Protein AF-A0A0G0ZXZ6-F1 (afdb_monomer)

Nearest PDB structures (foldseek):
  1oyw-assembly1_A  TM=6.474E-01  e=7.598E-16  Escherichia coli
  4q47-assembly1_A  TM=6.124E-01  e=2.864E-14  Deinococcus radiodurans R1 = ATCC 13939 = DSM 20539
  4q48-assembly1_A  TM=5.551E-01  e=3.603E-14  Deinococcus radiodurans R1 = ATCC 13939 = DSM 20539
  8yle-assembly1_A  TM=9.055E-01  e=1.802E-05  Homo sapiens
  8pfp-assembly1_A  TM=8.712E-01  e=1.975E-05  Homo sapiens

Sequence (434 aa):
MVATIAFGMGINKPNVRYVIHYDLPKNIESYYQETGRAGRDRLDSDCILFFSYGDRKKIEALIEKSKNQQKKAISYKKLGEMIRFCESLQCRRKFLLEYFGETYDDRCEKCDTCLTPREIFDGTEIAKRILICIKDTNQRFGMSYITSVLAGKVKASRIHSYGHDKLGSYGAANNYGEKQLKIFIRELVQLGFIDVIGDKYPVLKLNQKCPDILSGRVSVNLTKTREKTGEIQIKPQDGAQLRAADYNLFEILRALRKSIANEENVPPYIIFPDFTLREMAMFFPCSPQSLSKMKGVGNIKLERYGHKFLEKIRDYCRQNNIEEVEIIKRPPLAKESDTCGKTLELLKNGLGIEETARTRGLVTTTIVSHIEKLILSGEEIKIDAFVNEEKQEAILKCMQTIETQNLTLIKEKLGDSCSYDEIRLVRARLNAKK

Mean predicted aligned error: 19.72 Å

Foldseek 3Di:
DDDDLVPQPPDQDQAAAEDEAAAQDLALVSLCVRQVSHNNVVDHHDYYYDDDPVRVVVSLVVLVPDPDPVSSVVSLVRNVLSVLLVLDLDQNVQSSCVVVVHHDDDHPCPDPSNVPPFDKDFCLVVLLLLLVLCVVLVQPADLLVSLQQQLQDPPDPVCVVSVSNVDPSGVVNVVDDSVVSSSQVVVCVSVVQWPWDDRPGTTIDGDPCVVCSNVVVDTDMGGDDDDPDDDPPPPDDPDDDPDPQLVVQLVVVQVVLVVVCVVVVHDSVVLPNSQQSSVCSVQLDLDLVQSCPGPRDDPVSCVPPVVVSNVSSVVSCVVVVNDGRPCPPDCPPPPVPVPLVLLVVVVVVVDDLVRSCVVVVHDSVVSLVSLLVCLLVPHDHDCCSVDPPVVLVLLVVLCVVVVDLDLVSSCVVCPPVDDSSNSSNSSSNVNSVD

Structure (mmCIF, N/CA/C/O backbone):
data_AF-A0A0G0ZXZ6-F1
#
_entry.id   AF-A0A0G0ZXZ6-F1
#
loop_
_atom_site.group_PDB
_atom_site.id
_atom_site.type_symbol
_atom_site.label_atom_id
_atom_site.label_alt_id
_atom_site.label_comp_id
_atom_site.label_asym_id
_atom_site.label_entity_id
_atom_site.label_seq_id
_atom_site.pdbx_PDB_ins_code
_atom_site.Cartn_x
_atom_site.Cartn_y
_atom_site.Cartn_z
_atom_site.occupancy
_atom_site.B_iso_or_equiv
_atom_site.auth_seq_id
_atom_site.auth_comp_id
_atom_site.auth_asym_id
_atom_site.auth_atom_id
_atom_site.pdbx_PDB_model_num
ATOM 1 N N . MET A 1 1 ? 21.735 0.649 -4.353 1.00 79.44 1 MET A N 1
ATOM 2 C CA . MET A 1 1 ? 21.857 2.040 -3.876 1.00 79.44 1 MET A CA 1
ATOM 3 C C . MET A 1 1 ? 20.911 2.188 -2.705 1.00 79.44 1 MET A C 1
ATOM 5 O O . MET A 1 1 ? 19.758 1.814 -2.856 1.00 79.44 1 MET A O 1
ATOM 9 N N . VAL A 1 2 ? 21.400 2.669 -1.566 1.00 87.19 2 VAL A N 1
ATOM 10 C CA . VAL A 1 2 ? 20.566 3.049 -0.419 1.00 87.19 2 VAL A CA 1
ATOM 11 C C . VAL A 1 2 ? 20.643 4.565 -0.332 1.00 87.19 2 VAL A C 1
ATOM 13 O O . VAL A 1 2 ? 21.738 5.117 -0.413 1.00 87.19 2 VAL A O 1
ATOM 16 N N . ALA A 1 3 ? 19.497 5.232 -0.274 1.00 85.56 3 ALA A N 1
ATOM 17 C CA . ALA A 1 3 ? 19.407 6.674 -0.450 1.00 85.56 3 ALA A CA 1
ATOM 18 C C . ALA A 1 3 ? 18.340 7.269 0.471 1.00 85.56 3 ALA A C 1
ATOM 20 O O . ALA A 1 3 ? 17.340 6.624 0.775 1.00 85.56 3 ALA A O 1
ATOM 21 N N . THR A 1 4 ? 18.547 8.520 0.877 1.00 85.25 4 THR A N 1
ATOM 22 C CA . THR A 1 4 ? 17.496 9.357 1.464 1.00 85.25 4 THR A CA 1
ATOM 23 C C . THR A 1 4 ? 16.765 10.120 0.355 1.00 85.25 4 THR A C 1
ATOM 25 O O . THR A 1 4 ? 17.238 10.185 -0.782 1.00 85.25 4 THR A O 1
ATOM 28 N N . ILE A 1 5 ? 15.631 10.749 0.687 1.00 78.88 5 ILE A N 1
ATOM 29 C CA . ILE A 1 5 ? 14.804 11.530 -0.257 1.00 78.88 5 ILE A CA 1
ATOM 30 C C . ILE A 1 5 ? 15.645 12.563 -1.034 1.00 78.88 5 ILE A C 1
ATOM 32 O O . ILE A 1 5 ? 15.449 12.759 -2.232 1.00 78.88 5 ILE A O 1
ATOM 36 N N . ALA A 1 6 ? 16.636 13.175 -0.375 1.00 70.25 6 ALA A N 1
ATOM 37 C CA . ALA A 1 6 ? 17.499 14.197 -0.966 1.00 70.25 6 ALA A CA 1
ATOM 38 C C . ALA A 1 6 ? 18.334 13.693 -2.159 1.00 70.25 6 ALA A C 1
ATOM 40 O O . ALA A 1 6 ? 18.685 14.485 -3.025 1.00 70.25 6 ALA A O 1
ATOM 41 N N . PHE A 1 7 ? 18.626 12.391 -2.232 1.00 60.94 7 PHE A N 1
ATOM 42 C CA . PHE A 1 7 ? 19.484 11.813 -3.272 1.00 60.94 7 PHE A CA 1
ATOM 43 C C . PHE A 1 7 ? 18.697 11.219 -4.453 1.00 60.94 7 PHE A C 1
ATOM 45 O O . PHE A 1 7 ? 19.273 10.855 -5.474 1.00 60.94 7 PHE A O 1
ATOM 52 N N . GLY A 1 8 ? 17.368 11.106 -4.346 1.00 59.00 8 GLY A N 1
ATOM 53 C CA . GLY A 1 8 ? 16.548 10.552 -5.424 1.00 59.00 8 GLY A CA 1
ATOM 54 C C . GLY A 1 8 ? 16.480 11.472 -6.648 1.00 59.00 8 GLY A C 1
ATOM 55 O O . GLY A 1 8 ? 16.509 11.002 -7.786 1.00 59.00 8 GLY A O 1
ATOM 56 N N . MET A 1 9 ? 16.384 12.787 -6.446 1.00 57.56 9 MET A N 1
ATOM 57 C CA . MET A 1 9 ? 16.227 13.768 -7.527 1.00 57.56 9 MET A CA 1
ATOM 58 C C . MET A 1 9 ? 17.494 13.814 -8.403 1.00 57.56 9 MET A C 1
ATOM 60 O O . MET A 1 9 ? 18.554 14.186 -7.923 1.00 57.56 9 MET A O 1
ATOM 64 N N . GLY A 1 10 ? 17.394 13.411 -9.678 1.00 60.88 10 GLY A N 1
ATOM 65 C CA . GLY A 1 10 ? 18.506 13.463 -10.647 1.00 60.88 10 GLY A CA 1
ATOM 66 C C . GLY A 1 10 ? 18.989 12.113 -11.192 1.00 60.88 10 GLY A C 1
ATOM 67 O O . GLY A 1 10 ? 19.629 12.074 -12.238 1.00 60.88 10 GLY A O 1
ATOM 68 N N . ILE A 1 11 ? 18.633 10.986 -10.567 1.00 67.25 11 ILE A N 1
ATOM 69 C CA . ILE A 1 11 ? 19.013 9.660 -11.083 1.00 67.25 11 ILE A CA 1
ATOM 70 C C . ILE A 1 11 ? 17.984 9.191 -12.116 1.00 67.25 11 ILE A C 1
ATOM 72 O O . ILE A 1 11 ? 16.879 8.774 -11.762 1.00 67.25 11 ILE A O 1
ATOM 76 N N . ASN A 1 12 ? 18.360 9.245 -13.397 1.00 69.88 12 ASN A N 1
ATOM 77 C CA . ASN A 1 12 ? 17.571 8.741 -14.523 1.00 69.88 12 ASN A CA 1
ATOM 78 C C . ASN A 1 12 ? 18.141 7.412 -15.047 1.00 69.88 12 ASN A C 1
ATOM 80 O O . ASN A 1 12 ? 18.677 7.338 -16.150 1.00 69.88 12 ASN A O 1
ATOM 84 N N . LYS A 1 13 ? 18.068 6.357 -14.228 1.00 83.75 13 LYS A N 1
ATOM 85 C CA . LYS A 1 13 ? 18.456 5.005 -14.645 1.00 83.75 13 LYS A CA 1
ATOM 86 C C . LYS A 1 13 ? 17.211 4.250 -15.127 1.00 83.75 13 LYS A C 1
ATOM 88 O O . LYS A 1 13 ? 16.338 3.990 -14.303 1.00 83.75 13 LYS A O 1
ATOM 93 N N . PRO A 1 14 ? 17.103 3.888 -16.420 1.00 83.06 14 PRO A N 1
ATOM 94 C CA . PRO A 1 14 ? 15.852 3.363 -16.960 1.00 83.06 14 PRO A CA 1
ATOM 95 C C . PRO A 1 14 ? 15.499 1.956 -16.448 1.00 83.06 14 PRO A C 1
ATOM 97 O O . PRO A 1 14 ? 14.327 1.609 -16.344 1.00 83.06 14 PRO A O 1
ATOM 100 N N . ASN A 1 15 ? 16.506 1.164 -16.069 1.00 87.06 15 ASN A N 1
ATOM 101 C CA . ASN A 1 15 ? 16.379 -0.254 -15.733 1.00 87.06 15 ASN A CA 1
ATOM 102 C C . ASN A 1 15 ? 16.363 -0.558 -14.224 1.00 87.06 15 ASN A C 1
ATOM 104 O O . ASN A 1 15 ? 16.952 -1.540 -13.763 1.00 87.06 15 ASN A O 1
ATOM 108 N N . VAL A 1 16 ? 15.719 0.295 -13.426 1.00 91.25 16 VAL A N 1
ATOM 109 C CA . VAL A 1 16 ? 15.535 0.048 -11.988 1.00 91.25 16 VAL A CA 1
ATOM 110 C C . VAL A 1 16 ? 14.418 -0.984 -11.786 1.00 91.25 16 VAL A C 1
ATOM 112 O O . VAL A 1 16 ? 13.255 -0.720 -12.093 1.00 91.25 16 VAL A O 1
ATOM 115 N N . ARG A 1 17 ? 14.772 -2.164 -11.259 1.00 93.00 17 ARG A N 1
ATOM 116 C CA . ARG A 1 17 ? 13.842 -3.290 -11.028 1.00 93.00 17 ARG A CA 1
ATOM 117 C C . ARG A 1 17 ? 13.112 -3.253 -9.694 1.00 93.00 17 ARG A C 1
ATOM 119 O O . ARG A 1 17 ? 12.018 -3.782 -9.604 1.00 93.00 17 ARG A O 1
ATOM 126 N N . TYR A 1 18 ? 13.697 -2.612 -8.691 1.00 93.75 18 TYR A N 1
ATOM 127 C CA . TYR A 1 18 ? 13.120 -2.543 -7.356 1.00 93.75 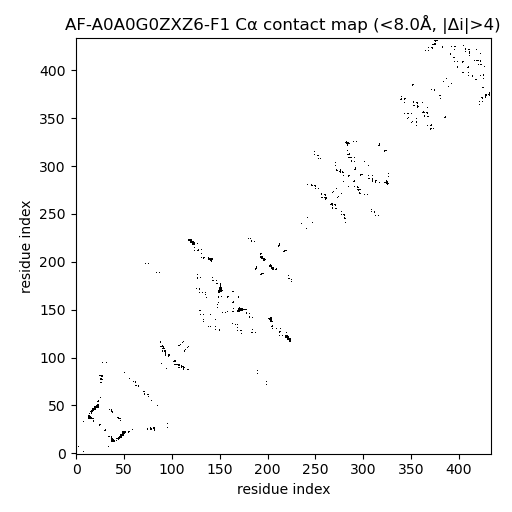18 TYR A CA 1
ATOM 128 C C . TYR A 1 18 ? 13.263 -1.133 -6.803 1.00 93.75 18 TYR A C 1
ATOM 130 O O . TYR A 1 18 ? 14.361 -0.568 -6.820 1.00 93.75 18 TYR A O 1
ATOM 138 N N . VAL A 1 19 ? 12.167 -0.592 -6.279 1.00 94.75 19 VAL A N 1
ATOM 139 C CA . VAL A 1 19 ? 12.176 0.562 -5.377 1.00 94.75 19 VAL A CA 1
ATOM 140 C C . VAL A 1 19 ? 11.609 0.091 -4.047 1.00 94.75 19 VAL A C 1
ATOM 142 O O . VAL A 1 19 ? 10.496 -0.424 -3.990 1.00 94.75 19 VAL A O 1
ATOM 145 N N . ILE A 1 20 ? 12.407 0.222 -2.989 1.00 95.94 20 ILE A N 1
ATOM 146 C CA . ILE A 1 20 ? 12.057 -0.268 -1.656 1.00 95.94 20 ILE A CA 1
ATOM 147 C C . ILE A 1 20 ? 12.014 0.915 -0.698 1.00 95.94 20 ILE A C 1
ATOM 149 O O . ILE A 1 20 ? 13.030 1.568 -0.453 1.00 95.94 20 ILE A O 1
ATOM 153 N N . HIS A 1 21 ? 10.844 1.144 -0.122 1.00 95.31 21 HIS A N 1
ATOM 154 C CA . HIS A 1 21 ? 10.624 2.068 0.976 1.00 95.31 21 HIS A CA 1
ATOM 155 C C . HIS A 1 21 ? 10.702 1.307 2.291 1.00 95.31 21 HIS A C 1
ATOM 157 O O . HIS A 1 21 ? 9.815 0.520 2.620 1.00 95.31 21 HIS A O 1
ATOM 163 N N . TYR A 1 22 ? 11.791 1.522 3.027 1.00 93.56 22 TYR A N 1
ATOM 164 C CA . TYR A 1 22 ? 11.976 0.911 4.343 1.00 93.56 22 TYR A CA 1
ATOM 165 C C . TYR A 1 22 ? 11.221 1.654 5.452 1.00 93.56 22 TYR A C 1
ATOM 167 O O . TYR A 1 22 ? 10.708 1.025 6.370 1.00 93.56 22 TYR A O 1
ATOM 175 N N . ASP A 1 23 ? 11.125 2.980 5.339 1.00 90.88 23 ASP A N 1
ATOM 176 C CA . ASP A 1 23 ? 10.302 3.828 6.200 1.00 90.88 23 ASP A CA 1
ATOM 177 C C . ASP A 1 23 ? 9.098 4.367 5.411 1.00 90.88 23 ASP A C 1
ATOM 179 O O . ASP A 1 23 ? 9.170 4.573 4.194 1.00 90.88 23 ASP A O 1
ATOM 183 N N . LEU A 1 24 ? 8.004 4.655 6.123 1.00 92.81 24 LEU A N 1
ATOM 184 C CA . LEU A 1 24 ? 6.794 5.255 5.559 1.00 92.81 24 LEU A CA 1
ATOM 185 C C . LEU A 1 24 ? 7.091 6.621 4.888 1.00 92.81 24 LEU A C 1
ATOM 187 O O . LEU A 1 24 ? 7.602 7.532 5.551 1.00 92.81 24 LEU A O 1
ATOM 191 N N . PRO A 1 25 ? 6.725 6.811 3.606 1.00 93.94 25 PRO A N 1
ATOM 192 C CA . PRO A 1 25 ? 6.729 8.118 2.959 1.00 93.94 25 PRO A CA 1
ATOM 193 C C . PRO A 1 25 ? 5.875 9.147 3.702 1.00 93.94 25 PRO A C 1
ATOM 195 O O . PRO A 1 25 ? 4.878 8.827 4.343 1.00 93.94 25 PRO A O 1
ATOM 198 N N . LYS A 1 26 ? 6.227 10.428 3.574 1.00 92.31 26 LYS A N 1
ATOM 199 C CA . LYS A 1 26 ? 5.487 11.514 4.244 1.00 92.31 26 LYS A CA 1
ATOM 200 C C . LYS A 1 26 ? 4.091 11.742 3.658 1.00 92.31 26 LYS A C 1
ATOM 202 O O . LYS A 1 26 ? 3.241 12.305 4.341 1.00 92.31 26 LYS A O 1
ATOM 207 N N . ASN A 1 27 ? 3.902 11.402 2.386 1.00 94.62 27 ASN A N 1
ATOM 208 C CA . ASN A 1 27 ? 2.686 11.632 1.615 1.00 94.62 27 ASN A CA 1
ATOM 209 C C . ASN A 1 27 ? 2.691 10.785 0.330 1.00 94.62 27 ASN A C 1
ATOM 211 O O . ASN A 1 27 ? 3.731 10.233 -0.049 1.00 94.62 27 ASN A O 1
ATOM 215 N N . ILE A 1 28 ? 1.531 10.710 -0.325 1.00 96.50 28 ILE A N 1
ATOM 216 C CA . ILE A 1 28 ? 1.321 9.931 -1.551 1.00 96.50 28 ILE A CA 1
ATOM 217 C C . ILE A 1 28 ? 2.129 10.492 -2.718 1.00 96.50 28 ILE A C 1
ATOM 219 O O . ILE A 1 28 ? 2.671 9.719 -3.499 1.00 96.50 28 ILE A O 1
ATOM 223 N N . GLU A 1 29 ? 2.274 11.812 -2.831 1.00 94.94 29 GLU A N 1
ATOM 224 C CA . GLU A 1 29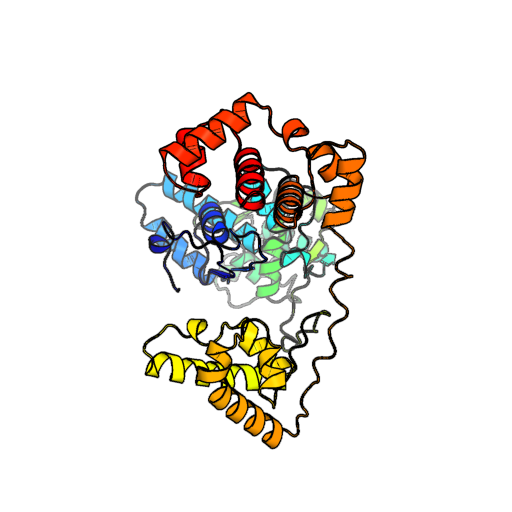 ? 2.969 12.426 -3.965 1.00 94.94 29 GLU A CA 1
ATOM 225 C C . GLU A 1 29 ? 4.453 12.060 -3.987 1.00 94.94 29 GLU A C 1
ATOM 227 O O . GLU A 1 29 ? 5.004 11.722 -5.034 1.00 94.94 29 GLU A O 1
ATOM 232 N N . SER A 1 30 ? 5.083 12.059 -2.811 1.00 93.12 30 SER A N 1
ATOM 233 C CA . SER A 1 30 ? 6.472 11.628 -2.643 1.00 93.12 30 SER A CA 1
ATOM 234 C C . SER A 1 30 ? 6.603 10.140 -2.961 1.00 93.12 30 SER A C 1
ATOM 236 O O . SER A 1 30 ? 7.466 9.758 -3.746 1.00 93.12 30 SER A O 1
ATOM 238 N N . TYR A 1 31 ? 5.695 9.307 -2.438 1.00 95.69 31 TYR A N 1
ATOM 239 C CA . TYR A 1 31 ? 5.675 7.875 -2.739 1.00 95.69 31 TYR A CA 1
ATOM 240 C C . TYR A 1 31 ? 5.534 7.600 -4.244 1.00 95.69 31 TYR A C 1
ATOM 242 O O . TYR A 1 31 ? 6.301 6.814 -4.800 1.00 95.69 31 TYR A O 1
ATOM 250 N N . TYR A 1 32 ? 4.603 8.276 -4.919 1.00 95.44 32 TYR A N 1
ATOM 251 C CA . TYR A 1 32 ? 4.358 8.145 -6.355 1.00 95.44 32 TYR A CA 1
ATOM 252 C C . TYR A 1 32 ? 5.582 8.558 -7.182 1.00 95.44 32 TYR A C 1
ATOM 254 O O . TYR A 1 32 ? 6.030 7.823 -8.062 1.00 95.44 32 TYR A O 1
ATOM 262 N N . GLN A 1 33 ? 6.191 9.701 -6.858 1.00 92.25 33 GLN A N 1
ATOM 263 C CA . GLN A 1 33 ? 7.384 10.182 -7.554 1.00 92.25 33 GLN A CA 1
ATOM 264 C C . GLN A 1 33 ? 8.594 9.252 -7.354 1.00 92.25 33 GLN A C 1
ATOM 266 O O . GLN A 1 33 ? 9.387 9.040 -8.275 1.00 92.25 33 GLN A O 1
ATOM 271 N N . GLU A 1 34 ? 8.768 8.715 -6.147 1.00 92.75 34 GLU A N 1
ATOM 272 C CA . GLU A 1 34 ? 9.880 7.833 -5.789 1.00 92.75 34 GLU A CA 1
ATOM 273 C C . GLU A 1 34 ? 9.736 6.448 -6.431 1.00 92.75 34 GLU A C 1
ATOM 275 O O . GLU A 1 34 ? 10.694 5.949 -7.025 1.00 92.75 34 GLU A O 1
ATOM 280 N N . THR A 1 35 ? 8.541 5.855 -6.374 1.00 94.12 35 THR A N 1
ATOM 281 C CA . THR A 1 35 ? 8.233 4.567 -7.019 1.00 94.12 35 THR A CA 1
ATOM 282 C C . THR A 1 35 ? 8.245 4.654 -8.544 1.00 94.12 35 THR A C 1
ATOM 284 O O . THR A 1 35 ? 8.757 3.743 -9.190 1.00 94.12 35 THR A O 1
ATOM 287 N N . GLY A 1 36 ? 7.846 5.789 -9.133 1.00 91.69 36 GLY A N 1
ATOM 288 C CA . GLY A 1 36 ? 7.920 6.062 -10.580 1.00 91.69 36 GLY A CA 1
ATOM 289 C C . GLY A 1 36 ? 9.340 6.113 -11.177 1.00 91.69 36 GLY A C 1
ATOM 290 O O . GLY A 1 36 ? 9.539 6.430 -12.354 1.00 91.69 36 GLY A O 1
ATOM 291 N N . ARG A 1 37 ? 10.370 5.830 -10.373 1.00 90.06 37 ARG A N 1
ATOM 292 C CA . ARG A 1 37 ? 11.749 5.604 -10.832 1.00 90.06 37 ARG A CA 1
ATOM 293 C C . ARG A 1 37 ? 11.984 4.165 -11.277 1.00 90.06 37 ARG A C 1
ATOM 295 O O . ARG A 1 37 ? 12.923 3.924 -12.031 1.00 90.06 37 ARG A O 1
ATOM 302 N N . ALA A 1 38 ? 11.166 3.230 -10.806 1.00 92.44 38 ALA A N 1
ATOM 303 C CA . ALA A 1 38 ? 11.196 1.846 -11.239 1.00 92.44 38 ALA A CA 1
ATOM 304 C C . ALA A 1 38 ? 10.667 1.724 -12.677 1.00 92.44 38 ALA A C 1
ATOM 306 O O . ALA A 1 38 ? 9.740 2.433 -13.056 1.00 92.44 38 ALA A O 1
ATOM 307 N N . GLY A 1 39 ? 11.227 0.815 -13.478 1.00 91.62 39 GLY A N 1
ATOM 308 C CA . GLY A 1 39 ? 10.542 0.360 -14.695 1.00 91.62 39 GLY A CA 1
ATOM 309 C C . GLY A 1 39 ? 10.411 1.384 -15.821 1.00 91.62 39 GLY A C 1
ATOM 310 O O . GLY A 1 39 ? 9.497 1.270 -16.630 1.00 91.62 39 GLY A O 1
ATOM 311 N N . ARG A 1 40 ? 11.292 2.391 -15.917 1.00 91.19 40 ARG A N 1
ATOM 312 C CA . ARG A 1 40 ? 11.224 3.400 -16.998 1.00 91.19 40 ARG A CA 1
ATOM 313 C C . ARG A 1 40 ? 11.518 2.824 -18.387 1.00 91.19 40 ARG A C 1
ATOM 315 O O . ARG A 1 40 ? 11.104 3.399 -19.388 1.00 91.19 40 ARG A O 1
ATOM 322 N N . ASP A 1 41 ? 12.190 1.680 -18.443 1.00 89.12 41 ASP A N 1
ATOM 323 C CA . ASP A 1 41 ? 12.341 0.829 -19.630 1.00 89.12 41 ASP A CA 1
ATOM 324 C C . ASP A 1 41 ? 11.097 -0.028 -19.947 1.00 89.12 41 ASP A C 1
ATOM 326 O O . ASP A 1 41 ? 11.133 -0.821 -20.885 1.00 89.12 41 ASP A O 1
ATOM 330 N N . ARG A 1 42 ? 9.999 0.138 -19.194 1.00 88.56 42 ARG A N 1
ATOM 331 C CA . ARG A 1 42 ? 8.717 -0.582 -19.320 1.00 88.56 42 ARG A CA 1
ATOM 332 C C . ARG A 1 42 ? 8.783 -2.084 -19.036 1.00 88.56 42 ARG A C 1
ATOM 334 O O . ARG A 1 42 ? 7.811 -2.789 -19.296 1.00 88.56 42 ARG A O 1
ATOM 341 N N . LEU A 1 43 ? 9.897 -2.574 -18.500 1.00 84.31 43 LEU A N 1
ATOM 342 C CA . LEU A 1 43 ? 9.991 -3.943 -18.004 1.00 84.31 43 LEU A CA 1
ATOM 343 C C . LEU A 1 43 ? 9.429 -4.032 -16.587 1.00 84.31 43 LEU A C 1
ATOM 345 O O . LEU A 1 43 ? 9.451 -3.045 -15.846 1.00 84.31 43 LEU A O 1
ATOM 349 N N . ASP A 1 44 ? 8.973 -5.228 -16.211 1.00 90.31 44 ASP A N 1
ATOM 350 C CA . ASP A 1 44 ? 8.417 -5.474 -14.884 1.00 90.31 44 ASP A CA 1
ATOM 351 C C . ASP A 1 44 ? 9.401 -5.049 -13.783 1.00 90.31 44 ASP A C 1
ATOM 353 O O . ASP A 1 44 ? 10.616 -5.296 -13.834 1.00 90.31 44 ASP A O 1
ATOM 357 N N . SER A 1 45 ? 8.849 -4.357 -12.793 1.00 93.00 45 SER A N 1
ATOM 358 C CA . SER A 1 45 ? 9.564 -3.828 -11.644 1.00 93.00 45 SER A CA 1
ATOM 359 C C . SER A 1 45 ? 8.637 -3.794 -10.437 1.00 93.00 45 SER A C 1
ATOM 361 O O . SER A 1 45 ? 7.453 -3.488 -10.572 1.00 93.00 45 SER A O 1
ATOM 363 N N . ASP A 1 46 ? 9.207 -4.001 -9.255 1.00 94.75 46 ASP A N 1
ATOM 364 C CA . ASP A 1 46 ? 8.464 -4.032 -8.003 1.00 94.75 46 ASP A CA 1
ATOM 365 C C . ASP A 1 46 ? 8.694 -2.771 -7.170 1.00 94.75 46 ASP A C 1
ATOM 367 O O . ASP A 1 46 ? 9.809 -2.255 -7.033 1.00 94.75 46 ASP A O 1
ATOM 371 N N . CYS A 1 47 ? 7.609 -2.296 -6.567 1.00 96.38 47 CYS A N 1
ATOM 372 C CA . CYS A 1 47 ? 7.616 -1.210 -5.596 1.00 96.38 47 CYS A CA 1
ATOM 373 C C . CYS A 1 47 ? 7.164 -1.768 -4.247 1.00 96.38 47 CYS A C 1
ATOM 375 O O . CYS A 1 47 ? 6.003 -2.138 -4.084 1.00 96.38 47 CYS A O 1
ATOM 377 N N . ILE A 1 48 ? 8.084 -1.846 -3.287 1.00 95.75 48 ILE A N 1
ATOM 378 C CA . ILE A 1 48 ? 7.866 -2.509 -1.997 1.00 95.75 48 ILE A CA 1
ATOM 379 C C . ILE A 1 48 ? 7.884 -1.457 -0.895 1.00 95.75 48 ILE A C 1
ATOM 381 O O . ILE A 1 48 ? 8.859 -0.725 -0.756 1.00 95.75 48 ILE A O 1
ATOM 385 N N . LEU A 1 49 ? 6.827 -1.404 -0.085 1.00 95.69 49 LEU A N 1
ATOM 386 C CA . LEU A 1 49 ? 6.735 -0.530 1.083 1.00 95.69 49 LEU A CA 1
ATOM 387 C C . LEU A 1 49 ? 6.633 -1.370 2.356 1.00 95.69 49 LEU A C 1
ATOM 389 O O . LEU A 1 49 ? 5.643 -2.072 2.564 1.00 95.69 49 LEU A O 1
ATOM 393 N N . PHE A 1 50 ? 7.630 -1.263 3.232 1.00 92.69 50 PHE A N 1
ATOM 394 C CA . PHE A 1 50 ? 7.529 -1.773 4.593 1.00 92.69 50 PHE A CA 1
ATOM 395 C C . PHE A 1 50 ? 6.765 -0.763 5.447 1.00 92.69 50 PHE A C 1
ATOM 397 O O . PHE A 1 50 ? 7.169 0.386 5.593 1.00 92.69 50 PHE A O 1
ATOM 404 N N . PHE A 1 51 ? 5.627 -1.187 5.997 1.00 87.38 51 PHE A N 1
ATOM 405 C CA . PHE A 1 51 ? 4.747 -0.311 6.762 1.00 87.38 51 PHE A CA 1
ATOM 406 C C . PHE A 1 51 ? 4.727 -0.679 8.246 1.00 87.38 51 PHE A C 1
ATOM 408 O O . PHE A 1 51 ? 4.372 -1.799 8.624 1.00 87.38 51 PHE A O 1
ATOM 415 N N . SER A 1 52 ? 5.029 0.303 9.097 1.00 83.38 52 SER A N 1
ATOM 416 C CA . SER A 1 52 ? 4.840 0.229 10.543 1.00 83.38 52 SER A CA 1
ATOM 417 C C . SER A 1 52 ? 4.186 1.501 11.077 1.00 83.38 52 SER A C 1
ATOM 419 O O . SER A 1 52 ? 4.584 2.620 10.760 1.00 83.38 52 SER A O 1
ATOM 421 N N . TYR A 1 53 ? 3.233 1.356 12.002 1.00 75.88 53 TYR A N 1
ATOM 422 C CA . TYR A 1 53 ? 2.688 2.504 12.742 1.00 75.88 53 TYR A CA 1
ATOM 423 C C . TYR A 1 53 ? 3.727 3.206 13.619 1.00 75.88 53 TYR A C 1
ATOM 425 O O . TYR A 1 53 ? 3.494 4.335 14.045 1.00 75.88 53 TYR A O 1
ATOM 433 N N . GLY A 1 54 ? 4.858 2.556 13.911 1.00 78.19 54 GLY A N 1
ATOM 434 C CA . GLY A 1 54 ? 5.977 3.210 14.584 1.00 78.19 54 GLY A CA 1
ATOM 435 C C . GLY A 1 54 ? 6.508 4.408 13.791 1.00 78.19 54 GLY A C 1
ATOM 436 O O . GLY A 1 54 ? 6.874 5.420 14.389 1.00 78.19 54 GLY A O 1
ATOM 437 N N . ASP A 1 55 ? 6.459 4.342 12.459 1.00 83.31 55 ASP A N 1
ATOM 438 C CA . ASP A 1 55 ? 6.994 5.386 11.579 1.00 83.31 55 ASP A CA 1
ATOM 439 C C . ASP A 1 55 ? 6.111 6.627 11.548 1.00 83.31 55 ASP A C 1
ATOM 441 O O . ASP A 1 55 ? 6.617 7.744 11.447 1.00 83.31 55 ASP A O 1
ATOM 445 N N . ARG A 1 56 ? 4.801 6.455 11.771 1.00 85.06 56 ARG A N 1
ATOM 446 C CA . ARG A 1 56 ? 3.860 7.569 11.927 1.00 85.06 56 ARG A CA 1
ATOM 447 C C . ARG A 1 56 ? 4.363 8.572 12.965 1.00 85.06 56 ARG A C 1
ATOM 449 O O . ARG A 1 56 ? 4.465 9.752 12.657 1.00 85.06 56 ARG A O 1
ATOM 456 N N . LYS A 1 57 ? 4.755 8.108 14.159 1.00 83.06 57 LYS A N 1
ATOM 457 C CA . LYS A 1 57 ? 5.228 8.991 15.241 1.00 83.06 57 LYS A CA 1
ATOM 458 C C . LYS A 1 57 ? 6.478 9.781 14.852 1.00 83.06 57 LYS A C 1
ATOM 460 O O . LYS A 1 57 ? 6.614 10.940 15.239 1.00 83.06 57 LYS A O 1
ATOM 465 N N . LYS A 1 58 ? 7.390 9.169 14.084 1.00 86.06 58 LYS A N 1
ATOM 466 C CA . LYS A 1 58 ? 8.595 9.849 13.583 1.00 86.06 58 LYS A CA 1
ATOM 467 C C . LYS A 1 58 ? 8.206 11.005 12.657 1.00 86.06 58 LYS A C 1
ATOM 469 O O . LYS A 1 58 ? 8.743 12.102 12.786 1.00 86.06 58 LYS A O 1
ATOM 474 N N . ILE A 1 59 ? 7.255 10.775 11.750 1.00 88.62 59 ILE A N 1
ATOM 475 C CA . ILE A 1 59 ? 6.781 11.793 10.804 1.00 88.62 59 ILE A CA 1
ATOM 476 C C . ILE A 1 59 ? 6.005 12.893 11.535 1.00 88.62 59 ILE A C 1
ATOM 478 O O . ILE A 1 59 ? 6.254 14.067 11.279 1.00 88.62 59 ILE A O 1
ATOM 482 N N . GLU A 1 60 ? 5.143 12.546 12.492 1.00 86.69 60 GLU A N 1
ATOM 483 C CA . GLU A 1 60 ? 4.431 13.517 13.338 1.00 86.69 60 GLU A CA 1
ATOM 484 C C . GLU A 1 60 ? 5.417 14.440 14.071 1.00 86.69 60 GLU A C 1
ATOM 486 O O . GLU A 1 60 ? 5.290 15.661 14.008 1.00 86.69 60 GLU A O 1
ATOM 491 N N . ALA A 1 61 ? 6.479 13.885 14.666 1.00 88.44 61 ALA A N 1
ATOM 492 C CA . ALA A 1 61 ? 7.525 14.680 15.310 1.00 88.44 61 ALA A CA 1
ATOM 493 C C . ALA A 1 61 ? 8.244 15.635 14.336 1.00 88.44 61 ALA A C 1
ATOM 495 O O . ALA A 1 61 ? 8.636 16.736 14.726 1.00 88.44 61 ALA A O 1
ATOM 496 N N . LEU A 1 62 ? 8.415 15.248 13.066 1.00 87.94 62 LEU A N 1
ATOM 497 C CA . LEU A 1 62 ? 8.966 16.130 12.030 1.00 87.94 62 LEU A CA 1
ATOM 498 C C . LEU A 1 62 ? 7.984 17.237 11.628 1.00 87.94 62 LEU A C 1
ATOM 500 O O . LEU A 1 62 ? 8.414 18.371 11.417 1.00 87.94 62 LEU A O 1
ATOM 504 N N . ILE A 1 63 ? 6.688 16.929 11.539 1.00 89.50 63 ILE A N 1
ATOM 505 C CA . ILE A 1 63 ? 5.634 17.912 11.247 1.00 89.50 63 ILE A CA 1
ATOM 506 C C . ILE A 1 63 ? 5.576 18.966 12.360 1.00 89.50 63 ILE A C 1
ATOM 508 O O . ILE A 1 63 ? 5.497 20.164 12.078 1.00 89.50 63 ILE A O 1
ATOM 512 N N . GLU A 1 64 ? 5.705 18.545 13.621 1.00 88.88 64 GLU A N 1
ATOM 513 C CA . GLU A 1 64 ? 5.642 19.443 14.776 1.00 88.88 64 GLU A CA 1
ATOM 514 C C . GLU A 1 64 ? 6.759 20.491 14.825 1.00 88.88 64 GLU A C 1
ATOM 516 O O . GLU A 1 64 ? 6.541 21.579 15.362 1.00 88.88 64 GLU A O 1
ATOM 521 N N . LYS A 1 65 ? 7.915 20.220 14.203 1.00 88.81 65 LYS A N 1
ATOM 522 C CA . LYS A 1 65 ? 9.016 21.193 14.085 1.00 88.81 65 LYS A CA 1
ATOM 523 C C . LYS A 1 65 ? 8.667 22.396 13.203 1.00 88.81 65 LYS A C 1
ATOM 525 O O . LYS A 1 65 ? 9.355 23.414 13.264 1.00 88.81 65 LYS A O 1
ATOM 530 N N . SER A 1 66 ? 7.635 22.303 12.361 1.00 86.88 66 SER A N 1
ATOM 531 C CA . SER A 1 66 ? 7.187 23.442 11.558 1.00 86.88 66 SER A CA 1
ATOM 532 C C . SER A 1 66 ? 6.561 24.520 12.447 1.00 86.88 66 SER A C 1
ATOM 534 O O . SER A 1 66 ? 5.806 24.204 13.355 1.00 86.88 66 SER A O 1
ATOM 536 N N . LYS A 1 67 ? 6.819 25.805 12.183 1.00 87.44 67 LYS A N 1
ATOM 537 C CA . LYS A 1 67 ? 6.170 26.913 12.917 1.00 87.44 67 LYS A CA 1
ATOM 538 C C . LYS A 1 67 ? 4.819 27.335 12.321 1.00 87.44 67 LYS A C 1
ATOM 540 O O . LYS A 1 67 ? 4.076 28.068 12.958 1.00 87.44 67 LYS A O 1
ATOM 545 N N . ASN A 1 68 ? 4.495 26.887 11.106 1.00 92.69 68 ASN A N 1
ATOM 546 C CA . ASN A 1 68 ? 3.287 27.300 10.392 1.00 92.69 68 ASN A CA 1
ATOM 547 C C . ASN A 1 68 ? 2.136 26.312 10.645 1.00 92.69 68 ASN A C 1
ATOM 549 O O . ASN A 1 68 ? 2.208 25.150 10.237 1.00 92.69 68 ASN A O 1
ATOM 553 N N . GLN A 1 69 ? 1.059 26.795 11.269 1.00 87.81 69 GLN A N 1
ATOM 554 C CA . GLN A 1 69 ? -0.088 25.972 11.654 1.00 87.81 69 GLN A CA 1
ATOM 555 C C . GLN A 1 69 ? -0.877 25.422 10.456 1.00 87.81 69 GLN A C 1
ATOM 557 O O . GLN A 1 69 ? -1.269 24.257 10.468 1.00 87.81 69 GLN A O 1
ATOM 562 N N . GLN A 1 70 ? -1.052 26.208 9.389 1.00 89.19 70 GLN A N 1
ATOM 563 C CA . GLN A 1 70 ? -1.704 25.734 8.162 1.00 89.19 70 GLN A CA 1
ATOM 564 C C . GLN A 1 70 ? -0.885 24.616 7.506 1.00 89.19 70 GLN A C 1
ATOM 566 O O . GLN A 1 70 ? -1.423 23.582 7.110 1.00 89.19 70 GLN A O 1
ATOM 571 N N . LYS A 1 71 ? 0.443 24.775 7.459 1.00 89.31 71 LYS A N 1
ATOM 572 C CA . LYS A 1 71 ? 1.349 23.754 6.916 1.00 89.31 71 LYS A CA 1
ATOM 573 C C . LYS A 1 71 ? 1.316 22.464 7.736 1.00 89.31 71 LYS A C 1
ATOM 575 O O . LYS A 1 71 ? 1.380 21.381 7.148 1.00 89.31 71 LYS A O 1
ATOM 580 N N . LYS A 1 72 ? 1.192 22.558 9.066 1.00 89.19 72 LYS A N 1
ATOM 581 C CA . LYS A 1 72 ? 0.988 21.386 9.931 1.00 89.19 72 LYS A CA 1
ATOM 582 C C . LYS A 1 72 ? -0.297 20.655 9.567 1.00 89.19 72 LYS A C 1
ATOM 584 O O . LYS A 1 72 ? -0.227 19.466 9.277 1.00 89.19 72 LYS A O 1
ATOM 589 N N . ALA A 1 73 ? -1.426 21.364 9.517 1.00 85.31 73 ALA A N 1
ATOM 590 C CA . ALA A 1 73 ? -2.726 20.773 9.199 1.00 85.31 73 ALA A CA 1
ATOM 591 C C . ALA A 1 73 ? -2.708 20.036 7.846 1.00 85.31 73 ALA A C 1
ATOM 593 O O . ALA A 1 73 ? -3.097 18.872 7.760 1.00 85.31 73 ALA A O 1
ATOM 594 N N . ILE A 1 74 ? -2.145 20.661 6.805 1.00 90.38 74 ILE A N 1
ATOM 595 C CA . ILE A 1 74 ? -1.989 20.030 5.483 1.00 90.38 74 ILE A CA 1
ATOM 596 C C . ILE A 1 74 ? -1.096 18.783 5.565 1.00 90.38 74 ILE A C 1
ATOM 598 O O . ILE A 1 74 ? -1.419 17.752 4.981 1.00 90.38 74 ILE A O 1
ATOM 602 N N . SER A 1 75 ? 0.019 18.847 6.299 1.00 90.69 75 SER A N 1
ATOM 603 C CA . SER A 1 75 ? 0.947 17.713 6.421 1.00 90.69 75 SER A CA 1
ATOM 604 C C . SER A 1 75 ? 0.322 16.528 7.164 1.00 90.69 75 SER A C 1
ATOM 606 O O . SER A 1 75 ? 0.528 15.385 6.762 1.00 90.69 75 SER A O 1
ATOM 608 N N . TYR A 1 76 ? -0.470 16.789 8.208 1.00 87.38 76 TYR A N 1
ATOM 609 C CA . TYR A 1 76 ? -1.233 15.759 8.916 1.00 87.38 76 TYR A CA 1
ATOM 610 C C . TYR A 1 76 ? -2.278 15.106 8.013 1.00 87.38 76 TYR A C 1
ATOM 612 O O . TYR A 1 76 ? -2.376 13.878 7.995 1.00 87.38 76 TYR A O 1
ATOM 620 N N . LYS A 1 77 ? -3.001 15.903 7.215 1.00 87.50 77 LYS A N 1
ATOM 621 C CA . LYS A 1 77 ? -3.958 15.383 6.231 1.00 87.50 77 LYS A CA 1
ATOM 622 C C . LYS A 1 77 ? -3.277 14.427 5.245 1.00 87.50 77 LYS A C 1
ATOM 624 O O . LYS A 1 77 ? -3.716 13.287 5.105 1.00 87.50 77 LYS A O 1
ATOM 629 N N . LYS A 1 78 ? -2.159 14.847 4.644 1.00 92.50 78 LYS A N 1
ATOM 630 C CA . LYS A 1 78 ? -1.399 14.023 3.688 1.00 92.50 78 LYS A CA 1
ATOM 631 C C . LYS A 1 78 ? -0.811 12.754 4.310 1.00 92.50 78 LYS A C 1
ATOM 633 O O . LYS A 1 78 ? -0.803 11.698 3.680 1.00 92.50 78 LYS A O 1
ATOM 638 N N . LEU A 1 79 ? -0.346 12.827 5.558 1.00 91.12 79 LEU A N 1
ATOM 639 C CA . LEU A 1 79 ? 0.098 11.644 6.298 1.00 91.12 79 LEU A CA 1
ATOM 640 C C . LEU A 1 79 ? -1.065 10.666 6.528 1.00 91.12 79 LEU A C 1
ATOM 642 O O . LEU A 1 79 ? -0.894 9.457 6.383 1.00 91.12 79 LEU A O 1
ATOM 646 N N . GLY A 1 80 ? -2.252 11.181 6.857 1.00 85.44 80 GLY A N 1
ATOM 647 C CA . GLY A 1 80 ? -3.471 10.383 6.973 1.00 85.44 80 GLY A CA 1
ATOM 648 C C . GLY A 1 80 ? -3.831 9.661 5.672 1.00 85.44 80 GLY A C 1
ATOM 649 O O . GLY A 1 80 ? -4.158 8.476 5.705 1.00 85.44 80 GLY A O 1
ATOM 650 N N . GLU A 1 81 ? -3.708 10.337 4.528 1.00 91.06 81 GLU A N 1
ATOM 651 C CA . GLU A 1 81 ? -3.918 9.753 3.194 1.00 91.06 81 GLU A CA 1
ATOM 652 C C . GLU A 1 81 ? -2.897 8.645 2.883 1.00 91.06 81 GLU A C 1
ATOM 654 O O . GLU A 1 81 ? -3.286 7.576 2.415 1.00 91.06 81 GLU A O 1
ATOM 659 N N . MET A 1 82 ? -1.617 8.837 3.228 1.00 93.88 82 MET A N 1
ATOM 660 C CA . MET A 1 82 ? -0.580 7.807 3.068 1.00 93.88 82 MET A CA 1
ATOM 661 C C . MET A 1 82 ? -0.851 6.563 3.925 1.00 93.88 82 MET A C 1
ATOM 663 O O . MET A 1 82 ? -0.698 5.432 3.468 1.00 93.88 82 MET A O 1
ATOM 667 N N . ILE A 1 83 ? -1.289 6.756 5.170 1.00 89.31 83 ILE A N 1
ATOM 668 C CA . ILE A 1 83 ? -1.675 5.645 6.048 1.00 89.31 83 ILE A CA 1
ATOM 669 C C . ILE A 1 83 ? -2.891 4.911 5.474 1.00 89.31 83 ILE A C 1
ATOM 671 O O . ILE A 1 83 ? -2.899 3.680 5.436 1.00 89.31 83 ILE A O 1
ATOM 675 N N . ARG A 1 84 ? -3.888 5.654 4.974 1.00 87.31 84 ARG A N 1
ATOM 676 C CA . ARG A 1 84 ? -5.062 5.075 4.312 1.00 87.31 84 ARG A CA 1
ATOM 677 C C . ARG A 1 84 ? -4.658 4.247 3.094 1.00 87.31 84 ARG A C 1
ATOM 679 O O . ARG A 1 84 ? -5.181 3.150 2.931 1.00 87.31 84 ARG A O 1
ATOM 686 N N . PHE A 1 85 ? -3.711 4.724 2.286 1.00 93.06 85 PHE A N 1
ATOM 687 C CA . PHE A 1 85 ? -3.177 3.952 1.166 1.00 93.06 85 PHE A CA 1
ATOM 688 C C . PHE A 1 85 ? -2.607 2.617 1.625 1.00 93.06 85 PHE A C 1
ATOM 690 O O . PHE A 1 85 ? -2.945 1.616 1.011 1.00 93.06 85 PHE A O 1
ATOM 697 N N . CYS A 1 86 ? -1.810 2.574 2.700 1.00 90.31 86 CYS A N 1
ATOM 698 C CA . CYS A 1 86 ? -1.221 1.333 3.221 1.00 90.31 86 CYS A CA 1
ATOM 699 C C . CYS A 1 86 ? -2.271 0.349 3.760 1.00 90.31 86 CYS A C 1
ATOM 701 O O . CYS A 1 86 ? -2.176 -0.860 3.533 1.00 90.31 86 CYS A O 1
ATOM 703 N N . GLU A 1 87 ? -3.269 0.861 4.481 1.00 84.88 87 GLU A N 1
ATOM 704 C CA . GLU A 1 87 ? -4.315 0.059 5.129 1.00 84.88 87 GLU A CA 1
ATOM 705 C C . GLU A 1 87 ? -5.382 -0.435 4.154 1.00 84.88 87 GLU A C 1
ATOM 707 O O . GLU A 1 87 ? -6.022 -1.452 4.418 1.00 84.88 87 GLU A O 1
ATOM 712 N N . SER A 1 88 ? -5.545 0.252 3.021 1.00 85.38 88 SER A N 1
ATOM 713 C CA . SER A 1 88 ? -6.648 -0.011 2.113 1.00 85.38 88 SER A CA 1
ATOM 714 C C . SER A 1 88 ? -6.627 -1.400 1.484 1.00 85.38 88 SER A C 1
ATOM 716 O O . SER A 1 88 ? -5.582 -1.909 1.081 1.00 85.38 88 SER A O 1
ATOM 718 N N . LEU A 1 89 ? -7.819 -1.988 1.359 1.00 83.69 89 LEU A N 1
ATOM 719 C CA . LEU A 1 89 ? -8.081 -3.230 0.623 1.00 83.69 89 LEU A CA 1
ATOM 720 C C . LEU A 1 89 ? -8.368 -2.992 -0.864 1.00 83.69 89 LEU A C 1
ATOM 722 O O . LEU A 1 89 ? -8.476 -3.940 -1.640 1.00 83.69 89 LEU A O 1
ATOM 726 N N . GLN A 1 90 ? -8.507 -1.730 -1.266 1.00 87.62 90 GLN A N 1
ATOM 727 C CA . GLN A 1 90 ? -8.681 -1.341 -2.656 1.00 87.62 90 GLN A CA 1
ATOM 728 C C . GLN A 1 90 ? -7.431 -1.696 -3.472 1.00 87.62 90 GLN A C 1
ATOM 730 O O . GLN A 1 90 ? -6.317 -1.805 -2.950 1.00 87.62 90 GLN A O 1
ATOM 735 N N . CYS A 1 91 ? -7.600 -1.860 -4.785 1.00 93.19 91 CYS A N 1
ATOM 736 C CA . CYS A 1 91 ? -6.472 -1.953 -5.706 1.00 93.19 91 CYS A CA 1
ATOM 737 C C . CYS A 1 91 ? -5.518 -0.761 -5.497 1.00 93.19 91 CYS A C 1
ATOM 739 O O . CYS A 1 91 ? -5.947 0.390 -5.577 1.00 93.19 91 CYS A O 1
ATOM 741 N N . ARG A 1 92 ? -4.222 -1.026 -5.258 1.00 95.19 92 ARG A N 1
ATOM 742 C CA . ARG A 1 92 ? -3.221 0.032 -5.010 1.00 95.19 92 ARG A CA 1
ATOM 743 C C . ARG A 1 92 ? -3.153 1.037 -6.160 1.00 95.19 92 ARG A C 1
ATOM 745 O O . ARG A 1 92 ? -3.085 2.234 -5.914 1.00 95.19 92 ARG A O 1
ATOM 752 N N . ARG A 1 93 ? -3.219 0.554 -7.409 1.00 95.44 93 ARG A N 1
ATOM 753 C CA . ARG A 1 93 ? -3.258 1.412 -8.605 1.00 95.44 93 ARG A CA 1
ATOM 754 C C . ARG A 1 93 ? -4.498 2.299 -8.600 1.00 95.44 93 ARG A C 1
ATOM 756 O O . ARG A 1 93 ? -4.359 3.499 -8.780 1.00 95.44 93 ARG A O 1
ATOM 763 N N . LYS A 1 94 ? -5.675 1.718 -8.352 1.00 95.31 94 LYS A N 1
ATOM 764 C CA . LYS A 1 94 ? -6.936 2.463 -8.291 1.00 95.31 94 LYS A CA 1
ATOM 765 C C . LYS A 1 94 ? -6.866 3.594 -7.265 1.00 95.31 94 LYS A C 1
ATOM 767 O O . LYS A 1 94 ? -7.162 4.728 -7.604 1.00 95.31 94 LYS A O 1
ATOM 772 N N . PHE A 1 95 ? -6.379 3.296 -6.059 1.00 94.69 95 PHE A N 1
ATOM 773 C CA . PHE A 1 95 ? -6.213 4.300 -5.007 1.00 94.69 95 PHE A CA 1
ATOM 774 C C . PHE A 1 95 ? -5.296 5.450 -5.447 1.00 94.69 95 PHE A C 1
ATOM 776 O O . PHE A 1 95 ? -5.614 6.612 -5.216 1.00 94.69 95 PHE A O 1
ATOM 783 N N . LEU A 1 96 ? -4.147 5.138 -6.062 1.00 96.06 96 LEU A N 1
ATOM 784 C CA . LEU A 1 96 ? -3.207 6.161 -6.533 1.00 96.06 96 LEU A CA 1
ATOM 785 C C . LEU A 1 96 ? -3.816 7.031 -7.638 1.00 96.06 96 LEU A C 1
ATOM 787 O O . LEU A 1 96 ? -3.632 8.240 -7.603 1.00 96.06 96 LEU A O 1
ATOM 791 N N . LEU A 1 97 ? -4.544 6.440 -8.586 1.00 94.88 97 LEU A N 1
ATOM 792 C CA . LEU A 1 97 ? -5.191 7.182 -9.671 1.00 94.88 97 LEU A CA 1
ATOM 793 C C . LEU A 1 97 ? -6.299 8.099 -9.134 1.00 94.88 97 LEU A C 1
ATOM 795 O O . LEU A 1 97 ? -6.273 9.300 -9.394 1.00 94.88 97 LEU A O 1
ATOM 799 N N . GLU A 1 98 ? -7.181 7.580 -8.275 1.00 93.88 98 GLU A N 1
ATOM 800 C CA . GLU A 1 98 ? -8.242 8.372 -7.638 1.00 93.88 98 GLU A CA 1
ATOM 801 C C . GLU A 1 98 ? -7.679 9.528 -6.802 1.00 93.88 98 GLU A C 1
ATOM 803 O O . GLU A 1 98 ? -8.243 10.622 -6.794 1.00 93.88 98 GLU A O 1
ATOM 808 N N . TYR A 1 99 ? -6.542 9.315 -6.130 1.00 94.38 99 TYR A N 1
ATOM 809 C CA . TYR A 1 99 ? -5.850 10.362 -5.378 1.00 94.38 99 TYR A CA 1
ATOM 810 C C . TYR A 1 99 ? -5.478 11.569 -6.252 1.00 94.38 99 TYR A C 1
ATOM 812 O O . TYR A 1 99 ? -5.574 12.710 -5.799 1.00 94.38 99 TYR A O 1
ATOM 820 N N . PHE A 1 100 ? -5.076 11.326 -7.502 1.00 95.50 100 PHE A N 1
ATOM 821 C CA . PHE A 1 100 ? -4.729 12.365 -8.474 1.00 95.50 100 PHE A CA 1
ATOM 822 C C . PHE A 1 100 ? -5.917 12.821 -9.337 1.00 95.50 100 PHE A C 1
ATOM 824 O O . PHE A 1 100 ? -5.733 13.619 -10.252 1.00 95.50 100 PHE A O 1
ATOM 831 N N . GLY A 1 101 ? -7.137 12.377 -9.017 1.00 94.00 101 GLY A N 1
ATOM 832 C CA . GLY A 1 101 ? -8.357 12.757 -9.731 1.00 94.00 101 GLY A CA 1
ATOM 833 C C . GLY A 1 101 ? -8.611 11.962 -11.013 1.00 94.00 101 GLY A C 1
ATOM 834 O O . GLY A 1 101 ? -9.461 12.356 -11.806 1.00 94.00 101 GLY A O 1
ATOM 835 N N . GLU A 1 102 ? -7.902 10.851 -11.220 1.00 94.75 102 GLU A N 1
ATOM 836 C CA . GLU A 1 102 ? -8.120 9.943 -12.343 1.00 94.75 102 GLU A CA 1
ATOM 837 C C . GLU A 1 102 ? -9.082 8.814 -11.954 1.00 94.75 102 GLU A C 1
ATOM 839 O O . GLU A 1 102 ? -8.963 8.193 -10.895 1.00 94.75 102 GLU A O 1
ATOM 844 N N . THR A 1 103 ? -10.039 8.516 -12.830 1.00 90.31 103 THR A N 1
ATOM 845 C CA . THR A 1 103 ? -10.989 7.416 -12.639 1.00 90.31 103 THR A CA 1
ATOM 846 C C . THR A 1 103 ? -10.408 6.111 -13.170 1.00 90.31 103 THR A C 1
ATOM 848 O O . THR A 1 103 ? -9.932 6.050 -14.303 1.00 90.31 103 THR A O 1
ATOM 851 N N . TYR A 1 104 ? -10.480 5.049 -12.369 1.00 90.69 104 TYR A N 1
ATOM 852 C CA . TYR A 1 104 ? -10.050 3.711 -12.767 1.00 90.69 104 TYR A CA 1
ATOM 853 C C . TYR A 1 104 ? -11.001 2.667 -12.186 1.00 90.69 104 TYR A C 1
ATOM 855 O O . TYR A 1 104 ? -11.007 2.410 -10.981 1.00 90.69 104 TYR A O 1
ATOM 863 N N . ASP A 1 105 ? -11.831 2.068 -13.032 1.00 86.38 105 ASP A N 1
ATOM 864 C CA . ASP A 1 105 ? -12.891 1.176 -12.555 1.00 86.38 105 ASP A CA 1
ATOM 865 C C . ASP A 1 105 ? -12.424 -0.264 -12.334 1.00 86.38 105 ASP A C 1
ATOM 867 O O . ASP A 1 105 ? -12.975 -0.963 -11.481 1.00 86.38 105 ASP A O 1
ATOM 871 N N . ASP A 1 106 ? -11.325 -0.651 -12.975 1.00 87.44 106 ASP A N 1
ATOM 872 C CA . ASP A 1 106 ? -10.805 -2.013 -12.953 1.00 87.44 106 ASP A CA 1
ATOM 873 C C . ASP A 1 106 ? -9.897 -2.333 -11.753 1.00 87.44 106 ASP A C 1
ATOM 875 O O . ASP A 1 106 ? -9.509 -1.493 -10.929 1.00 87.44 106 ASP A O 1
ATOM 879 N N . ARG A 1 107 ? -9.512 -3.611 -11.661 1.00 88.56 107 ARG A N 1
ATOM 880 C CA . ARG A 1 107 ? -8.431 -4.086 -10.792 1.00 88.56 107 ARG A CA 1
ATOM 881 C C . ARG A 1 107 ? -7.161 -4.244 -11.615 1.00 88.56 107 ARG A C 1
ATOM 883 O O . ARG A 1 107 ? -7.185 -4.790 -12.706 1.00 88.56 107 ARG A O 1
ATOM 890 N N . CYS A 1 108 ? -6.022 -3.820 -11.070 1.00 92.06 108 CYS A N 1
ATOM 891 C CA . CYS A 1 108 ? -4.766 -3.873 -11.823 1.00 92.06 108 CYS A CA 1
ATOM 892 C C . CYS A 1 108 ? -4.126 -5.262 -11.917 1.00 92.06 108 CYS A C 1
ATOM 894 O O . CYS A 1 108 ? -3.119 -5.387 -12.606 1.00 92.06 108 CYS A O 1
ATOM 896 N N . GLU A 1 109 ? -4.615 -6.239 -11.142 1.00 90.69 109 GLU A N 1
ATOM 897 C CA . GLU A 1 109 ? -4.129 -7.632 -11.084 1.00 90.69 109 GLU A CA 1
ATOM 898 C C . GLU A 1 109 ? -2.628 -7.817 -10.791 1.00 90.69 109 GLU A C 1
ATOM 900 O O . GLU A 1 109 ? -2.123 -8.930 -10.801 1.00 90.69 109 GLU A O 1
ATOM 905 N N . LYS A 1 110 ? -1.910 -6.737 -10.462 1.00 91.56 110 LYS A N 1
ATOM 906 C CA . LYS A 1 110 ? -0.453 -6.733 -10.253 1.00 91.56 110 LYS A CA 1
ATOM 907 C C . LYS A 1 110 ? -0.009 -6.178 -8.897 1.00 91.56 110 LYS A C 1
ATOM 909 O O . LYS A 1 110 ? 1.182 -6.097 -8.633 1.00 91.56 110 LYS A O 1
ATOM 914 N N . CYS A 1 111 ? -0.937 -5.754 -8.040 1.00 93.50 111 CYS A N 1
ATOM 915 C CA . CYS A 1 111 ? -0.613 -5.288 -6.686 1.00 93.50 111 CYS A CA 1
ATOM 916 C C . CYS A 1 111 ? -0.977 -6.329 -5.627 1.00 93.50 111 CYS A C 1
ATOM 918 O O . CYS A 1 111 ? -1.818 -7.193 -5.868 1.00 93.50 111 CYS A O 1
ATOM 920 N N . ASP A 1 112 ? -0.397 -6.200 -4.437 1.00 90.50 112 ASP A N 1
ATOM 921 C CA . ASP A 1 112 ? -0.605 -7.094 -3.294 1.00 90.50 112 ASP A CA 1
ATOM 922 C C . ASP A 1 112 ? -2.089 -7.304 -2.950 1.00 90.50 112 ASP A C 1
ATOM 924 O O . ASP A 1 112 ? -2.516 -8.434 -2.721 1.00 90.50 112 ASP A O 1
ATOM 928 N N . THR A 1 113 ? -2.908 -6.250 -2.998 1.00 89.12 113 THR A N 1
ATOM 929 C CA . THR A 1 113 ? -4.351 -6.360 -2.720 1.00 89.12 113 THR A CA 1
ATOM 930 C C . THR A 1 113 ? -5.128 -7.094 -3.814 1.00 89.12 113 THR A C 1
ATOM 932 O O . THR A 1 113 ? -6.193 -7.649 -3.543 1.00 89.12 113 THR A O 1
ATOM 935 N N . CYS A 1 114 ? -4.625 -7.112 -5.053 1.00 88.31 114 CYS A N 1
ATOM 936 C CA . CYS A 1 114 ? -5.228 -7.860 -6.162 1.00 88.31 114 CYS A CA 1
ATOM 937 C C . CYS A 1 114 ? -4.741 -9.304 -6.225 1.00 88.31 114 CYS A C 1
ATOM 939 O O . CYS A 1 114 ? -5.556 -10.202 -6.395 1.00 88.31 114 CYS A O 1
ATOM 941 N N . LEU A 1 115 ? -3.441 -9.516 -6.031 1.00 87.94 115 LEU A N 1
ATOM 942 C CA . LEU A 1 115 ? -2.805 -10.829 -6.070 1.00 87.94 115 LEU A CA 1
ATOM 943 C C . LEU A 1 115 ? -3.139 -11.677 -4.844 1.00 87.94 115 LEU A C 1
ATOM 945 O O . LEU A 1 115 ? -3.119 -12.902 -4.898 1.00 87.94 115 LEU A O 1
ATOM 949 N N . THR A 1 116 ? -3.403 -11.040 -3.706 1.00 82.88 116 THR A N 1
ATOM 950 C CA . THR A 1 116 ? -3.656 -11.731 -2.445 1.00 82.88 116 THR A CA 1
ATOM 951 C C . THR A 1 116 ? -4.849 -11.093 -1.729 1.00 82.88 116 THR A C 1
ATOM 953 O O . THR A 1 116 ? -4.675 -10.403 -0.717 1.00 82.88 116 THR A O 1
ATOM 956 N N . PRO A 1 117 ? -6.078 -11.290 -2.248 1.00 77.50 117 PRO A N 1
ATOM 957 C CA . PRO A 1 117 ? -7.277 -10.751 -1.622 1.00 77.50 117 PRO A CA 1
ATOM 958 C C . PRO A 1 117 ? -7.420 -11.293 -0.196 1.00 77.50 117 PRO A C 1
ATOM 960 O O . PRO A 1 117 ? -7.155 -12.466 0.077 1.00 77.50 117 PRO A O 1
ATOM 963 N N . ARG A 1 118 ? -7.816 -10.423 0.738 1.00 80.06 118 ARG A N 1
ATOM 964 C CA . ARG A 1 118 ? -8.083 -10.839 2.118 1.00 80.06 118 ARG A CA 1
ATOM 965 C C . ARG A 1 118 ? -9.437 -11.524 2.202 1.00 80.06 118 ARG A C 1
ATOM 967 O O . ARG A 1 118 ? -10.398 -11.064 1.592 1.00 80.06 118 ARG A O 1
ATOM 974 N N . GLU A 1 119 ? -9.512 -12.580 3.006 1.00 81.50 119 GLU A N 1
ATOM 975 C CA . GLU A 1 119 ? -10.795 -13.179 3.356 1.00 81.50 119 GLU A CA 1
ATOM 976 C C . GLU A 1 119 ? -11.650 -12.164 4.107 1.00 81.50 119 GLU A C 1
ATOM 978 O O . GLU A 1 119 ? -11.209 -11.574 5.097 1.00 81.50 119 GLU A O 1
ATOM 983 N N . ILE A 1 120 ? -12.876 -11.987 3.633 1.00 85.75 120 ILE A N 1
ATOM 984 C CA . ILE A 1 120 ? -13.900 -11.178 4.283 1.00 85.75 120 ILE A CA 1
ATOM 985 C C . ILE A 1 120 ? -14.847 -12.083 5.070 1.00 85.75 120 ILE A C 1
ATOM 987 O O . ILE A 1 120 ? -15.057 -13.244 4.717 1.00 85.75 120 ILE A O 1
ATOM 991 N N . PHE A 1 121 ? -15.401 -11.561 6.154 1.00 88.00 121 PHE A N 1
ATOM 992 C CA . PHE A 1 121 ? -16.457 -12.203 6.926 1.00 88.00 121 PHE A CA 1
ATOM 993 C C . PHE 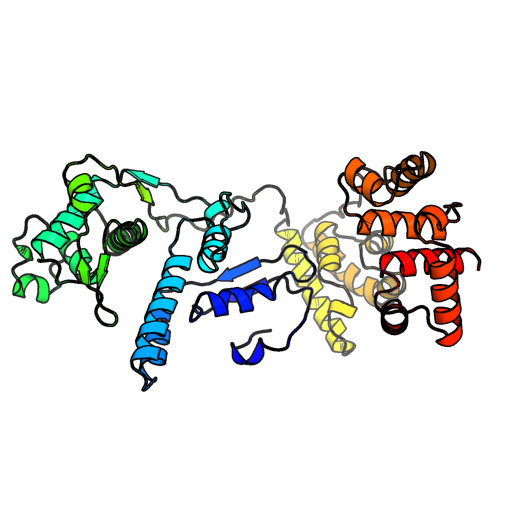A 1 121 ? -17.516 -11.170 7.311 1.00 88.00 121 PHE A C 1
ATOM 995 O O . PHE A 1 121 ? -17.239 -9.967 7.321 1.00 88.00 121 PHE A O 1
ATOM 1002 N N . ASP A 1 122 ? -18.714 -11.648 7.647 1.00 90.19 122 ASP A N 1
ATOM 1003 C CA . ASP A 1 122 ? -19.764 -10.791 8.190 1.00 90.19 122 ASP A CA 1
ATOM 1004 C C . ASP A 1 122 ? -19.364 -10.302 9.591 1.00 90.19 122 ASP A C 1
ATOM 1006 O O . ASP A 1 122 ? -19.399 -11.034 10.582 1.00 90.19 122 ASP A O 1
ATOM 1010 N N . GLY A 1 123 ? -18.934 -9.045 9.647 1.00 91.38 123 GLY A N 1
ATOM 1011 C CA . GLY A 1 123 ? -18.517 -8.339 10.846 1.00 91.38 123 GLY A CA 1
ATOM 1012 C C . GLY A 1 123 ? -19.609 -7.444 11.429 1.00 91.38 123 GLY A C 1
ATOM 1013 O O . GLY A 1 123 ? -19.302 -6.601 12.271 1.00 91.38 123 GLY A O 1
ATOM 1014 N N . THR A 1 124 ? -20.869 -7.591 11.008 1.00 91.94 124 THR A N 1
ATOM 1015 C CA . THR A 1 124 ? -21.970 -6.703 11.419 1.00 91.94 124 THR A CA 1
ATOM 1016 C C . THR A 1 124 ? -22.134 -6.655 12.936 1.00 91.94 124 THR A C 1
ATOM 1018 O O . THR A 1 124 ? -22.272 -5.579 13.516 1.00 91.94 124 THR A O 1
ATOM 1021 N N . GLU A 1 125 ? -22.053 -7.802 13.608 1.00 91.94 125 GLU A N 1
ATOM 1022 C CA . GLU A 1 125 ? -22.232 -7.881 15.059 1.00 91.94 125 GLU A CA 1
ATOM 1023 C C . GLU A 1 125 ? -21.093 -7.195 15.831 1.00 91.94 125 GLU A C 1
ATOM 1025 O O . GLU A 1 125 ? -21.332 -6.406 16.748 1.00 91.94 125 GLU A O 1
ATOM 1030 N N . ILE A 1 126 ? -19.838 -7.413 15.424 1.00 93.75 126 ILE A N 1
ATOM 1031 C CA . ILE A 1 126 ? -18.699 -6.729 16.049 1.00 93.75 126 ILE A CA 1
ATOM 1032 C C . ILE A 1 126 ? -18.705 -5.227 15.732 1.00 93.75 126 ILE A C 1
ATOM 1034 O O . ILE A 1 126 ? -18.394 -4.415 16.606 1.00 93.75 126 ILE A O 1
ATOM 1038 N N . ALA A 1 127 ? -19.135 -4.835 14.529 1.00 94.06 127 ALA A N 1
ATOM 1039 C CA . ALA A 1 127 ? -19.320 -3.436 14.167 1.00 94.06 127 ALA A CA 1
ATOM 1040 C C . ALA A 1 127 ? -20.359 -2.763 15.075 1.00 94.06 127 ALA A C 1
ATOM 1042 O O . ALA A 1 127 ? -20.067 -1.716 15.649 1.00 94.06 127 ALA A O 1
ATOM 1043 N N . LYS A 1 128 ? -21.523 -3.390 15.299 1.00 94.31 128 LYS A N 1
ATOM 1044 C CA . LYS A 1 128 ? -22.545 -2.890 16.234 1.00 94.31 128 LYS A CA 1
ATOM 1045 C C . LYS A 1 128 ? -21.973 -2.667 17.632 1.00 94.31 128 LYS A C 1
ATOM 1047 O O . LYS A 1 128 ? -22.134 -1.578 18.177 1.00 94.31 128 LYS A O 1
ATOM 1052 N N . ARG A 1 129 ? -21.242 -3.641 18.183 1.00 94.56 129 ARG A N 1
ATOM 1053 C CA . ARG A 1 129 ? -20.601 -3.517 19.508 1.00 94.56 129 ARG A CA 1
ATOM 1054 C C . ARG A 1 129 ? -19.624 -2.343 19.572 1.00 94.56 129 ARG A C 1
ATOM 1056 O O . ARG A 1 129 ? -19.638 -1.590 20.543 1.00 94.56 129 ARG A O 1
ATOM 1063 N N . ILE A 1 130 ? -18.817 -2.142 18.527 1.00 95.38 130 ILE A N 1
ATOM 1064 C CA . ILE A 1 130 ? -17.901 -0.996 18.431 1.00 95.38 130 ILE A CA 1
ATOM 1065 C C . ILE A 1 130 ? -18.676 0.329 18.424 1.00 95.38 130 ILE A C 1
ATOM 1067 O O . ILE A 1 130 ? -18.333 1.240 19.179 1.00 95.38 130 ILE A O 1
ATOM 1071 N N . LEU A 1 131 ? -19.721 0.442 17.600 1.00 94.88 131 LEU A N 1
ATOM 1072 C CA . LEU A 1 131 ? -20.525 1.662 17.487 1.00 94.88 131 LEU A CA 1
ATOM 1073 C C . LEU A 1 131 ? -21.257 1.986 18.799 1.00 94.88 131 LEU A C 1
ATOM 1075 O O . LEU A 1 131 ? -21.267 3.144 19.219 1.00 94.88 131 LEU A O 1
ATOM 1079 N N . ILE A 1 132 ? -21.811 0.974 19.476 1.00 94.75 132 ILE A N 1
ATOM 1080 C CA . ILE A 1 132 ? -22.438 1.121 20.797 1.00 94.75 132 ILE A CA 1
ATOM 1081 C C . ILE A 1 132 ? -21.400 1.598 21.818 1.00 94.75 132 ILE A C 1
ATOM 1083 O O . ILE A 1 132 ? -21.638 2.587 22.502 1.00 94.75 132 ILE A O 1
ATOM 1087 N N . CYS A 1 133 ? -20.200 1.014 21.847 1.00 94.44 133 CYS A N 1
ATOM 1088 C CA . CYS A 1 133 ? -19.145 1.466 22.756 1.00 94.44 133 CYS A CA 1
ATOM 1089 C C . CYS A 1 133 ? -18.725 2.926 22.507 1.00 94.44 133 CYS A C 1
ATOM 1091 O O . CYS A 1 133 ? -18.469 3.676 23.453 1.00 94.44 133 CYS A O 1
ATOM 1093 N N . ILE A 1 134 ? -18.654 3.364 21.247 1.00 94.50 134 ILE A N 1
ATOM 1094 C CA . ILE A 1 134 ? -18.364 4.766 20.904 1.00 94.50 134 ILE A CA 1
ATOM 1095 C C . ILE A 1 134 ? -19.496 5.685 21.386 1.00 94.50 134 ILE A C 1
ATOM 1097 O O . ILE A 1 134 ? -19.225 6.772 21.906 1.00 94.50 134 ILE A O 1
ATOM 1101 N N . LYS A 1 135 ? -20.753 5.241 21.258 1.00 93.81 135 LYS A N 1
ATOM 1102 C CA . LYS A 1 135 ? -21.933 5.952 21.766 1.00 93.81 135 LYS A CA 1
ATOM 1103 C C . LYS A 1 135 ? -21.894 6.085 23.291 1.00 93.81 135 LYS A C 1
ATOM 1105 O O . LYS A 1 135 ? -21.966 7.204 23.793 1.00 93.81 135 LYS A O 1
ATOM 1110 N N . ASP A 1 136 ? -21.714 4.975 24.004 1.00 91.75 136 ASP A N 1
ATOM 1111 C CA . ASP A 1 136 ? -21.742 4.901 25.472 1.00 91.75 136 ASP A CA 1
ATOM 1112 C C . ASP A 1 136 ? -20.619 5.720 26.122 1.00 91.75 136 ASP A C 1
ATOM 1114 O O . ASP A 1 136 ? -20.782 6.292 27.196 1.00 91.75 136 ASP A O 1
ATOM 1118 N N . THR A 1 137 ? -19.478 5.840 25.440 1.00 90.19 137 THR A N 1
ATOM 1119 C CA . THR A 1 137 ? -18.335 6.655 25.885 1.00 90.19 137 THR A CA 1
ATOM 1120 C C . THR A 1 137 ? -18.433 8.125 25.445 1.00 90.19 137 THR A C 1
ATOM 1122 O O . THR A 1 137 ? -17.445 8.870 25.469 1.00 90.19 137 THR A O 1
ATOM 1125 N N . ASN A 1 138 ? -19.626 8.574 25.040 1.00 90.31 138 ASN A N 1
ATOM 1126 C CA . ASN A 1 138 ? -19.939 9.944 24.625 1.00 90.31 138 ASN A CA 1
ATOM 1127 C C . ASN A 1 138 ? -19.095 10.473 23.449 1.00 90.31 138 ASN A C 1
ATOM 1129 O O . ASN A 1 138 ? -18.973 11.688 23.271 1.00 90.31 138 ASN A O 1
ATOM 1133 N N . GLN A 1 139 ? -18.509 9.591 22.628 1.00 92.00 139 GLN A N 1
ATOM 1134 C CA . GLN A 1 139 ? -17.706 9.963 21.453 1.00 92.00 139 GLN A CA 1
ATOM 1135 C C . GLN A 1 139 ? -16.536 10.914 21.784 1.00 92.00 139 GLN A C 1
ATOM 1137 O O . GLN A 1 139 ? -16.228 11.844 21.030 1.00 92.00 139 GLN A O 1
ATOM 1142 N N . ARG A 1 140 ? -15.923 10.733 22.964 1.00 87.56 140 ARG A N 1
ATOM 1143 C CA . ARG A 1 140 ? -14.810 11.567 23.472 1.00 87.56 140 ARG A CA 1
ATOM 1144 C C . ARG A 1 140 ? -13.446 10.887 23.397 1.00 87.56 140 ARG A C 1
ATOM 1146 O O . ARG A 1 140 ? -12.441 11.489 23.770 1.00 87.56 140 ARG A O 1
ATOM 1153 N N . PHE A 1 141 ? -13.397 9.638 22.946 1.00 88.44 141 PHE A N 1
ATOM 1154 C CA . PHE A 1 141 ? -12.214 8.798 23.072 1.00 88.44 141 PHE A CA 1
ATOM 1155 C C . PHE A 1 141 ? -11.716 8.297 21.720 1.00 88.44 141 PHE A C 1
ATOM 1157 O O . PHE A 1 141 ? -12.475 8.089 20.775 1.00 88.44 141 PHE A O 1
ATOM 1164 N N . GLY A 1 142 ? -10.402 8.108 21.641 1.00 87.31 142 GLY A N 1
ATOM 1165 C CA . GLY A 1 142 ? -9.745 7.540 20.473 1.00 87.31 142 GLY A CA 1
ATOM 1166 C C . GLY A 1 142 ? -9.744 6.013 20.479 1.00 87.31 142 GLY A C 1
ATOM 1167 O O . GLY A 1 142 ? -10.001 5.356 21.490 1.00 87.31 142 GLY A O 1
ATOM 1168 N N . MET A 1 143 ? -9.347 5.452 19.340 1.00 88.12 143 MET A N 1
ATOM 1169 C CA . MET A 1 143 ? -9.303 4.013 19.063 1.00 88.12 143 MET A CA 1
ATOM 1170 C C . MET A 1 143 ? -8.674 3.167 20.176 1.00 88.12 143 MET A C 1
ATOM 1172 O O . MET A 1 143 ? -9.250 2.151 20.552 1.00 88.12 143 MET A O 1
ATOM 1176 N N . SER A 1 144 ? -7.520 3.563 20.731 1.00 87.06 144 SER A N 1
ATOM 1177 C CA . SER A 1 144 ? -6.851 2.777 21.782 1.00 87.06 144 SER A CA 1
ATOM 1178 C C . SER A 1 144 ? -7.714 2.598 23.029 1.00 87.06 144 SER A C 1
ATOM 1180 O O . SER A 1 144 ? -7.717 1.517 23.599 1.00 87.06 144 SER A O 1
ATOM 1182 N N . TYR A 1 145 ? -8.453 3.632 23.432 1.00 89.12 145 TYR A N 1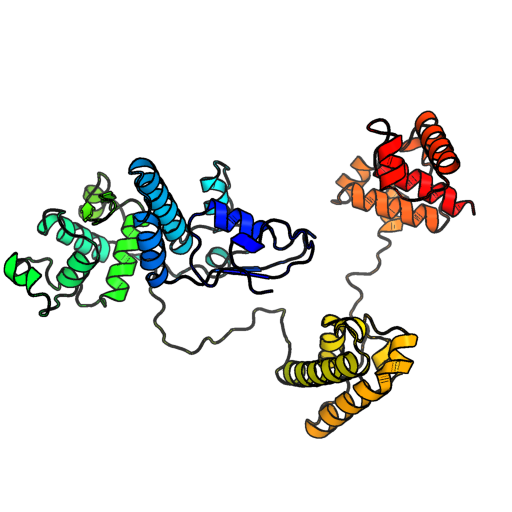
ATOM 1183 C CA . TYR A 1 145 ? -9.307 3.571 24.615 1.00 89.12 145 TYR A CA 1
ATOM 1184 C C . TYR A 1 145 ? -10.548 2.712 24.357 1.00 89.12 145 TYR A C 1
ATOM 1186 O O . TYR A 1 145 ? -10.832 1.811 25.138 1.00 89.12 145 TYR A O 1
ATOM 1194 N N . ILE A 1 146 ? -11.222 2.926 23.220 1.00 91.75 146 ILE A N 1
ATOM 1195 C CA . ILE A 1 146 ? -12.382 2.122 22.797 1.00 91.75 146 ILE A CA 1
ATOM 1196 C C . ILE A 1 146 ? -12.015 0.636 22.702 1.00 91.75 146 ILE A C 1
ATOM 1198 O O . ILE A 1 146 ? -12.744 -0.219 23.193 1.00 91.75 146 ILE A O 1
ATOM 1202 N N . THR A 1 147 ? -10.834 0.330 22.156 1.00 91.56 147 THR A N 1
ATOM 1203 C CA . THR A 1 147 ? -10.297 -1.038 22.102 1.00 91.56 147 THR A CA 1
ATOM 1204 C C . THR A 1 147 ? -10.185 -1.652 23.500 1.00 91.56 147 THR A C 1
ATOM 1206 O O . THR A 1 147 ? -10.591 -2.792 23.702 1.00 91.56 147 THR A O 1
ATOM 1209 N N . SER A 1 148 ? -9.633 -0.914 24.468 1.00 88.88 148 SER A N 1
ATOM 1210 C CA . SER A 1 148 ? -9.429 -1.429 25.826 1.00 88.88 148 SER A CA 1
ATOM 1211 C C . SER A 1 148 ? -10.739 -1.614 26.600 1.00 88.88 148 SER A C 1
ATOM 1213 O O . SER A 1 148 ? -10.831 -2.563 27.377 1.00 88.88 148 SER A O 1
ATOM 1215 N N . VAL A 1 149 ? -11.751 -0.767 26.362 1.00 90.31 149 VAL A N 1
ATOM 1216 C CA . VAL A 1 149 ? -13.108 -0.944 26.915 1.00 90.31 149 VAL A CA 1
ATOM 1217 C C . VAL A 1 149 ? -13.748 -2.216 26.352 1.00 90.31 149 VAL A C 1
ATOM 1219 O O . VAL A 1 149 ? -14.141 -3.091 27.118 1.00 90.31 149 VAL A O 1
ATOM 1222 N N . LEU A 1 150 ? -13.765 -2.376 25.026 1.00 91.62 150 LEU A N 1
ATOM 1223 C CA . LEU A 1 150 ? -14.346 -3.546 24.352 1.00 91.62 150 LEU A CA 1
ATOM 1224 C C . LEU A 1 150 ? -13.665 -4.868 24.731 1.00 91.62 150 LEU A C 1
ATOM 1226 O O . LEU A 1 150 ? -14.337 -5.887 24.876 1.00 91.62 150 LEU A O 1
ATOM 1230 N N . ALA A 1 151 ? -12.342 -4.846 24.914 1.00 89.56 151 ALA A N 1
ATOM 1231 C CA . ALA A 1 151 ? -11.564 -6.006 25.342 1.00 89.56 151 ALA A CA 1
ATOM 1232 C C . ALA A 1 151 ? -11.716 -6.328 26.841 1.00 89.56 151 ALA A C 1
ATOM 1234 O O . ALA A 1 151 ? -11.224 -7.362 27.287 1.00 89.56 151 ALA A O 1
ATOM 1235 N N . GLY A 1 152 ? -12.338 -5.445 27.633 1.00 84.00 152 GLY A N 1
ATOM 1236 C CA . GLY A 1 152 ? -12.561 -5.660 29.065 1.00 84.00 152 GLY A CA 1
ATOM 1237 C C . GLY A 1 152 ? -11.275 -5.679 29.895 1.00 84.00 152 GLY A C 1
ATOM 1238 O O . GLY A 1 152 ? -11.163 -6.438 30.859 1.00 84.00 152 GLY A O 1
ATOM 1239 N N . LYS A 1 153 ? -10.252 -4.899 29.513 1.00 76.19 153 LYS A N 1
ATOM 1240 C CA . LYS A 1 153 ? -8.971 -4.917 30.234 1.00 76.19 153 LYS A CA 1
ATOM 1241 C C . LYS A 1 153 ? -9.006 -4.067 31.505 1.00 76.19 153 LYS A C 1
ATOM 1243 O O . LYS A 1 153 ? -9.013 -2.842 31.455 1.00 76.19 153 LYS A O 1
ATOM 1248 N N . VAL A 1 154 ? -8.823 -4.756 32.632 1.00 56.09 154 VAL A N 1
ATOM 1249 C CA . VAL A 1 154 ? -8.795 -4.234 34.014 1.00 56.09 154 VAL A CA 1
ATOM 1250 C C . VAL A 1 154 ? -7.682 -3.196 34.269 1.00 56.09 154 VAL A C 1
ATOM 1252 O O . VAL A 1 154 ? -7.764 -2.386 35.183 1.00 56.09 154 VAL A O 1
ATOM 1255 N N . LYS A 1 155 ? -6.610 -3.175 33.459 1.00 53.59 155 LYS A N 1
ATOM 1256 C CA . LYS A 1 155 ? -5.396 -2.375 33.743 1.00 53.59 155 LYS A CA 1
ATOM 1257 C C . LYS A 1 155 ? -5.452 -0.896 33.337 1.00 53.59 155 LYS A C 1
ATOM 1259 O O . LYS A 1 155 ? -4.469 -0.185 33.540 1.00 53.59 155 LYS A O 1
ATOM 1264 N N . ALA A 1 156 ? -6.545 -0.398 32.766 1.00 60.59 156 ALA A N 1
ATOM 1265 C CA . ALA A 1 156 ? -6.648 1.022 32.443 1.00 60.59 156 ALA A CA 1
ATOM 1266 C C . ALA A 1 156 ? -7.279 1.775 33.623 1.00 60.59 156 ALA A C 1
ATOM 1268 O O . ALA A 1 156 ? -8.499 1.870 33.704 1.00 60.59 156 ALA A O 1
ATOM 1269 N N . SER A 1 157 ? -6.463 2.364 34.509 1.00 64.19 157 SER A N 1
ATOM 1270 C CA . SER A 1 157 ? -6.938 3.218 35.625 1.00 64.19 157 SER A CA 1
ATOM 1271 C C . SER A 1 157 ? -7.963 4.274 35.181 1.00 64.19 157 SER A C 1
ATOM 1273 O O . SER A 1 157 ? -8.880 4.639 35.911 1.00 64.19 157 SER A O 1
ATOM 1275 N N . ARG A 1 158 ? -7.840 4.705 33.922 1.00 76.50 158 ARG A N 1
ATOM 1276 C CA . ARG A 1 158 ? -8.708 5.660 33.241 1.00 76.50 158 ARG A CA 1
ATOM 1277 C C . ARG A 1 158 ? -10.103 5.120 32.884 1.00 76.50 158 ARG A C 1
ATOM 1279 O O . ARG A 1 158 ? -10.997 5.908 32.618 1.00 76.50 158 ARG A O 1
ATOM 1286 N N . ILE A 1 159 ? -10.309 3.807 32.795 1.00 81.69 159 ILE A N 1
ATOM 1287 C CA . ILE A 1 159 ? -11.639 3.215 32.553 1.00 81.69 159 ILE A CA 1
ATOM 1288 C C . ILE A 1 159 ? -12.475 3.313 33.831 1.00 81.69 159 ILE A C 1
ATOM 1290 O O . ILE A 1 159 ? -13.577 3.854 33.781 1.00 81.69 159 ILE A O 1
ATOM 1294 N N . HIS A 1 160 ? -11.901 2.917 34.971 1.00 81.19 160 HIS A N 1
ATOM 1295 C CA . HIS A 1 160 ? -12.548 3.039 36.280 1.00 81.19 160 HIS A CA 1
ATOM 1296 C C . HIS A 1 160 ? -12.826 4.497 36.662 1.00 81.19 160 HIS A C 1
ATOM 1298 O O . HIS A 1 160 ? -13.904 4.801 37.162 1.00 81.19 160 HIS A O 1
ATOM 1304 N N . SER A 1 161 ? -11.908 5.427 36.366 1.00 81.88 161 SER A N 1
ATOM 1305 C CA . SER A 1 161 ? -12.132 6.850 36.667 1.00 81.88 161 SER A CA 1
ATOM 1306 C C . SER A 1 161 ? -13.331 7.450 35.926 1.00 81.88 161 SER A C 1
ATOM 1308 O O . SER A 1 161 ? -13.942 8.390 36.419 1.00 81.88 161 SER A O 1
ATOM 1310 N N . TYR A 1 162 ? -13.652 6.937 34.734 1.00 83.50 162 TYR A N 1
ATOM 1311 C CA . TYR A 1 162 ? -14.822 7.363 33.958 1.00 83.50 162 TYR A CA 1
ATOM 1312 C C . TYR A 1 162 ? -16.054 6.468 34.190 1.00 83.50 162 TYR A C 1
ATOM 1314 O O . TYR A 1 162 ? -17.091 6.711 33.583 1.00 83.50 162 TYR A O 1
ATOM 1322 N N . GLY A 1 163 ? -15.962 5.441 35.045 1.00 85.12 163 GLY A N 1
ATOM 1323 C CA . GLY A 1 163 ? -17.050 4.489 35.299 1.00 85.12 163 GLY A CA 1
ATOM 1324 C C . GLY A 1 163 ? -17.415 3.617 34.093 1.00 85.12 163 GLY A C 1
ATOM 1325 O O . GLY A 1 163 ? -18.511 3.059 34.035 1.00 85.12 163 GLY A O 1
ATOM 1326 N N . HIS A 1 164 ? -16.525 3.518 33.103 1.00 89.38 164 HIS A N 1
ATOM 1327 C CA . HIS A 1 164 ? -16.781 2.782 31.864 1.00 89.38 164 HIS A CA 1
ATOM 1328 C C . HIS A 1 164 ? -16.620 1.264 32.012 1.00 89.38 164 HIS A C 1
ATOM 1330 O O . HIS A 1 164 ? -16.912 0.528 31.077 1.00 89.38 164 HIS A O 1
ATOM 1336 N N . ASP A 1 165 ? -16.183 0.798 33.179 1.00 85.31 165 ASP A N 1
ATOM 1337 C CA . ASP A 1 165 ? -16.188 -0.601 33.606 1.00 85.31 165 ASP A CA 1
ATOM 1338 C C . ASP A 1 165 ? -17.602 -1.140 33.868 1.00 85.31 165 ASP A C 1
ATOM 1340 O O . ASP A 1 165 ? -17.821 -2.346 33.811 1.00 85.31 165 ASP A O 1
ATOM 1344 N N . LYS A 1 166 ? -18.574 -0.251 34.113 1.00 86.06 166 LYS A N 1
ATOM 1345 C CA . LYS A 1 166 ? -19.981 -0.607 34.366 1.00 86.06 166 LYS A CA 1
ATOM 1346 C C . LYS A 1 166 ? -20.857 -0.600 33.110 1.00 86.06 166 LYS A C 1
ATOM 1348 O O . LYS A 1 166 ? -22.042 -0.913 33.191 1.00 86.06 166 LYS A O 1
ATOM 1353 N N . LEU A 1 167 ? -20.314 -0.194 31.962 1.00 88.12 167 LEU A N 1
ATOM 1354 C CA . LEU A 1 167 ? -21.059 -0.143 30.703 1.00 88.12 167 LEU A CA 1
ATOM 1355 C C . LEU A 1 167 ? -21.278 -1.556 30.153 1.00 88.12 167 LEU A C 1
ATOM 1357 O O . LEU A 1 167 ? -20.366 -2.375 30.196 1.00 88.12 167 LEU A O 1
ATOM 1361 N N . GLY A 1 168 ? -22.429 -1.811 29.520 1.00 87.38 168 GLY A N 1
ATOM 1362 C CA . GLY A 1 168 ? -22.676 -3.078 28.809 1.00 87.38 168 GLY A CA 1
ATOM 1363 C C . GLY A 1 168 ? -21.693 -3.331 27.656 1.00 87.38 168 GLY A C 1
ATOM 1364 O O . GLY A 1 168 ? -21.474 -4.469 27.256 1.00 87.38 168 GLY A O 1
ATOM 1365 N N . SER A 1 169 ? -21.051 -2.268 27.164 1.00 88.38 169 SER A N 1
ATOM 1366 C CA . SER A 1 169 ? -19.968 -2.318 26.179 1.00 88.38 169 SER A CA 1
ATOM 1367 C C . SER A 1 169 ? -18.628 -2.826 26.739 1.00 88.38 169 SER A C 1
ATOM 1369 O O . SER A 1 169 ? -17.744 -3.198 25.961 1.00 88.38 169 SER A O 1
ATOM 1371 N N . TYR A 1 170 ? -18.435 -2.836 28.063 1.00 90.62 170 TYR A N 1
ATOM 1372 C CA . TYR A 1 170 ? -17.190 -3.288 28.683 1.00 90.62 170 TYR A CA 1
ATOM 1373 C C . TYR A 1 170 ? -17.039 -4.806 28.558 1.00 90.62 170 TYR A C 1
ATOM 1375 O O . TYR A 1 170 ? -17.887 -5.570 29.007 1.00 90.62 170 TYR A O 1
ATOM 1383 N N . GLY A 1 171 ? -15.955 -5.259 27.925 1.00 88.06 171 GLY A N 1
ATOM 1384 C CA . GLY A 1 171 ? -15.726 -6.686 27.678 1.00 88.06 171 GLY A CA 1
ATOM 1385 C C . GLY A 1 171 ? -16.672 -7.318 26.650 1.00 88.06 171 GLY A C 1
ATOM 1386 O O . GLY A 1 171 ? -16.594 -8.526 26.431 1.00 88.06 171 GLY A O 1
ATOM 1387 N N . ALA A 1 172 ? -17.518 -6.531 25.973 1.00 89.94 172 ALA A N 1
ATOM 1388 C CA . ALA A 1 172 ? -18.485 -7.028 24.991 1.00 89.94 172 ALA A CA 1
ATOM 1389 C C . ALA A 1 172 ? -17.832 -7.710 23.773 1.00 89.94 172 ALA A C 1
ATOM 1391 O O . ALA A 1 172 ? -18.503 -8.415 23.021 1.00 89.94 172 ALA A O 1
ATOM 1392 N N . ALA A 1 173 ? -16.531 -7.509 23.557 1.00 89.56 173 ALA A N 1
ATOM 1393 C CA . ALA A 1 173 ? -15.762 -8.123 22.480 1.00 89.56 173 ALA A CA 1
ATOM 1394 C C . ALA A 1 173 ? -14.493 -8.823 23.004 1.00 89.56 173 ALA A C 1
ATOM 1396 O O . ALA A 1 173 ? -13.445 -8.796 22.357 1.00 89.56 173 ALA A O 1
ATOM 1397 N N . ASN A 1 174 ? -14.577 -9.432 24.192 1.00 86.69 174 ASN A N 1
ATOM 1398 C CA . ASN A 1 174 ? -13.472 -10.152 24.838 1.00 86.69 174 ASN A CA 1
ATOM 1399 C C . ASN A 1 174 ? -12.953 -11.368 24.043 1.00 86.69 174 ASN A C 1
ATOM 1401 O O . ASN A 1 174 ? -11.826 -11.808 24.257 1.00 86.69 174 ASN A O 1
ATOM 1405 N N . ASN A 1 175 ? -13.748 -11.877 23.103 1.00 86.75 175 ASN A N 1
ATOM 1406 C CA . ASN A 1 175 ? -13.378 -12.923 22.158 1.00 86.75 175 ASN A CA 1
ATOM 1407 C C . ASN A 1 175 ? -12.353 -12.451 21.111 1.00 86.75 175 ASN A C 1
ATOM 1409 O O . ASN A 1 175 ? -11.767 -13.280 20.420 1.00 86.75 175 ASN A O 1
ATOM 1413 N N . TYR A 1 176 ? -12.113 -11.141 21.000 1.00 85.94 176 TYR A N 1
ATOM 1414 C CA . TYR A 1 176 ? -11.122 -10.564 20.100 1.00 85.94 176 TYR A CA 1
ATOM 1415 C C . TYR A 1 176 ? -9.976 -9.906 20.876 1.00 85.94 176 TYR A C 1
ATOM 1417 O O . TYR A 1 176 ? -10.169 -9.139 21.820 1.00 85.94 176 TYR A O 1
ATOM 1425 N N . GLY A 1 177 ? -8.740 -10.141 20.430 1.00 85.56 177 GLY A N 1
ATOM 1426 C CA . GLY A 1 177 ? -7.577 -9.454 20.990 1.00 85.56 177 GLY A CA 1
ATOM 1427 C C . GLY A 1 177 ? -7.555 -7.958 20.639 1.00 85.56 177 GLY A C 1
ATOM 1428 O O . GLY A 1 177 ? -8.013 -7.549 19.575 1.00 85.56 177 GLY A O 1
ATOM 1429 N N . GLU A 1 178 ? -6.915 -7.122 21.469 1.00 85.38 178 GLU A N 1
ATOM 1430 C CA . GLU A 1 178 ? -6.820 -5.663 21.228 1.00 85.38 178 GLU A CA 1
ATOM 1431 C C . GLU A 1 178 ? -6.226 -5.306 19.855 1.00 85.38 178 GLU A C 1
ATOM 1433 O O . GLU A 1 178 ? -6.572 -4.287 19.260 1.00 85.38 178 GLU A O 1
ATOM 1438 N N . LYS A 1 179 ? -5.308 -6.131 19.338 1.00 84.44 179 LYS A N 1
ATOM 1439 C CA . LYS A 1 179 ? -4.740 -5.933 17.997 1.00 84.44 179 LYS A CA 1
ATOM 1440 C C . LYS A 1 179 ? -5.801 -6.103 16.911 1.00 84.44 179 LYS A C 1
ATOM 1442 O O . LYS A 1 179 ? -5.844 -5.296 15.992 1.00 84.44 179 LYS A O 1
ATOM 1447 N N . GLN A 1 180 ? -6.646 -7.117 17.045 1.00 86.38 180 GLN A N 1
ATOM 1448 C CA . GLN A 1 180 ? -7.706 -7.434 16.096 1.00 86.38 180 GLN A CA 1
ATOM 1449 C C . GLN A 1 180 ? -8.835 -6.402 16.161 1.00 86.38 180 GLN A C 1
ATOM 1451 O O . GLN A 1 180 ? -9.242 -5.873 15.135 1.00 86.38 180 GLN A O 1
ATOM 1456 N N . LEU A 1 181 ? -9.236 -5.996 17.367 1.00 90.81 181 LEU A N 1
ATOM 1457 C CA . LEU A 1 181 ? -10.190 -4.902 17.565 1.00 90.81 181 LEU A CA 1
ATOM 1458 C C . LEU A 1 181 ? -9.707 -3.584 16.940 1.00 90.81 181 LEU A C 1
ATOM 1460 O O . LEU A 1 181 ? -10.483 -2.889 16.289 1.00 90.81 181 LEU A O 1
ATOM 1464 N N . LYS A 1 182 ? -8.413 -3.256 17.063 1.00 88.81 182 LYS A N 1
ATOM 1465 C CA . LYS A 1 182 ? -7.829 -2.092 16.372 1.00 88.81 182 LYS A CA 1
ATOM 1466 C C . LYS A 1 182 ? -7.917 -2.205 14.852 1.00 88.81 182 LYS A C 1
ATOM 1468 O O . LYS A 1 182 ? -8.111 -1.183 14.204 1.00 88.81 182 LYS A O 1
ATOM 1473 N N . ILE A 1 183 ? -7.756 -3.402 14.286 1.00 87.19 183 ILE A N 1
ATOM 1474 C CA . ILE A 1 183 ? -7.910 -3.631 12.842 1.00 87.19 183 ILE A CA 1
ATOM 1475 C C . ILE A 1 183 ? -9.363 -3.372 12.432 1.00 87.19 183 ILE A C 1
ATOM 1477 O O . ILE A 1 183 ? -9.592 -2.568 11.536 1.00 87.19 183 ILE A O 1
ATOM 1481 N N . PHE A 1 184 ? -10.336 -3.942 13.146 1.00 91.31 184 PHE A N 1
ATOM 1482 C CA . PHE A 1 184 ? -11.757 -3.737 12.848 1.00 91.31 184 PHE A CA 1
ATOM 1483 C C . PHE A 1 184 ? -12.173 -2.269 12.937 1.00 91.31 184 PHE A C 1
ATOM 1485 O O . PHE A 1 184 ? -12.808 -1.754 12.025 1.00 91.31 184 PHE A O 1
ATOM 1492 N N . ILE A 1 185 ? -11.763 -1.556 13.991 1.00 91.62 185 ILE A N 1
ATOM 1493 C CA . ILE A 1 185 ? -12.058 -0.122 14.129 1.00 91.62 185 ILE A CA 1
ATOM 1494 C C . ILE A 1 185 ? -11.482 0.675 12.950 1.00 91.62 185 ILE A C 1
ATOM 1496 O O . ILE A 1 185 ? -12.142 1.582 12.447 1.00 91.62 185 ILE A O 1
ATOM 1500 N N . ARG A 1 186 ? -10.268 0.349 12.486 1.00 87.00 186 ARG A N 1
ATOM 1501 C CA . ARG A 1 186 ? -9.662 1.022 11.324 1.00 87.00 186 ARG A CA 1
ATOM 1502 C C . ARG A 1 186 ? -10.418 0.740 10.037 1.00 87.00 186 ARG A C 1
ATOM 1504 O O . ARG A 1 186 ? -10.661 1.672 9.281 1.00 87.00 186 ARG A O 1
ATOM 1511 N N . GLU A 1 187 ? -10.828 -0.503 9.815 1.00 88.19 187 GLU A N 1
ATOM 1512 C CA . GLU A 1 187 ? -11.639 -0.859 8.651 1.00 88.19 187 GLU A CA 1
ATOM 1513 C C . GLU A 1 187 ? -12.977 -0.116 8.654 1.00 88.19 187 GLU A C 1
ATOM 1515 O O . GLU A 1 187 ? -13.363 0.436 7.630 1.00 88.19 187 GLU A O 1
ATOM 1520 N N . LEU A 1 188 ? -13.641 0.011 9.806 1.00 90.94 188 LEU A N 1
ATOM 1521 C CA . LEU A 1 188 ? -14.874 0.797 9.924 1.00 90.94 188 LEU A CA 1
ATOM 1522 C C . LEU A 1 188 ? -14.663 2.282 9.601 1.00 90.94 188 LEU A C 1
ATOM 1524 O O . LEU A 1 188 ? -15.507 2.896 8.948 1.00 90.94 188 LEU A O 1
ATOM 1528 N N . VAL A 1 189 ? -13.534 2.859 10.023 1.00 88.44 189 VAL A N 1
ATOM 1529 C CA . VAL A 1 189 ? -13.148 4.225 9.635 1.00 88.44 189 VAL A CA 1
ATOM 1530 C C . VAL A 1 189 ? -12.920 4.309 8.127 1.00 88.44 189 VAL A C 1
ATOM 1532 O O . VAL A 1 189 ? -13.379 5.243 7.477 1.00 88.44 189 VAL A O 1
ATOM 1535 N N . GLN A 1 190 ? -12.241 3.321 7.549 1.00 83.12 190 GLN A N 1
ATOM 1536 C CA . GLN A 1 190 ? -11.931 3.307 6.128 1.00 83.12 190 GLN A CA 1
ATOM 1537 C C . GLN A 1 190 ? -13.181 3.152 5.248 1.00 83.12 190 GLN A C 1
ATOM 1539 O O . GLN A 1 190 ? -13.299 3.831 4.231 1.00 83.12 190 GLN A O 1
ATOM 1544 N N . LEU A 1 191 ? -14.126 2.302 5.654 1.00 84.62 191 LEU A N 1
ATOM 1545 C CA . LEU A 1 191 ? -15.427 2.130 5.000 1.00 84.62 191 LEU A CA 1
ATOM 1546 C C . LEU A 1 191 ? -16.336 3.366 5.167 1.00 84.62 191 LEU A C 1
ATOM 1548 O O . LEU A 1 191 ? -17.418 3.437 4.582 1.00 84.62 191 LEU A O 1
ATOM 1552 N N . GLY A 1 192 ? -15.904 4.357 5.954 1.00 86.38 192 GLY A N 1
ATOM 1553 C CA . GLY A 1 192 ? -16.653 5.582 6.211 1.00 86.38 192 GLY A CA 1
ATOM 1554 C C . GLY A 1 192 ? -17.862 5.355 7.114 1.00 86.38 192 GLY A C 1
ATOM 1555 O O . GLY A 1 192 ? -18.851 6.074 6.994 1.00 86.38 192 GLY A O 1
ATOM 1556 N N . PHE A 1 193 ? -17.815 4.348 7.988 1.00 89.56 193 PHE A N 1
ATOM 1557 C CA . PHE A 1 193 ? -18.833 4.102 9.013 1.00 89.56 193 PHE A CA 1
ATOM 1558 C C . PHE A 1 193 ? -18.525 4.806 10.336 1.00 89.56 193 PHE A C 1
ATOM 1560 O O . PHE A 1 193 ? -19.417 4.948 11.167 1.00 89.56 193 PHE A O 1
ATOM 1567 N N . ILE A 1 194 ? -17.274 5.223 10.548 1.00 92.88 194 ILE A N 1
ATOM 1568 C CA . ILE A 1 194 ? -16.827 5.972 11.725 1.00 92.88 194 ILE A CA 1
ATOM 1569 C C . ILE A 1 194 ? -15.976 7.145 11.250 1.00 92.88 194 ILE A C 1
ATOM 1571 O O . ILE A 1 194 ? -15.037 6.963 10.475 1.00 92.88 194 ILE A O 1
ATOM 1575 N N . ASP A 1 195 ? -16.254 8.329 11.778 1.00 88.25 195 ASP A N 1
ATOM 1576 C CA . ASP A 1 195 ? -15.456 9.518 11.515 1.00 88.25 195 ASP A CA 1
ATOM 1577 C C . ASP A 1 195 ? -14.366 9.666 12.578 1.00 88.25 195 ASP A C 1
ATOM 1579 O O . ASP A 1 195 ? -14.536 9.319 13.752 1.00 88.25 195 ASP A O 1
ATOM 1583 N N . VAL A 1 196 ? -13.226 10.217 12.171 1.00 86.25 196 VAL A N 1
ATOM 1584 C CA . VAL A 1 196 ? -12.125 10.553 13.074 1.00 86.25 196 VAL A CA 1
ATOM 1585 C C . VAL A 1 196 ? -11.961 12.062 13.082 1.00 86.25 196 VAL A C 1
ATOM 1587 O O . VAL A 1 196 ? -11.663 12.654 12.048 1.00 86.25 196 VAL A O 1
ATOM 1590 N N . ILE A 1 197 ? -12.147 12.680 14.248 1.00 84.12 197 ILE A N 1
ATOM 1591 C CA . ILE A 1 197 ? -12.042 14.134 14.410 1.00 84.12 197 ILE A CA 1
ATOM 1592 C C . ILE A 1 197 ? -10.816 14.481 15.252 1.00 84.12 197 ILE A C 1
ATOM 1594 O O . ILE A 1 197 ? -10.578 13.879 16.299 1.00 84.12 197 ILE A O 1
ATOM 1598 N N . GLY A 1 198 ? -10.081 15.503 14.813 1.00 72.88 198 GLY A N 1
ATOM 1599 C CA . GLY A 1 198 ? -8.932 16.069 15.516 1.00 72.88 198 GLY A CA 1
ATOM 1600 C C . GLY A 1 198 ? -7.593 15.540 15.005 1.00 72.88 198 GLY A C 1
ATOM 1601 O O . GLY A 1 198 ? -7.424 14.344 14.783 1.00 72.88 198 GLY A O 1
ATOM 1602 N N . ASP A 1 199 ? -6.625 16.448 14.861 1.00 60.97 199 ASP A N 1
ATOM 1603 C CA . ASP A 1 199 ? -5.319 16.130 14.270 1.00 60.97 199 ASP A CA 1
ATOM 1604 C C . ASP A 1 199 ? -4.392 15.422 15.273 1.00 60.97 199 ASP A C 1
ATOM 1606 O O . ASP A 1 199 ? -3.897 14.324 15.026 1.00 60.97 199 ASP A O 1
ATOM 1610 N N . LYS A 1 200 ? -4.184 16.035 16.448 1.00 57.28 200 LYS A N 1
ATOM 1611 C CA . LYS A 1 200 ? -3.232 15.559 17.472 1.00 57.28 200 LYS A CA 1
ATOM 1612 C C . LYS A 1 200 ? -3.798 14.453 18.367 1.00 57.28 200 LYS A C 1
ATOM 1614 O O . LYS A 1 200 ? -3.070 13.554 18.784 1.00 57.28 200 LYS A O 1
ATOM 1619 N N . TYR A 1 201 ? -5.092 14.526 18.677 1.00 70.00 201 TYR A N 1
ATOM 1620 C CA . TYR A 1 201 ? -5.795 13.563 19.527 1.00 70.00 201 TYR A CA 1
ATOM 1621 C C . TYR A 1 201 ? -7.060 13.078 18.813 1.00 70.00 201 TYR A C 1
ATOM 1623 O O . TYR A 1 201 ? -8.152 13.547 19.134 1.00 70.00 201 TYR A O 1
ATOM 1631 N N . PRO A 1 202 ? -6.918 12.173 17.829 1.00 77.12 202 PRO A N 1
ATOM 1632 C CA . PRO A 1 202 ? -8.042 11.700 17.035 1.00 77.12 202 PRO A CA 1
ATOM 1633 C C . PRO A 1 202 ? -9.065 10.968 17.910 1.00 77.12 202 PRO A C 1
ATOM 1635 O O . PRO A 1 202 ? -8.749 9.946 18.533 1.00 77.12 202 PRO A O 1
ATOM 1638 N N . VAL A 1 203 ? -10.293 11.483 17.937 1.00 89.31 203 VAL A N 1
ATOM 1639 C CA . VAL A 1 203 ? -11.446 10.865 18.607 1.00 89.31 203 VAL A CA 1
ATOM 1640 C C . VAL A 1 203 ? -12.374 10.220 17.585 1.00 89.31 203 VAL A C 1
ATOM 1642 O O . VAL A 1 203 ? -12.521 10.726 16.473 1.00 89.31 203 VAL A O 1
ATOM 1645 N N . LEU A 1 204 ? -12.989 9.098 17.964 1.00 91.69 204 LEU A N 1
ATOM 1646 C CA . LEU A 1 204 ? -13.947 8.390 17.115 1.00 91.69 204 LEU A CA 1
ATOM 1647 C C . LEU A 1 204 ? -15.347 8.980 17.286 1.00 91.69 204 LEU A C 1
ATOM 1649 O O . LEU A 1 204 ? -15.807 9.185 18.412 1.00 91.69 204 LEU A O 1
ATOM 1653 N N . LYS A 1 205 ? -16.016 9.233 16.164 1.00 92.81 205 LYS A N 1
ATOM 1654 C CA . LYS A 1 205 ? -17.349 9.832 16.084 1.00 92.81 205 LYS A CA 1
ATOM 1655 C C . LYS A 1 205 ? -18.245 8.993 15.182 1.00 92.81 205 LYS A C 1
ATOM 1657 O O . LYS A 1 205 ? -17.809 8.467 14.163 1.00 92.81 205 LYS A O 1
ATOM 1662 N N . LEU A 1 206 ? -19.499 8.858 15.586 1.00 93.81 206 LEU A N 1
ATOM 1663 C CA . LEU A 1 206 ? -20.550 8.245 14.791 1.00 93.81 206 LEU A CA 1
ATOM 1664 C C . LEU A 1 206 ? -21.009 9.232 13.721 1.00 93.81 206 LEU A C 1
ATOM 1666 O O . LEU A 1 206 ? -21.093 10.435 13.974 1.00 93.81 206 LEU A O 1
ATOM 1670 N N . ASN A 1 207 ? -21.338 8.707 12.548 1.00 92.06 207 ASN A N 1
ATOM 1671 C CA . ASN A 1 207 ? -21.844 9.476 11.423 1.00 92.06 207 ASN A CA 1
ATOM 1672 C C . ASN A 1 207 ? -23.253 9.015 11.018 1.00 92.06 207 ASN A C 1
ATOM 1674 O O . ASN A 1 207 ? -23.868 8.165 11.668 1.00 92.06 207 ASN A O 1
ATOM 1678 N N . GLN A 1 208 ? -23.783 9.596 9.941 1.00 90.12 208 GLN A N 1
ATOM 1679 C CA . GLN A 1 208 ? -25.159 9.362 9.491 1.00 90.12 208 GLN A CA 1
ATOM 1680 C C . GLN A 1 208 ? -25.441 7.911 9.068 1.00 90.12 208 GLN A C 1
ATOM 1682 O O . GLN A 1 208 ? -26.600 7.519 9.043 1.00 90.12 208 GLN A O 1
ATOM 1687 N N . LYS A 1 209 ? -24.411 7.100 8.781 1.00 89.06 209 LYS A N 1
ATOM 1688 C CA . LYS A 1 209 ? -24.568 5.687 8.394 1.00 89.06 209 LYS A CA 1
ATOM 1689 C C . LYS A 1 209 ? -24.699 4.749 9.598 1.00 89.06 209 LYS A C 1
ATOM 1691 O O . LYS A 1 209 ? -25.162 3.620 9.456 1.00 89.06 209 LYS A O 1
ATOM 1696 N N . CYS A 1 210 ? -24.293 5.184 10.794 1.00 90.06 210 CYS A N 1
ATOM 1697 C CA . CYS A 1 210 ? -24.300 4.336 11.988 1.00 90.06 210 CYS A CA 1
ATOM 1698 C C . CYS A 1 210 ? -25.695 3.815 12.393 1.00 90.06 210 CYS A C 1
ATOM 1700 O O . CYS A 1 210 ? -25.774 2.650 12.786 1.00 90.06 210 CYS A O 1
ATOM 1702 N N . PRO A 1 211 ? -26.794 4.597 12.316 1.00 90.00 211 PRO A N 1
ATOM 1703 C CA . PRO A 1 211 ? -28.134 4.109 12.658 1.00 90.00 211 PRO A CA 1
ATOM 1704 C C . PRO A 1 211 ? -28.591 2.904 11.822 1.00 90.00 211 PRO A C 1
ATOM 1706 O O . PRO A 1 211 ? -29.211 1.983 12.360 1.00 90.00 211 PRO A O 1
ATOM 1709 N N . ASP A 1 212 ? -28.249 2.859 10.534 1.00 89.25 212 ASP A N 1
ATOM 1710 C CA . ASP A 1 212 ? -28.629 1.749 9.651 1.00 89.25 212 ASP A CA 1
ATOM 1711 C C . ASP A 1 212 ? -27.849 0.464 9.963 1.00 89.25 212 ASP A C 1
ATOM 1713 O O . ASP A 1 212 ? -28.397 -0.636 9.898 1.00 89.25 212 ASP A O 1
ATOM 1717 N N . ILE A 1 213 ? -26.594 0.592 10.399 1.00 90.31 213 ILE A N 1
ATOM 1718 C CA . ILE A 1 213 ? -25.793 -0.546 10.876 1.00 90.31 213 ILE A CA 1
ATOM 1719 C C . ILE A 1 213 ? -26.342 -1.054 12.211 1.00 90.31 213 ILE A C 1
ATOM 1721 O O . ILE A 1 213 ? -26.524 -2.256 12.395 1.00 90.31 213 ILE A O 1
ATOM 1725 N N . LEU A 1 214 ? -26.648 -0.144 13.143 1.00 89.62 214 LEU A N 1
ATOM 1726 C CA . LEU A 1 214 ? -27.195 -0.487 14.460 1.00 89.62 214 LEU A CA 1
ATOM 1727 C C . LEU A 1 214 ? -28.553 -1.191 14.352 1.00 89.62 214 LEU A C 1
ATOM 1729 O O . LEU A 1 214 ? -28.779 -2.182 15.044 1.00 89.62 214 LEU A O 1
ATOM 1733 N N . SER A 1 215 ? -29.417 -0.733 13.444 1.00 87.38 215 SER A N 1
ATOM 1734 C CA . SER A 1 215 ? -30.710 -1.369 13.155 1.00 87.38 215 SER A CA 1
ATOM 1735 C C . SER A 1 215 ? -30.601 -2.659 12.331 1.00 87.38 215 SER A C 1
ATOM 1737 O O . SER A 1 215 ? -31.583 -3.385 12.217 1.00 87.38 215 SER A O 1
ATOM 1739 N N . GLY A 1 216 ? -29.420 -2.984 11.791 1.00 84.25 216 GLY A N 1
ATOM 1740 C CA . GLY A 1 216 ? -29.189 -4.184 10.982 1.00 84.25 216 GLY A CA 1
ATOM 1741 C C . GLY A 1 216 ? -29.662 -4.081 9.531 1.00 84.25 216 GLY A C 1
ATOM 1742 O O . GLY A 1 216 ? -29.692 -5.095 8.844 1.00 84.25 216 GLY A O 1
ATOM 1743 N N . ARG A 1 217 ? -30.009 -2.880 9.052 1.00 85.94 217 ARG A N 1
ATOM 1744 C CA . ARG A 1 217 ? -30.369 -2.634 7.644 1.00 85.94 217 ARG A CA 1
ATOM 1745 C C . ARG A 1 217 ? -29.164 -2.726 6.710 1.00 85.94 217 ARG A C 1
ATOM 1747 O O . ARG A 1 217 ? -29.324 -3.049 5.539 1.00 85.94 217 ARG A O 1
ATOM 1754 N N . VAL A 1 218 ? -27.971 -2.426 7.225 1.00 88.50 218 VAL A N 1
ATOM 1755 C CA . VAL A 1 218 ? -26.706 -2.483 6.484 1.00 88.50 218 VAL A CA 1
ATOM 1756 C C . VAL A 1 218 ? -25.794 -3.526 7.119 1.00 88.50 218 VAL A C 1
ATOM 1758 O O . VAL A 1 218 ? -25.437 -3.412 8.293 1.00 88.50 218 VAL A O 1
ATOM 1761 N N . SER A 1 219 ? -25.392 -4.519 6.327 1.00 87.94 219 SER A N 1
ATOM 1762 C CA . SER A 1 219 ? -24.367 -5.494 6.701 1.00 87.94 219 SER A CA 1
ATOM 1763 C C . SER A 1 219 ? -22.968 -4.900 6.551 1.00 87.94 219 SER A C 1
ATOM 1765 O O . SER A 1 219 ? -22.681 -4.211 5.568 1.00 87.94 219 SER A O 1
ATOM 1767 N N . VAL A 1 220 ? -22.076 -5.211 7.488 1.00 89.56 220 VAL A N 1
ATOM 1768 C CA . VAL A 1 220 ? -20.686 -4.752 7.473 1.00 89.56 220 VAL A CA 1
ATOM 1769 C C . VAL A 1 220 ? -19.751 -5.935 7.277 1.00 89.56 220 VAL A C 1
ATOM 1771 O O . VAL A 1 220 ? -19.631 -6.790 8.147 1.00 89.56 220 VAL A O 1
ATOM 1774 N N . ASN A 1 221 ? -19.037 -5.949 6.154 1.00 89.00 221 ASN A N 1
ATOM 1775 C CA . ASN A 1 221 ? -18.014 -6.952 5.877 1.00 89.00 221 ASN A CA 1
ATOM 1776 C C . ASN A 1 221 ? -16.647 -6.462 6.365 1.00 89.00 221 ASN A C 1
ATOM 1778 O O . ASN A 1 221 ? -16.217 -5.369 5.996 1.00 89.00 221 ASN A O 1
ATOM 1782 N N . LEU A 1 222 ? -15.967 -7.276 7.173 1.00 88.12 222 LEU A N 1
ATOM 1783 C CA . LEU A 1 222 ? -14.631 -6.996 7.714 1.00 88.12 222 LEU A CA 1
ATOM 1784 C C . LEU A 1 222 ? -13.638 -8.067 7.263 1.00 88.12 222 LEU A C 1
ATOM 1786 O O . LEU A 1 222 ? -14.040 -9.163 6.872 1.00 88.12 222 LEU A O 1
ATOM 1790 N N . THR A 1 223 ? -12.335 -7.790 7.332 1.00 85.00 223 THR A N 1
ATOM 1791 C CA . THR A 1 223 ? -11.324 -8.791 6.969 1.00 85.00 223 THR A CA 1
ATOM 1792 C C . THR A 1 223 ? -10.949 -9.696 8.126 1.00 85.00 223 THR A C 1
ATOM 1794 O O . THR A 1 223 ? -10.743 -9.267 9.266 1.00 85.00 223 THR A O 1
ATOM 1797 N N . LYS A 1 224 ? -10.804 -10.989 7.829 1.00 80.44 224 LYS A N 1
ATOM 1798 C CA . LYS A 1 224 ? -10.216 -11.930 8.775 1.00 80.44 224 LYS A CA 1
ATOM 1799 C C . LYS A 1 224 ? -8.751 -11.564 8.982 1.00 80.44 224 LYS A C 1
ATOM 1801 O O . LYS A 1 224 ? -7.972 -11.408 8.038 1.00 80.44 224 LYS A O 1
ATOM 1806 N N . THR A 1 225 ? -8.365 -11.425 10.246 1.00 68.25 225 THR A N 1
ATOM 1807 C CA . THR A 1 225 ? -6.964 -11.208 10.605 1.00 68.25 225 THR A CA 1
ATOM 1808 C C . THR A 1 225 ? -6.196 -12.492 10.316 1.00 68.25 225 THR A C 1
ATOM 1810 O O . THR A 1 225 ? -6.589 -13.553 10.788 1.00 68.25 225 THR A O 1
ATOM 1813 N N . ARG A 1 226 ? -5.097 -12.406 9.559 1.00 61.75 226 ARG A N 1
ATOM 1814 C CA . ARG A 1 226 ? -4.159 -13.527 9.451 1.00 61.75 226 ARG A CA 1
ATOM 1815 C C . ARG A 1 226 ? -3.557 -13.764 10.828 1.00 61.75 226 ARG A C 1
ATOM 1817 O O . ARG A 1 226 ? -2.776 -12.939 11.310 1.00 61.75 226 ARG A O 1
ATOM 1824 N N . GLU A 1 227 ? -3.932 -14.860 11.470 1.00 44.09 227 GLU A N 1
ATOM 1825 C CA . GLU A 1 227 ? -3.160 -15.364 12.594 1.00 44.09 227 GLU A CA 1
ATOM 1826 C C . GLU A 1 227 ? -1.746 -15.663 12.088 1.00 44.09 227 GLU A C 1
ATOM 1828 O O . GLU A 1 227 ? -1.554 -16.147 10.971 1.00 44.09 227 GLU A O 1
ATOM 1833 N N . LYS A 1 228 ? -0.728 -15.330 12.888 1.00 36.28 228 LYS A N 1
ATOM 1834 C CA . LYS A 1 228 ? 0.632 -15.834 12.660 1.00 36.28 228 LYS A CA 1
ATOM 1835 C C . LYS A 1 228 ? 0.664 -17.315 13.047 1.00 36.28 228 LYS A C 1
ATOM 1837 O O . LYS A 1 228 ? 1.338 -17.695 13.995 1.00 36.28 228 LYS A O 1
ATOM 1842 N N . THR A 1 229 ? -0.112 -18.128 12.358 1.00 29.66 229 THR A N 1
ATOM 1843 C CA . THR A 1 229 ? -0.041 -19.581 12.401 1.00 29.66 229 THR A CA 1
ATOM 1844 C C . THR A 1 229 ? 0.519 -20.009 11.062 1.00 29.66 229 THR A C 1
ATOM 1846 O O . THR A 1 229 ? -0.120 -19.823 10.028 1.00 29.66 229 THR A O 1
ATOM 1849 N N . GLY A 1 230 ? 1.739 -20.531 11.095 1.00 28.97 230 GLY A N 1
ATOM 1850 C CA . GLY A 1 230 ? 2.440 -21.015 9.919 1.00 28.97 230 GLY A CA 1
ATOM 1851 C C . GLY A 1 230 ? 3.519 -20.049 9.461 1.00 28.97 230 GLY A C 1
ATOM 1852 O O . GLY A 1 230 ? 3.270 -18.884 9.147 1.00 28.97 230 GLY A O 1
ATOM 1853 N N . GLU A 1 231 ? 4.736 -20.574 9.422 1.00 26.27 231 GLU A N 1
ATOM 1854 C CA . GLU A 1 231 ? 5.779 -20.182 8.486 1.00 26.27 231 GLU A CA 1
ATOM 1855 C C . GLU A 1 231 ? 5.170 -19.725 7.157 1.00 26.27 231 GLU A C 1
ATOM 1857 O O . GLU A 1 231 ? 4.152 -20.254 6.707 1.00 26.27 231 GLU A O 1
ATOM 1862 N N . ILE A 1 232 ? 5.798 -18.740 6.517 1.00 27.16 232 ILE A N 1
ATOM 1863 C CA . ILE A 1 232 ? 5.475 -18.367 5.144 1.00 27.16 232 ILE A CA 1
ATOM 1864 C C . ILE A 1 232 ? 5.783 -19.594 4.272 1.00 27.16 232 ILE A C 1
ATOM 1866 O O . ILE A 1 232 ? 6.874 -19.724 3.727 1.00 27.16 232 ILE A O 1
ATOM 1870 N N . GLN A 1 233 ? 4.828 -20.515 4.151 1.00 27.25 233 GLN A N 1
ATOM 1871 C CA . GLN A 1 233 ? 4.809 -21.500 3.090 1.00 27.25 233 GLN A CA 1
ATOM 1872 C C . GLN A 1 233 ? 4.458 -20.718 1.837 1.00 27.25 233 GLN A C 1
ATOM 1874 O O . GLN A 1 233 ? 3.294 -20.474 1.513 1.00 27.25 233 GLN A O 1
ATOM 1879 N N . ILE A 1 234 ? 5.508 -20.251 1.169 1.00 29.47 234 ILE A N 1
ATOM 1880 C CA . ILE A 1 234 ? 5.444 -19.827 -0.217 1.00 29.47 234 ILE A CA 1
ATOM 1881 C C . ILE A 1 234 ? 4.967 -21.063 -0.980 1.00 29.47 234 ILE A C 1
ATOM 1883 O O . ILE A 1 234 ? 5.764 -21.934 -1.312 1.00 29.47 234 ILE A O 1
ATOM 1887 N N . LYS A 1 235 ? 3.655 -21.178 -1.214 1.00 24.67 235 LYS A N 1
ATOM 1888 C CA . LYS A 1 235 ? 3.157 -22.042 -2.280 1.00 24.67 235 LYS A CA 1
ATOM 1889 C C . LYS A 1 235 ? 3.732 -21.459 -3.570 1.00 24.67 235 LYS A C 1
ATOM 1891 O O . LYS A 1 235 ? 3.425 -20.299 -3.863 1.00 24.67 235 LYS A O 1
ATOM 1896 N N . PRO A 1 236 ? 4.591 -22.185 -4.301 1.00 27.94 236 PRO A N 1
ATOM 1897 C CA . PRO A 1 236 ? 5.090 -21.699 -5.572 1.00 27.94 236 PRO A CA 1
ATOM 1898 C C . PRO A 1 236 ? 3.884 -21.575 -6.499 1.00 27.94 236 PRO A C 1
ATOM 1900 O O . PRO A 1 236 ? 3.223 -22.568 -6.791 1.00 27.94 236 PRO A O 1
ATOM 1903 N N . GLN A 1 237 ? 3.559 -20.348 -6.901 1.00 32.59 237 GLN A N 1
ATOM 1904 C CA . GLN A 1 237 ? 2.756 -20.148 -8.096 1.00 32.59 237 GLN A CA 1
ATOM 1905 C C . GLN A 1 237 ? 3.606 -20.576 -9.293 1.00 32.59 237 GLN A C 1
ATOM 1907 O O . GLN A 1 237 ? 4.805 -20.280 -9.357 1.00 32.59 237 GLN A O 1
ATOM 1912 N N . ASP A 1 238 ? 2.978 -21.323 -10.191 1.00 34.94 238 ASP A N 1
ATOM 1913 C CA . ASP A 1 238 ? 3.580 -21.911 -11.378 1.00 34.94 238 ASP A CA 1
ATOM 1914 C C . ASP A 1 238 ? 4.369 -20.864 -12.181 1.00 34.94 238 ASP A C 1
ATOM 1916 O O . ASP A 1 238 ? 3.813 -19.888 -12.681 1.00 34.94 238 ASP A O 1
ATOM 1920 N N . GLY A 1 239 ? 5.691 -21.055 -12.276 1.00 36.91 239 GLY A N 1
ATOM 1921 C CA . GLY A 1 239 ? 6.570 -20.237 -13.122 1.00 36.91 239 GLY A CA 1
ATOM 1922 C C . GLY A 1 239 ? 7.958 -19.917 -12.559 1.00 36.91 239 GLY A C 1
ATOM 1923 O O . GLY A 1 239 ? 8.840 -19.535 -13.325 1.00 36.91 239 GLY A O 1
ATOM 1924 N N . ALA A 1 240 ? 8.201 -20.110 -11.260 1.00 35.09 240 ALA A N 1
ATOM 1925 C CA . ALA A 1 240 ? 9.502 -19.839 -10.637 1.00 35.09 240 ALA A CA 1
ATOM 1926 C C . ALA A 1 240 ? 10.092 -21.085 -9.956 1.00 35.09 240 ALA A C 1
ATOM 1928 O O . ALA A 1 240 ? 10.293 -21.118 -8.745 1.00 35.09 240 ALA A O 1
ATOM 1929 N N . GLN A 1 241 ? 10.395 -22.123 -10.736 1.00 36.28 241 GLN A N 1
ATOM 1930 C CA . GLN A 1 241 ? 11.317 -23.171 -10.293 1.00 36.28 241 GLN A CA 1
ATOM 1931 C C . GLN A 1 241 ? 12.758 -22.686 -10.505 1.00 36.28 241 GLN A C 1
ATOM 1933 O O . GLN A 1 241 ? 13.335 -22.887 -11.567 1.00 36.28 241 GLN A O 1
ATOM 1938 N N . LEU A 1 242 ? 13.337 -22.042 -9.491 1.00 42.41 242 LEU A N 1
ATOM 1939 C CA . LEU A 1 242 ? 14.732 -22.330 -9.156 1.00 42.41 242 LEU A CA 1
ATOM 1940 C C . LEU A 1 242 ? 14.679 -23.439 -8.103 1.00 42.41 242 LEU A C 1
ATOM 1942 O O . LEU A 1 242 ? 14.115 -23.239 -7.026 1.00 42.41 242 LEU A O 1
ATOM 1946 N N . ARG A 1 243 ? 15.217 -24.621 -8.410 1.00 53.25 243 ARG A N 1
ATOM 1947 C CA . ARG A 1 243 ? 15.431 -25.675 -7.411 1.00 53.25 243 ARG A CA 1
ATOM 1948 C C . ARG A 1 243 ? 16.410 -25.148 -6.352 1.00 53.25 243 ARG A C 1
ATOM 1950 O O . ARG A 1 243 ? 17.232 -24.279 -6.627 1.00 53.25 243 ARG A O 1
ATOM 1957 N N . ALA A 1 244 ? 16.362 -25.681 -5.130 1.00 50.12 244 ALA A N 1
ATOM 1958 C CA . ALA A 1 244 ? 17.282 -25.277 -4.057 1.00 50.12 244 ALA A CA 1
ATOM 1959 C C . ALA A 1 244 ? 18.775 -25.455 -4.438 1.00 50.12 244 ALA A C 1
ATOM 1961 O O . ALA A 1 244 ? 19.623 -24.686 -3.986 1.00 50.12 244 ALA A O 1
ATOM 1962 N N . ALA A 1 245 ? 19.085 -26.418 -5.315 1.00 49.16 245 ALA A N 1
ATOM 1963 C CA . ALA A 1 245 ? 20.417 -26.614 -5.896 1.00 49.16 245 ALA A CA 1
ATOM 1964 C C . ALA A 1 245 ? 20.842 -25.458 -6.830 1.00 49.16 245 ALA A C 1
ATOM 1966 O O . ALA A 1 245 ? 21.989 -25.012 -6.791 1.00 49.16 245 ALA A O 1
ATOM 1967 N N . ASP A 1 246 ? 19.899 -24.898 -7.592 1.00 64.56 246 ASP A N 1
ATOM 1968 C CA . ASP A 1 246 ? 20.129 -23.799 -8.538 1.00 64.56 246 ASP A CA 1
ATOM 1969 C C . ASP A 1 246 ? 20.500 -22.498 -7.800 1.00 64.56 246 ASP A C 1
ATOM 1971 O O . ASP A 1 246 ? 21.324 -21.709 -8.263 1.00 64.56 246 ASP A O 1
ATOM 1975 N N . TYR A 1 247 ? 19.935 -22.265 -6.609 1.00 72.75 247 TYR A N 1
ATOM 1976 C CA . TYR A 1 247 ? 20.275 -21.087 -5.800 1.00 72.75 247 TYR A CA 1
ATOM 1977 C C . TYR A 1 247 ? 21.685 -21.182 -5.194 1.00 72.75 247 TYR A C 1
ATOM 1979 O O . TYR A 1 247 ? 22.428 -20.198 -5.175 1.00 72.75 247 TYR A O 1
ATOM 1987 N N . ASN A 1 248 ? 22.077 -22.376 -4.746 1.00 79.56 248 ASN A N 1
ATOM 1988 C CA . ASN A 1 248 ? 23.388 -22.608 -4.144 1.00 79.56 248 ASN A CA 1
ATOM 1989 C C . ASN A 1 248 ? 24.518 -22.462 -5.170 1.00 79.56 248 ASN A C 1
ATOM 1991 O O . ASN A 1 248 ? 25.495 -21.757 -4.906 1.00 79.56 248 ASN A O 1
ATOM 1995 N N . LEU A 1 249 ? 24.371 -23.052 -6.363 1.00 84.94 249 LEU A N 1
ATOM 1996 C CA . LEU A 1 249 ? 25.347 -22.857 -7.436 1.00 84.94 249 LEU A CA 1
ATOM 1997 C C . LEU A 1 249 ? 25.404 -21.388 -7.876 1.00 84.94 249 LEU A C 1
ATOM 1999 O O . LEU A 1 249 ? 26.493 -20.847 -8.062 1.00 84.94 249 LEU A O 1
ATOM 2003 N N . PHE A 1 250 ? 24.261 -20.701 -7.974 1.00 83.69 250 PHE A N 1
ATOM 2004 C CA . PHE A 1 250 ? 24.230 -19.280 -8.323 1.00 83.69 250 PHE A CA 1
ATOM 2005 C C . PHE A 1 250 ? 25.073 -18.417 -7.370 1.00 83.69 250 PHE A C 1
ATOM 2007 O O . PHE A 1 250 ? 25.863 -17.593 -7.836 1.00 83.69 250 PHE A O 1
ATOM 2014 N N . GLU A 1 251 ? 24.963 -18.612 -6.053 1.00 83.31 251 GLU A N 1
ATOM 2015 C CA . GLU A 1 251 ? 25.755 -17.846 -5.081 1.00 83.31 251 GLU A CA 1
ATOM 2016 C C . GLU A 1 251 ? 27.256 -18.188 -5.146 1.00 83.31 251 GLU A C 1
ATOM 2018 O O . GLU A 1 251 ? 28.091 -17.281 -5.066 1.00 83.31 251 GLU A O 1
ATOM 2023 N N . ILE A 1 252 ? 27.621 -19.451 -5.414 1.00 88.25 252 ILE A N 1
ATOM 2024 C CA . ILE A 1 252 ? 29.019 -19.859 -5.654 1.00 88.25 252 ILE A CA 1
ATOM 2025 C C . ILE A 1 252 ? 29.593 -19.138 -6.883 1.00 88.25 252 ILE A C 1
ATOM 2027 O O . ILE A 1 252 ? 30.670 -18.536 -6.815 1.00 88.25 252 ILE A O 1
ATOM 2031 N N . LEU A 1 253 ? 28.865 -19.137 -8.004 1.00 91.69 253 LEU A N 1
ATOM 2032 C CA . LEU A 1 253 ? 29.301 -18.469 -9.236 1.00 91.69 253 LEU A CA 1
ATOM 2033 C C . LEU A 1 253 ? 29.331 -16.944 -9.084 1.00 91.69 253 LEU A C 1
ATOM 2035 O O . LEU A 1 253 ? 30.196 -16.270 -9.647 1.00 91.69 253 LEU A O 1
ATOM 2039 N N . ARG A 1 254 ? 28.419 -16.379 -8.289 1.00 85.88 254 ARG A N 1
ATOM 2040 C CA . ARG A 1 254 ? 28.389 -14.951 -7.963 1.00 85.88 254 ARG A CA 1
ATOM 2041 C C . ARG A 1 254 ? 29.603 -14.534 -7.135 1.00 85.88 254 ARG A C 1
ATOM 2043 O O . ARG A 1 254 ? 30.166 -13.468 -7.401 1.00 85.88 254 ARG A O 1
ATOM 2050 N N . ALA A 1 255 ? 30.014 -15.359 -6.172 1.00 88.25 255 ALA A N 1
ATOM 2051 C CA . ALA A 1 255 ? 31.225 -15.150 -5.386 1.00 88.25 255 ALA A CA 1
ATOM 2052 C C . ALA A 1 255 ? 32.487 -15.253 -6.257 1.00 88.25 255 ALA A C 1
ATOM 2054 O O . ALA A 1 255 ? 33.324 -14.350 -6.212 1.00 88.25 255 ALA A O 1
ATOM 2055 N N . LEU A 1 256 ? 32.575 -16.273 -7.123 1.00 91.88 256 LEU A N 1
ATOM 2056 C CA . LEU A 1 256 ? 33.670 -16.425 -8.090 1.00 91.88 256 LEU A CA 1
ATOM 2057 C C . LEU A 1 256 ? 33.784 -15.199 -9.003 1.00 91.88 256 LEU A C 1
ATOM 2059 O O . LEU A 1 256 ? 34.853 -14.608 -9.140 1.00 91.88 256 LEU A O 1
ATOM 2063 N N . ARG A 1 257 ? 32.661 -14.760 -9.581 1.00 93.25 257 ARG A N 1
ATOM 2064 C CA . ARG A 1 257 ? 32.611 -13.562 -10.425 1.00 93.25 257 ARG A CA 1
ATOM 2065 C C . ARG A 1 257 ? 33.131 -12.330 -9.692 1.00 93.25 257 ARG A C 1
ATOM 2067 O O . ARG A 1 257 ? 33.813 -11.511 -10.295 1.00 93.25 257 ARG A O 1
ATOM 2074 N N . LYS A 1 258 ? 32.787 -12.180 -8.409 1.00 84.44 258 LYS A N 1
ATOM 2075 C CA . LYS A 1 258 ? 33.241 -11.059 -7.584 1.00 84.44 258 LYS A CA 1
ATOM 2076 C C . LYS A 1 258 ? 34.755 -11.104 -7.348 1.00 84.44 258 LYS A C 1
ATOM 2078 O O . LYS A 1 258 ? 35.366 -10.044 -7.389 1.00 84.44 258 LYS A O 1
ATOM 2083 N N . SER A 1 259 ? 35.361 -12.280 -7.143 1.00 91.81 259 SER A N 1
ATOM 2084 C CA . SER A 1 259 ? 36.827 -12.382 -7.007 1.00 91.81 259 SER A CA 1
ATOM 2085 C C . SER A 1 259 ? 37.530 -11.997 -8.307 1.00 91.81 259 SER A C 1
ATOM 2087 O O . SER A 1 259 ? 38.376 -11.112 -8.282 1.00 91.81 259 SER A O 1
ATOM 2089 N N . ILE A 1 260 ? 37.096 -12.548 -9.446 1.00 90.19 260 ILE A N 1
ATOM 2090 C CA . ILE A 1 260 ? 37.689 -12.250 -10.761 1.00 90.19 260 ILE A CA 1
ATOM 2091 C C . ILE A 1 260 ? 37.553 -10.759 -11.095 1.00 90.19 260 ILE A C 1
ATOM 2093 O O . ILE A 1 260 ? 38.491 -10.127 -11.565 1.00 90.19 260 ILE A O 1
ATOM 2097 N N . ALA A 1 261 ? 36.387 -10.179 -10.818 1.00 85.44 261 ALA A N 1
ATOM 2098 C CA . ALA A 1 261 ? 36.127 -8.762 -11.035 1.00 85.44 261 ALA A CA 1
ATOM 2099 C C . ALA A 1 261 ? 37.024 -7.857 -10.176 1.00 85.44 261 ALA A C 1
ATOM 2101 O O . ALA A 1 261 ? 37.497 -6.830 -10.656 1.00 85.44 261 ALA A O 1
ATOM 2102 N N . ASN A 1 262 ? 37.283 -8.252 -8.926 1.00 86.94 262 ASN A N 1
ATOM 2103 C CA . ASN A 1 262 ? 38.204 -7.541 -8.044 1.00 86.94 262 ASN A CA 1
ATOM 2104 C C . ASN A 1 262 ? 39.665 -7.688 -8.505 1.00 86.94 262 ASN A C 1
ATOM 2106 O O . ASN A 1 262 ? 40.395 -6.705 -8.475 1.00 86.94 262 ASN A O 1
ATOM 2110 N N . GLU A 1 263 ? 40.077 -8.882 -8.949 1.00 90.62 263 GLU A N 1
ATOM 2111 C CA . GLU A 1 263 ? 41.416 -9.152 -9.503 1.00 90.62 263 GLU A CA 1
ATOM 2112 C C . GLU A 1 263 ? 41.696 -8.304 -10.752 1.00 90.62 263 GLU A C 1
ATOM 2114 O O . GLU A 1 263 ? 42.778 -7.744 -10.895 1.00 90.62 263 GLU A O 1
ATOM 2119 N N . GLU A 1 264 ? 40.710 -8.170 -11.640 1.00 89.25 264 GLU A N 1
ATOM 2120 C CA . GLU A 1 264 ? 40.832 -7.388 -12.877 1.00 89.25 264 GLU A CA 1
ATOM 2121 C C . GLU A 1 264 ? 40.425 -5.911 -12.716 1.00 89.25 264 GLU A C 1
ATOM 2123 O O . GLU A 1 264 ? 40.453 -5.157 -13.687 1.00 89.25 264 GLU A O 1
ATOM 2128 N N . ASN A 1 265 ? 40.049 -5.487 -11.505 1.00 86.19 265 ASN A N 1
ATOM 2129 C CA . ASN A 1 265 ? 39.585 -4.137 -11.174 1.00 86.19 265 ASN A CA 1
ATOM 2130 C C . ASN A 1 265 ? 38.456 -3.615 -12.094 1.00 86.19 265 ASN A C 1
ATOM 2132 O O . ASN A 1 265 ? 38.440 -2.457 -12.518 1.00 86.19 265 ASN A O 1
ATOM 2136 N N . VAL A 1 266 ? 37.489 -4.481 -12.406 1.00 76.75 266 VAL A N 1
ATOM 2137 C CA . VAL A 1 266 ? 36.319 -4.172 -13.241 1.00 76.75 266 VAL A CA 1
ATOM 2138 C C . VAL A 1 266 ? 35.014 -4.461 -12.495 1.00 76.75 266 VAL A C 1
ATOM 2140 O O . VAL A 1 266 ? 34.959 -5.344 -11.643 1.00 76.75 266 VAL A O 1
ATOM 2143 N N . PRO A 1 267 ? 33.903 -3.768 -12.802 1.00 58.28 267 PRO A N 1
ATOM 2144 C CA . PRO A 1 267 ? 32.601 -4.115 -12.238 1.00 58.28 267 PRO A CA 1
ATOM 2145 C C . PRO A 1 267 ? 32.178 -5.574 -12.538 1.00 58.28 267 PRO A C 1
ATOM 2147 O O . PRO A 1 267 ? 32.250 -5.997 -13.693 1.00 58.28 267 PRO A O 1
ATOM 2150 N N . PRO A 1 268 ? 31.624 -6.335 -11.566 1.00 67.62 268 PRO A N 1
ATOM 2151 C CA . PRO A 1 268 ? 31.349 -7.771 -11.730 1.00 67.62 268 PRO A CA 1
ATOM 2152 C C . PRO A 1 268 ? 30.489 -8.167 -12.931 1.00 67.62 268 PRO A C 1
ATOM 2154 O O . PRO A 1 268 ? 30.714 -9.214 -13.531 1.00 67.62 268 PRO A O 1
ATOM 2157 N N . TYR A 1 269 ? 29.524 -7.333 -13.320 1.00 72.69 269 TYR A N 1
ATOM 2158 C CA . TYR A 1 269 ? 28.631 -7.622 -14.447 1.00 72.69 269 TYR A CA 1
ATOM 2159 C C . TYR A 1 269 ? 29.347 -7.638 -15.811 1.00 72.69 269 TYR A C 1
ATOM 2161 O O . TYR A 1 269 ? 28.786 -8.165 -16.773 1.00 72.69 269 TYR A O 1
ATOM 2169 N N . ILE A 1 270 ? 30.563 -7.081 -15.905 1.00 78.94 270 ILE A N 1
ATOM 2170 C CA . ILE A 1 270 ? 31.382 -7.105 -17.126 1.00 78.94 270 ILE A CA 1
ATOM 2171 C C . ILE A 1 270 ? 31.873 -8.525 -17.421 1.00 78.94 270 ILE A C 1
ATOM 2173 O O . ILE A 1 270 ? 31.859 -8.924 -18.585 1.00 78.94 270 ILE A O 1
ATOM 2177 N N . ILE A 1 271 ? 32.204 -9.308 -16.387 1.00 84.94 271 ILE A N 1
ATOM 2178 C CA . ILE A 1 271 ? 32.615 -10.715 -16.507 1.00 84.94 271 ILE A CA 1
ATOM 2179 C C . ILE A 1 271 ? 31.436 -11.534 -17.058 1.00 84.94 271 ILE A C 1
ATOM 2181 O O . ILE A 1 271 ? 31.399 -11.871 -18.242 1.00 84.94 271 ILE A O 1
ATOM 2185 N N . PHE A 1 272 ? 30.385 -11.710 -16.252 1.00 85.69 272 PHE A N 1
ATOM 2186 C CA . PHE A 1 272 ? 29.099 -12.265 -16.682 1.00 85.69 272 PHE A CA 1
ATOM 2187 C C . PHE A 1 272 ? 27.941 -11.523 -16.003 1.00 85.69 272 PHE A C 1
ATOM 2189 O O . PHE A 1 272 ? 28.000 -11.285 -14.794 1.00 85.69 272 PHE A O 1
ATOM 2196 N N . PRO A 1 273 ? 26.870 -11.160 -16.725 1.00 75.00 273 PRO A N 1
ATOM 2197 C CA . PRO A 1 273 ? 25.680 -10.582 -16.110 1.00 75.00 273 PRO A CA 1
ATOM 2198 C C . PRO A 1 273 ? 24.916 -11.635 -15.287 1.00 75.00 273 PRO A C 1
ATOM 2200 O O . PRO A 1 273 ? 25.043 -12.835 -15.515 1.00 75.00 273 PRO A O 1
ATOM 2203 N N . ASP A 1 274 ? 24.101 -11.190 -14.323 1.00 73.00 274 ASP A N 1
ATOM 2204 C CA . ASP A 1 274 ? 23.382 -12.088 -13.397 1.00 73.00 274 ASP A CA 1
ATOM 2205 C C . ASP A 1 274 ? 22.498 -13.114 -14.116 1.00 73.00 274 ASP A C 1
ATOM 2207 O O . ASP A 1 274 ? 22.381 -14.245 -13.651 1.00 73.00 274 ASP A O 1
ATOM 2211 N N . PHE A 1 275 ? 21.899 -12.749 -15.255 1.00 73.62 275 PHE A N 1
ATOM 2212 C CA . PHE A 1 275 ? 21.068 -13.681 -16.018 1.00 73.62 275 PHE A CA 1
ATOM 2213 C C . PHE A 1 275 ? 21.881 -14.867 -16.560 1.00 73.62 275 PHE A C 1
ATOM 2215 O O . PHE A 1 275 ? 21.381 -15.984 -16.537 1.00 73.62 275 PHE A O 1
ATOM 2222 N N . THR A 1 276 ? 23.140 -14.655 -16.960 1.00 83.94 276 THR A N 1
ATOM 2223 C CA . THR A 1 276 ? 24.028 -15.728 -17.426 1.00 83.94 276 THR A CA 1
ATOM 2224 C C . THR A 1 276 ? 24.401 -16.666 -16.281 1.00 83.94 276 THR A C 1
ATOM 2226 O O . THR A 1 276 ? 24.395 -17.877 -16.459 1.00 83.94 276 THR A O 1
ATOM 2229 N N . LEU A 1 277 ? 24.671 -16.132 -15.082 1.00 85.62 277 LEU A N 1
ATOM 2230 C CA . LEU A 1 277 ? 24.946 -16.967 -13.904 1.00 85.62 277 LEU A CA 1
ATOM 2231 C C . LEU A 1 277 ? 23.730 -17.808 -13.500 1.00 85.62 277 LEU A C 1
ATOM 2233 O O . LEU A 1 277 ? 23.891 -18.947 -13.076 1.00 85.62 277 LEU A O 1
ATOM 2237 N N . ARG A 1 278 ? 22.516 -17.260 -13.642 1.00 77.50 278 ARG A N 1
ATOM 2238 C CA . ARG A 1 278 ? 21.273 -18.011 -13.412 1.00 77.50 278 ARG A CA 1
ATOM 2239 C C . ARG A 1 278 ? 21.086 -19.121 -14.437 1.00 77.50 278 ARG A C 1
ATOM 2241 O O . ARG A 1 278 ? 20.692 -20.210 -14.052 1.00 77.50 278 ARG A O 1
ATOM 2248 N N . GLU A 1 279 ? 21.394 -18.872 -15.709 1.00 79.94 279 GLU A N 1
ATOM 2249 C CA . GLU A 1 279 ? 21.371 -19.926 -16.730 1.00 79.94 279 GLU A CA 1
ATOM 2250 C C . GLU A 1 279 ? 22.412 -21.015 -16.440 1.00 79.94 279 GLU A C 1
ATOM 2252 O O . GLU A 1 279 ? 22.074 -22.193 -16.469 1.00 79.94 279 GLU A O 1
ATOM 2257 N N . MET A 1 280 ? 23.642 -20.652 -16.061 1.00 87.44 280 MET A N 1
ATOM 2258 C CA . MET A 1 280 ? 24.658 -21.627 -15.636 1.00 87.44 280 MET A CA 1
ATOM 2259 C C . MET A 1 280 ? 24.183 -22.461 -14.437 1.00 87.44 280 MET A C 1
ATOM 2261 O O . MET A 1 280 ? 24.404 -23.667 -14.404 1.00 87.44 280 MET A O 1
ATOM 2265 N N . ALA A 1 281 ? 23.507 -21.834 -13.475 1.00 85.06 281 ALA A N 1
ATOM 2266 C CA . ALA A 1 281 ? 22.984 -22.516 -12.298 1.00 85.06 281 ALA A CA 1
ATOM 2267 C C . ALA A 1 281 ? 21.705 -23.333 -12.556 1.00 85.06 281 ALA A C 1
ATOM 2269 O O . ALA A 1 281 ? 21.345 -24.157 -11.730 1.00 85.06 281 ALA A O 1
ATOM 2270 N N . MET A 1 282 ? 21.031 -23.104 -13.686 1.00 78.25 282 MET A N 1
ATOM 2271 C CA . MET A 1 282 ? 19.839 -23.843 -14.110 1.00 78.25 282 MET A CA 1
ATOM 2272 C C . MET A 1 282 ? 20.198 -25.056 -14.976 1.00 78.25 282 MET A C 1
ATOM 2274 O O . MET A 1 282 ? 19.546 -26.093 -14.890 1.00 78.25 282 MET A O 1
ATOM 2278 N N . PHE A 1 283 ? 21.206 -24.910 -15.839 1.00 80.88 283 PHE A N 1
ATOM 2279 C CA . PHE A 1 283 ? 21.572 -25.920 -16.836 1.00 80.88 283 PHE A CA 1
ATOM 2280 C C . PHE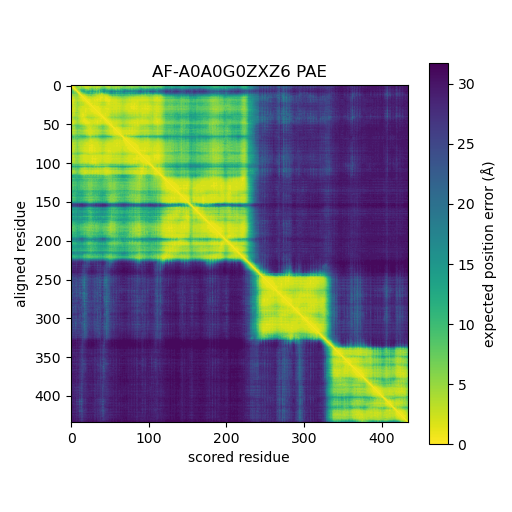 A 1 283 ? 22.832 -26.719 -16.484 1.00 80.88 283 PHE A C 1
ATOM 2282 O O . PHE A 1 283 ? 23.106 -27.726 -17.126 1.00 80.88 283 PHE A O 1
ATOM 2289 N N . PHE A 1 284 ? 23.593 -26.293 -15.472 1.00 86.12 284 PHE A N 1
ATOM 2290 C CA . PHE A 1 284 ? 24.791 -26.989 -14.989 1.00 86.12 284 PHE A CA 1
ATOM 2291 C C . PHE A 1 284 ? 25.807 -27.340 -16.103 1.00 86.12 284 PHE A C 1
ATOM 2293 O O . PHE A 1 284 ? 26.232 -28.492 -16.206 1.00 86.12 284 PHE A O 1
ATOM 2300 N N . PRO A 1 285 ? 26.217 -26.377 -16.960 1.00 87.00 285 PRO A N 1
ATOM 2301 C CA . PRO A 1 285 ? 27.061 -26.671 -18.114 1.00 87.00 285 PRO A CA 1
ATOM 2302 C C . PRO A 1 285 ? 28.430 -27.201 -17.677 1.00 87.00 285 PRO A C 1
ATOM 2304 O O . PRO A 1 285 ? 29.193 -26.491 -17.019 1.00 87.00 285 PRO A O 1
ATOM 2307 N N . CYS A 1 286 ? 28.770 -28.423 -18.087 1.00 86.56 286 CYS A N 1
ATOM 2308 C CA . CYS A 1 286 ? 30.032 -29.068 -17.711 1.00 86.56 286 CYS A CA 1
ATOM 2309 C C . CYS A 1 286 ? 31.089 -29.029 -18.825 1.00 86.56 286 CYS A C 1
ATOM 2311 O O . CYS A 1 286 ? 32.259 -29.356 -18.586 1.00 86.56 286 CYS A O 1
ATOM 2313 N N . SER A 1 287 ? 30.728 -28.564 -20.024 1.00 87.25 287 SER A N 1
ATOM 2314 C CA . SER A 1 287 ? 31.633 -28.437 -21.171 1.00 87.25 287 SER A CA 1
ATOM 2315 C C . SER A 1 287 ? 31.715 -27.000 -21.717 1.00 87.25 287 SER A C 1
ATOM 2317 O O . SER A 1 287 ? 30.747 -26.238 -21.606 1.00 87.25 287 SER A O 1
ATOM 2319 N N . PRO A 1 288 ? 32.840 -26.601 -22.346 1.00 86.44 288 PRO A N 1
ATOM 2320 C CA . PRO A 1 288 ? 32.931 -25.325 -23.060 1.00 86.44 288 PRO A CA 1
ATOM 2321 C C . PRO A 1 288 ? 31.844 -25.161 -24.130 1.00 86.44 288 PRO A C 1
ATOM 2323 O O . PRO A 1 288 ? 31.303 -24.070 -24.300 1.00 86.44 288 PRO A O 1
ATOM 2326 N N . GLN A 1 289 ? 31.479 -26.251 -24.811 1.00 82.62 289 GLN A N 1
ATOM 2327 C CA . GLN A 1 289 ? 30.432 -26.273 -25.828 1.00 82.62 289 GLN A CA 1
ATOM 2328 C C . GLN A 1 289 ? 29.069 -25.934 -25.219 1.00 82.62 289 GLN A C 1
ATOM 2330 O O . GLN A 1 289 ? 28.347 -25.099 -25.762 1.00 82.62 289 GLN A O 1
ATOM 2335 N N . SER A 1 290 ? 28.727 -26.518 -24.072 1.00 81.88 290 SER A N 1
ATOM 2336 C CA . SER A 1 290 ? 27.488 -26.204 -23.355 1.00 81.88 290 SER A CA 1
ATOM 2337 C C . SER A 1 290 ? 27.486 -24.783 -22.801 1.00 81.88 290 SER A C 1
ATOM 2339 O O . SER A 1 290 ? 26.481 -24.084 -22.904 1.00 81.88 290 SER A O 1
ATOM 2341 N N . LEU A 1 291 ? 28.621 -24.315 -22.276 1.00 85.31 291 LEU A N 1
ATOM 2342 C CA . LEU A 1 291 ? 28.741 -22.958 -21.748 1.00 85.31 291 LEU A CA 1
ATOM 2343 C C . LEU A 1 291 ? 28.595 -21.895 -22.848 1.00 85.31 291 LEU A C 1
ATOM 2345 O O . LEU A 1 291 ? 27.967 -20.865 -22.618 1.00 85.31 291 LEU A O 1
ATOM 2349 N N . SER A 1 292 ? 29.112 -22.162 -24.053 1.00 85.81 292 SER A N 1
ATOM 2350 C CA . SER A 1 292 ? 28.997 -21.264 -25.214 1.00 85.81 292 SER A CA 1
ATOM 2351 C C . SER A 1 292 ? 27.554 -21.036 -25.682 1.00 85.81 292 SER A C 1
ATOM 2353 O O . SER A 1 292 ? 27.251 -20.010 -26.283 1.00 85.81 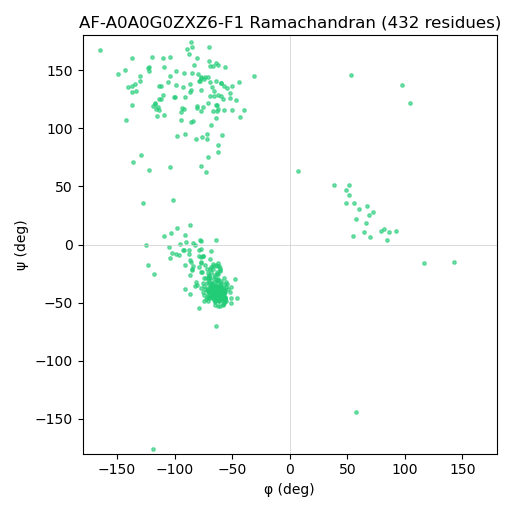292 SER A O 1
ATOM 2355 N N . LYS A 1 293 ? 26.645 -21.973 -25.382 1.00 80.81 293 LYS A N 1
ATOM 2356 C CA . LYS A 1 293 ? 25.221 -21.880 -25.731 1.00 80.81 293 LYS A CA 1
ATOM 2357 C C . LYS A 1 293 ? 24.431 -20.971 -24.778 1.00 80.81 293 LYS A C 1
ATOM 2359 O O . LYS A 1 293 ? 23.273 -20.669 -25.063 1.00 80.81 293 LYS A O 1
ATOM 2364 N N . MET A 1 294 ? 25.025 -20.540 -23.661 1.00 79.06 294 MET A N 1
ATOM 2365 C CA . MET A 1 294 ? 24.368 -19.685 -22.667 1.00 79.06 294 MET A CA 1
ATOM 2366 C C . MET A 1 294 ? 24.307 -18.232 -23.135 1.00 79.06 294 MET A C 1
ATOM 2368 O O . MET A 1 294 ? 25.249 -17.696 -23.730 1.00 79.06 294 MET A O 1
ATOM 2372 N N . LYS A 1 295 ? 23.216 -17.533 -22.816 1.00 73.38 295 LYS A N 1
ATOM 2373 C CA . LYS A 1 295 ? 23.050 -16.143 -23.231 1.00 73.38 295 LYS A CA 1
ATOM 2374 C C . LYS A 1 295 ? 24.099 -15.279 -22.529 1.00 73.38 295 LYS A C 1
ATOM 2376 O O . LYS A 1 295 ? 24.270 -15.336 -21.313 1.00 73.38 295 LYS A O 1
ATOM 2381 N N . GLY A 1 296 ? 24.789 -14.423 -23.282 1.00 72.94 296 GLY A N 1
ATOM 2382 C CA . GLY A 1 296 ? 25.813 -13.521 -22.735 1.00 72.94 296 GLY A CA 1
ATOM 2383 C C . GLY A 1 296 ? 27.214 -14.132 -22.592 1.00 72.94 296 GLY A C 1
ATOM 2384 O O . GLY A 1 296 ? 28.117 -13.432 -22.122 1.00 72.94 296 GLY A O 1
ATOM 2385 N N . VAL A 1 297 ? 27.414 -15.380 -23.036 1.00 84.12 297 VAL A N 1
ATOM 2386 C CA . VAL A 1 297 ? 28.733 -16.015 -23.171 1.00 84.12 297 VAL A CA 1
ATOM 2387 C C . VAL A 1 297 ? 29.196 -15.917 -24.628 1.00 84.12 297 VAL A C 1
ATOM 2389 O O . VAL A 1 297 ? 28.844 -16.737 -25.463 1.00 84.12 297 VAL A O 1
ATOM 2392 N N . GLY A 1 298 ? 29.966 -14.875 -24.950 1.00 78.00 298 GLY A N 1
ATOM 2393 C CA . GLY A 1 298 ? 30.651 -14.764 -26.247 1.00 78.00 298 GLY A CA 1
ATOM 2394 C C . GLY A 1 298 ? 32.028 -15.437 -26.232 1.00 78.00 298 GLY A C 1
ATOM 2395 O O . GLY A 1 298 ? 32.586 -15.652 -25.156 1.00 78.00 298 GLY A O 1
ATOM 2396 N N . ASN A 1 299 ? 32.608 -15.688 -27.411 1.00 77.00 299 ASN A N 1
ATOM 2397 C CA . ASN A 1 299 ? 33.892 -16.396 -27.574 1.00 77.00 299 ASN A CA 1
ATOM 2398 C C . ASN A 1 299 ? 35.018 -15.820 -26.696 1.00 77.00 299 ASN A C 1
ATOM 2400 O O . ASN A 1 299 ? 35.657 -16.556 -25.954 1.00 77.00 299 ASN A O 1
ATOM 2404 N N . ILE A 1 300 ? 35.166 -14.491 -26.664 1.00 81.62 300 ILE A N 1
ATOM 2405 C CA . ILE A 1 300 ? 36.185 -13.802 -25.850 1.00 81.62 300 ILE A CA 1
ATOM 2406 C C . ILE A 1 300 ? 36.014 -14.104 -24.350 1.00 81.62 300 ILE A C 1
ATOM 2408 O O . ILE A 1 300 ? 36.982 -14.317 -23.625 1.00 81.62 300 ILE A O 1
ATOM 2412 N N . LYS A 1 301 ? 34.769 -14.128 -23.858 1.00 82.50 301 LYS A N 1
ATOM 2413 C CA . LYS A 1 301 ? 34.474 -14.403 -22.442 1.00 82.50 301 LYS A CA 1
ATOM 2414 C C . LYS A 1 301 ? 34.631 -15.880 -22.103 1.00 82.50 301 LYS A C 1
ATOM 2416 O O . LYS A 1 301 ? 35.006 -16.205 -20.978 1.00 82.50 301 LYS A O 1
ATOM 2421 N N . LEU A 1 302 ? 34.333 -16.755 -23.060 1.00 87.06 302 LEU A N 1
ATOM 2422 C CA . LEU A 1 302 ? 34.518 -18.192 -22.926 1.00 87.06 302 LEU A CA 1
ATOM 2423 C C . LEU A 1 302 ? 36.004 -18.537 -22.793 1.00 87.06 302 LEU A C 1
ATOM 2425 O O . LEU A 1 302 ? 36.370 -19.261 -21.874 1.00 87.06 302 LEU A O 1
ATOM 2429 N N . GLU A 1 303 ? 36.856 -17.958 -23.638 1.00 86.75 303 GLU A N 1
ATOM 2430 C CA . GLU A 1 303 ? 38.310 -18.139 -23.561 1.00 86.75 303 GLU A CA 1
ATOM 2431 C C . GLU A 1 303 ? 38.885 -17.556 -22.269 1.00 86.75 303 GLU A C 1
ATOM 2433 O O . GLU A 1 303 ? 39.647 -18.217 -21.566 1.00 86.75 303 GLU A O 1
ATOM 2438 N N . ARG A 1 304 ? 38.481 -16.330 -21.912 1.00 85.62 304 ARG A N 1
ATOM 2439 C CA . ARG A 1 304 ? 39.079 -15.604 -20.786 1.00 85.62 304 ARG A CA 1
ATOM 2440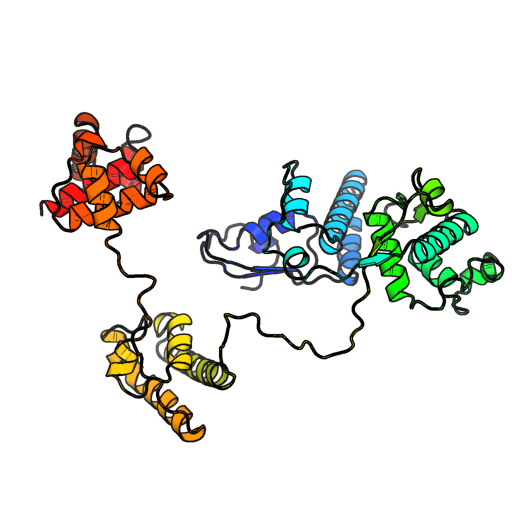 C C . ARG A 1 304 ? 38.610 -16.086 -19.412 1.00 85.62 304 ARG A C 1
ATOM 2442 O O . ARG A 1 304 ? 39.397 -16.107 -18.469 1.00 85.62 304 ARG A O 1
ATOM 2449 N N . TYR A 1 305 ? 37.336 -16.456 -19.273 1.00 90.50 305 TYR A N 1
ATOM 2450 C CA . TYR A 1 305 ? 36.732 -16.781 -17.973 1.00 90.50 305 TYR A CA 1
ATOM 2451 C C . TYR A 1 305 ? 36.114 -18.180 -17.913 1.00 90.50 305 TYR A C 1
ATOM 2453 O O . TYR A 1 305 ? 35.894 -18.693 -16.816 1.00 90.50 305 TYR A O 1
ATOM 2461 N N . GLY A 1 306 ? 35.839 -18.817 -19.055 1.00 87.75 306 GLY A N 1
ATOM 2462 C CA . GLY A 1 306 ? 35.086 -20.071 -19.117 1.00 87.75 306 GLY A CA 1
ATOM 2463 C C . GLY A 1 306 ? 35.703 -21.196 -18.292 1.00 87.75 306 GLY A C 1
ATOM 2464 O O . GLY A 1 306 ? 34.972 -21.880 -17.583 1.00 87.75 306 GLY A O 1
ATOM 2465 N N . HIS A 1 307 ? 37.034 -21.337 -18.292 1.00 92.00 307 HIS A N 1
ATOM 2466 C CA . HIS A 1 307 ? 37.721 -22.371 -17.507 1.00 92.00 307 HIS A CA 1
ATOM 2467 C C . HIS A 1 307 ? 37.411 -22.275 -16.003 1.00 92.00 307 HIS A C 1
ATOM 2469 O O . HIS A 1 307 ? 36.972 -23.255 -15.405 1.00 92.00 307 HIS A O 1
ATOM 2475 N N . LYS A 1 308 ? 37.569 -21.083 -15.403 1.00 91.94 308 LYS A N 1
ATOM 2476 C CA . LYS A 1 308 ? 37.337 -20.857 -13.961 1.00 91.94 308 LYS A CA 1
ATOM 2477 C C . LYS A 1 308 ? 35.887 -21.163 -13.556 1.00 91.94 308 LYS A C 1
ATOM 2479 O O . LYS A 1 308 ? 35.638 -21.682 -12.471 1.00 91.94 308 LYS A O 1
ATOM 2484 N N . PHE A 1 309 ? 34.923 -20.833 -14.420 1.00 93.38 309 PHE A N 1
ATOM 2485 C CA . PHE A 1 309 ? 33.505 -21.103 -14.162 1.00 93.38 309 PHE A CA 1
ATOM 2486 C C . PHE A 1 309 ? 33.165 -22.587 -14.334 1.00 93.38 309 PHE A C 1
ATOM 2488 O O . PHE A 1 309 ? 32.494 -23.147 -13.473 1.00 93.38 309 PHE A O 1
ATOM 2495 N N . LEU A 1 310 ? 33.662 -23.240 -15.388 1.00 92.31 310 LEU A N 1
ATOM 2496 C CA . LEU A 1 310 ? 33.454 -24.676 -15.613 1.00 92.31 310 LEU A CA 1
ATOM 2497 C C . LEU A 1 310 ? 34.016 -25.526 -14.477 1.00 92.31 310 LEU A C 1
ATOM 2499 O O . LEU A 1 310 ? 33.380 -26.495 -14.078 1.00 92.31 310 LEU A O 1
ATOM 2503 N N . GLU A 1 311 ? 35.178 -25.160 -13.939 1.00 92.06 311 GLU A N 1
ATOM 2504 C CA . GLU A 1 311 ? 35.779 -25.836 -12.788 1.00 92.06 311 GLU A CA 1
ATOM 2505 C C . GLU A 1 311 ? 34.831 -25.825 -11.580 1.00 92.06 311 GLU A C 1
ATOM 2507 O O . GLU A 1 311 ? 34.459 -26.884 -11.077 1.00 92.06 311 GLU A O 1
ATOM 2512 N N . LYS A 1 312 ? 34.318 -24.646 -11.193 1.00 91.31 312 LYS A N 1
ATOM 2513 C CA . LYS A 1 312 ? 33.361 -24.533 -10.079 1.00 91.31 312 LYS A CA 1
ATOM 2514 C C . LYS A 1 312 ? 32.040 -25.251 -10.326 1.00 91.31 312 LYS A C 1
ATOM 2516 O O . LYS A 1 312 ? 31.477 -25.805 -9.384 1.00 91.31 312 LYS A O 1
ATOM 2521 N N . ILE A 1 313 ? 31.544 -25.248 -11.562 1.00 90.50 313 ILE A N 1
ATOM 2522 C CA . ILE A 1 313 ? 30.303 -25.950 -11.909 1.00 90.50 313 ILE A CA 1
ATOM 2523 C C . ILE A 1 313 ? 30.510 -27.464 -11.810 1.00 90.50 313 ILE A C 1
ATOM 2525 O O . ILE A 1 313 ? 29.695 -28.138 -11.187 1.00 90.50 313 ILE A O 1
ATOM 2529 N N . ARG A 1 314 ? 31.619 -27.999 -12.336 1.00 90.44 314 ARG A N 1
ATOM 2530 C CA . ARG A 1 314 ? 31.944 -29.434 -12.258 1.00 90.44 314 ARG A CA 1
ATOM 2531 C C . ARG A 1 314 ? 32.137 -29.909 -10.823 1.00 90.44 314 ARG A C 1
ATOM 2533 O O . ARG A 1 314 ? 31.615 -30.963 -10.468 1.00 90.44 314 ARG A O 1
ATOM 2540 N N . ASP A 1 315 ? 32.846 -29.133 -10.005 1.00 89.25 315 ASP A N 1
ATOM 2541 C CA . ASP A 1 315 ? 33.039 -29.441 -8.585 1.00 89.25 315 ASP A CA 1
ATOM 2542 C C . ASP A 1 315 ? 31.695 -29.533 -7.859 1.00 89.25 315 ASP A C 1
ATOM 2544 O O . ASP A 1 315 ? 31.435 -30.496 -7.137 1.00 89.25 315 ASP A O 1
ATOM 2548 N N . TYR A 1 316 ? 30.813 -28.562 -8.104 1.00 87.38 316 TYR A N 1
ATOM 2549 C CA . TYR A 1 316 ? 29.478 -28.539 -7.522 1.00 87.38 316 TYR A CA 1
ATOM 2550 C C . TYR A 1 316 ? 28.624 -29.726 -7.984 1.00 87.38 316 TYR A C 1
ATOM 2552 O O . TYR A 1 316 ? 27.981 -30.376 -7.157 1.00 87.38 316 TYR A O 1
ATOM 2560 N N . CYS A 1 317 ? 28.650 -30.047 -9.281 1.00 85.44 317 CYS A N 1
ATOM 2561 C CA . CYS A 1 317 ? 27.907 -31.172 -9.847 1.00 85.44 317 CYS A CA 1
ATOM 2562 C C . CYS A 1 317 ? 28.375 -32.511 -9.265 1.00 85.44 317 CYS A C 1
ATOM 2564 O O . CYS A 1 317 ? 27.548 -33.326 -8.863 1.00 85.44 317 CYS A O 1
ATOM 2566 N N . ARG A 1 318 ? 29.694 -32.704 -9.117 1.00 86.69 318 ARG A N 1
ATOM 2567 C CA . ARG A 1 318 ? 30.277 -33.905 -8.502 1.00 86.69 318 ARG A CA 1
ATOM 2568 C C . ARG A 1 318 ? 29.896 -34.043 -7.027 1.00 86.69 318 ARG A C 1
ATOM 2570 O O . ARG A 1 318 ? 29.580 -35.139 -6.586 1.00 86.69 318 ARG A O 1
ATOM 2577 N N . GLN A 1 319 ? 29.928 -32.952 -6.261 1.00 84.25 319 GLN A N 1
ATOM 2578 C CA . GLN A 1 319 ? 29.612 -32.975 -4.825 1.00 84.25 319 GLN A CA 1
ATOM 2579 C C . GLN A 1 319 ? 28.134 -33.249 -4.535 1.00 84.25 319 GLN A C 1
ATOM 2581 O O . GLN A 1 319 ? 27.811 -33.798 -3.485 1.00 84.25 319 GLN A O 1
ATOM 2586 N N . ASN A 1 320 ? 27.242 -32.863 -5.448 1.00 79.31 320 ASN A N 1
ATOM 2587 C CA . ASN A 1 320 ? 25.796 -32.952 -5.251 1.00 79.31 320 ASN A CA 1
ATOM 2588 C C . ASN A 1 320 ? 25.133 -34.035 -6.121 1.00 79.31 320 ASN A C 1
ATOM 2590 O O . ASN A 1 320 ? 23.908 -34.111 -6.136 1.00 79.31 320 ASN A O 1
ATOM 2594 N N . ASN A 1 321 ? 25.917 -34.864 -6.829 1.00 77.75 321 ASN A N 1
ATOM 2595 C CA . ASN A 1 321 ? 25.436 -35.859 -7.800 1.00 77.75 321 ASN A CA 1
ATOM 2596 C C . ASN A 1 321 ? 24.421 -35.271 -8.802 1.00 77.75 321 ASN A C 1
ATOM 2598 O O . ASN A 1 321 ? 23.354 -35.837 -9.031 1.00 77.75 321 ASN A O 1
ATOM 2602 N N . ILE A 1 322 ? 24.741 -34.101 -9.364 1.00 77.44 322 ILE A N 1
ATOM 2603 C CA . ILE A 1 322 ? 23.902 -33.403 -10.345 1.00 77.44 322 ILE A CA 1
ATOM 2604 C C . ILE A 1 322 ? 24.452 -33.688 -11.740 1.00 77.44 322 ILE A C 1
ATOM 2606 O O . ILE A 1 322 ? 25.633 -33.462 -12.002 1.00 77.44 322 ILE A O 1
ATOM 2610 N N . GLU A 1 323 ? 23.593 -34.167 -12.632 1.00 74.00 323 GLU A N 1
ATOM 2611 C CA . GLU A 1 323 ? 23.924 -34.340 -14.044 1.00 74.00 323 GLU A CA 1
ATOM 2612 C C . GLU A 1 323 ? 23.707 -33.035 -14.819 1.00 74.00 323 GLU A C 1
ATOM 2614 O O . GLU A 1 323 ? 22.823 -32.235 -14.497 1.00 74.00 323 GLU A O 1
ATOM 2619 N N . GLU A 1 324 ? 24.528 -32.817 -15.848 1.00 71.88 324 GLU A N 1
ATOM 2620 C CA . GLU A 1 324 ? 24.359 -31.691 -16.764 1.00 71.88 324 GLU A CA 1
ATOM 2621 C C . GLU A 1 324 ? 22.986 -31.777 -17.434 1.00 71.88 324 GLU A C 1
ATOM 2623 O O . GLU A 1 324 ? 22.616 -32.799 -18.015 1.00 71.88 324 GLU A O 1
ATOM 2628 N N . VAL A 1 325 ? 22.228 -30.685 -17.376 1.00 70.94 325 VAL A N 1
ATOM 2629 C CA . VAL A 1 325 ? 20.953 -30.612 -18.079 1.00 70.94 325 VAL A CA 1
ATOM 2630 C C . VAL A 1 325 ? 21.273 -30.201 -19.504 1.00 70.94 325 VAL A C 1
ATOM 2632 O O . VAL A 1 325 ? 21.613 -29.043 -19.764 1.00 70.94 325 VAL A O 1
ATOM 2635 N N . GLU A 1 326 ? 21.167 -31.150 -20.437 1.00 56.19 326 GLU A N 1
ATOM 2636 C CA . GLU A 1 326 ? 21.302 -30.826 -21.849 1.00 56.19 326 GLU A CA 1
ATOM 2637 C C . GLU A 1 326 ? 20.367 -29.669 -22.193 1.00 56.19 326 GLU A C 1
ATOM 2639 O O . GLU A 1 326 ? 19.168 -29.681 -21.897 1.00 56.19 326 GLU A O 1
ATOM 2644 N N . ILE A 1 327 ? 20.923 -28.664 -22.868 1.00 53.88 327 ILE A N 1
ATOM 2645 C CA . ILE A 1 327 ? 20.128 -27.627 -23.513 1.00 53.88 327 ILE A CA 1
ATOM 2646 C C . ILE A 1 327 ? 19.446 -28.291 -24.715 1.00 53.88 327 ILE A C 1
ATOM 2648 O O . ILE A 1 327 ? 19.840 -28.101 -25.869 1.00 53.88 327 ILE A O 1
ATOM 2652 N N . ILE A 1 328 ? 18.408 -29.085 -24.447 1.00 46.81 328 ILE A N 1
ATOM 2653 C CA . ILE A 1 328 ? 17.355 -29.357 -25.410 1.00 46.81 328 ILE A CA 1
ATOM 2654 C C . ILE A 1 328 ? 16.845 -27.966 -25.736 1.00 46.81 328 ILE A C 1
ATOM 2656 O O . ILE A 1 328 ? 16.403 -27.251 -24.830 1.00 46.81 328 ILE A O 1
ATOM 2660 N N . LYS A 1 329 ? 17.004 -27.529 -26.992 1.00 36.38 329 LYS A N 1
ATOM 2661 C CA . LYS A 1 329 ? 16.422 -26.268 -27.457 1.00 36.38 329 LYS A CA 1
ATOM 2662 C C . LYS A 1 329 ? 15.036 -26.180 -26.824 1.00 36.38 329 LYS A C 1
ATOM 2664 O O . LYS A 1 329 ? 14.199 -27.041 -27.100 1.00 36.38 329 LYS A O 1
ATOM 2669 N N . ARG A 1 330 ? 14.802 -25.181 -25.957 1.00 29.83 330 ARG A N 1
ATOM 2670 C CA . ARG A 1 330 ? 13.430 -24.816 -25.587 1.00 29.83 330 ARG A CA 1
ATOM 2671 C C . ARG A 1 330 ? 12.645 -24.811 -26.899 1.00 29.83 330 ARG A C 1
ATOM 2673 O O . ARG A 1 330 ? 13.219 -24.346 -27.897 1.00 29.83 330 ARG A O 1
ATOM 2680 N N . PRO A 1 331 ? 11.390 -25.304 -26.939 1.00 26.41 331 PRO A N 1
ATOM 2681 C CA . PRO A 1 331 ? 10.558 -25.008 -28.091 1.00 26.41 331 PRO A CA 1
ATOM 2682 C C . PRO A 1 331 ? 10.722 -23.501 -28.311 1.00 26.41 331 PRO A C 1
ATOM 2684 O O . PRO A 1 331 ? 10.634 -22.747 -27.331 1.00 26.41 331 PRO A O 1
ATOM 2687 N N . PRO A 1 332 ? 11.142 -23.064 -29.512 1.00 28.03 332 PRO A N 1
ATOM 2688 C CA . PRO A 1 332 ? 11.351 -21.647 -29.750 1.00 28.03 332 PRO A CA 1
ATOM 2689 C C . PRO A 1 332 ? 10.082 -20.961 -29.271 1.00 28.03 332 PRO A C 1
ATOM 2691 O O . PRO A 1 332 ? 9.002 -21.501 -29.532 1.00 28.03 332 PRO A O 1
ATOM 2694 N N . LEU A 1 333 ? 10.196 -19.842 -28.542 1.00 31.53 333 LEU A N 1
ATOM 2695 C CA . LEU A 1 333 ? 9.034 -18.993 -28.287 1.00 31.53 333 LEU A CA 1
ATOM 2696 C C . LEU A 1 333 ? 8.277 -18.895 -29.618 1.00 31.53 333 LEU A C 1
ATOM 2698 O O . LEU A 1 333 ? 8.833 -18.425 -30.603 1.00 31.53 333 LEU A O 1
ATOM 2702 N N . ALA A 1 334 ? 7.111 -19.536 -29.641 1.00 27.62 334 ALA A N 1
ATOM 2703 C CA . ALA A 1 334 ? 6.292 -19.911 -30.785 1.00 27.62 334 ALA A CA 1
ATOM 2704 C C . ALA A 1 334 ? 6.860 -19.688 -32.206 1.00 27.62 334 ALA A C 1
ATOM 2706 O O . ALA A 1 334 ? 6.224 -18.967 -32.956 1.00 27.62 334 ALA A O 1
ATOM 2707 N N . LYS A 1 335 ? 7.959 -20.339 -32.630 1.00 29.28 335 LYS A N 1
ATOM 2708 C CA . LYS A 1 335 ? 8.630 -20.071 -33.929 1.00 29.28 335 LYS A CA 1
ATOM 2709 C C . LYS A 1 335 ? 8.968 -18.568 -34.118 1.00 29.28 335 LYS A C 1
ATOM 2711 O O . LYS A 1 335 ? 8.197 -17.646 -33.865 1.00 29.28 335 LYS A O 1
ATOM 2716 N N . GLU A 1 336 ? 10.081 -18.286 -34.773 1.00 34.41 336 GLU A N 1
ATOM 2717 C CA . GLU A 1 336 ? 10.058 -17.174 -35.724 1.00 34.41 336 GLU A CA 1
ATOM 2718 C C . GLU A 1 336 ? 9.042 -17.565 -36.808 1.00 34.41 336 GLU A C 1
ATOM 2720 O O . GLU A 1 336 ? 9.389 -18.113 -37.847 1.00 34.41 336 GLU A O 1
ATOM 2725 N N . SER A 1 337 ? 7.742 -17.401 -36.530 1.00 37.31 337 SER A N 1
ATOM 2726 C CA . SER A 1 337 ? 6.708 -17.481 -37.555 1.00 37.31 337 SER A CA 1
ATOM 2727 C C . SER A 1 337 ? 6.753 -16.171 -38.311 1.00 37.31 337 SER A C 1
ATOM 2729 O O . SER A 1 337 ? 5.867 -15.336 -38.160 1.00 37.31 337 SER A O 1
ATOM 2731 N N . ASP A 1 338 ? 7.859 -15.981 -39.028 1.00 53.91 338 ASP A N 1
ATOM 2732 C CA . ASP A 1 338 ? 8.011 -14.992 -40.075 1.00 53.91 338 ASP A CA 1
ATOM 2733 C C . ASP A 1 338 ? 7.314 -13.665 -39.734 1.00 53.91 338 ASP A C 1
ATOM 2735 O O . ASP A 1 338 ? 6.422 -13.185 -40.428 1.00 53.91 338 ASP A O 1
ATOM 2739 N N . THR A 1 339 ? 7.594 -13.113 -38.547 1.00 62.00 339 THR A N 1
ATOM 2740 C CA . THR A 1 339 ? 6.881 -11.915 -38.086 1.00 62.00 339 THR A CA 1
ATOM 2741 C C . THR A 1 339 ? 7.206 -10.735 -38.985 1.00 62.00 339 THR A C 1
ATOM 2743 O O . THR A 1 339 ? 6.357 -9.855 -39.143 1.00 62.00 339 THR A O 1
ATOM 2746 N N . CYS A 1 340 ? 8.396 -10.742 -39.592 1.00 66.06 340 CYS A N 1
ATOM 2747 C CA . CYS A 1 340 ? 8.784 -9.832 -40.656 1.00 66.06 340 CYS A CA 1
ATOM 2748 C C . CYS A 1 340 ? 8.041 -10.162 -41.959 1.00 66.06 340 CYS A C 1
ATOM 2750 O O . CYS A 1 340 ? 7.395 -9.259 -42.474 1.00 66.06 340 CYS A O 1
ATOM 2752 N N . GLY A 1 341 ? 7.983 -11.408 -42.437 1.00 71.69 341 GLY A N 1
ATOM 2753 C CA . GLY A 1 341 ? 7.284 -11.738 -43.685 1.00 71.69 341 GLY A CA 1
ATOM 2754 C C . GLY A 1 341 ? 5.756 -11.643 -43.627 1.00 71.69 341 GLY A C 1
ATOM 2755 O O . GLY A 1 341 ? 5.159 -11.178 -44.586 1.00 71.69 341 GLY A O 1
ATOM 2756 N N . LYS A 1 342 ? 5.105 -11.853 -42.476 1.00 75.00 342 LYS A N 1
ATOM 2757 C CA . LYS A 1 342 ? 3.695 -11.453 -42.258 1.00 75.00 342 LYS A CA 1
ATOM 2758 C C . LYS A 1 342 ? 3.499 -9.937 -42.328 1.00 75.00 342 LYS A C 1
ATOM 2760 O O . LYS A 1 342 ? 2.428 -9.468 -42.695 1.00 75.00 342 LYS A O 1
ATOM 2765 N N . THR A 1 343 ? 4.511 -9.150 -41.939 1.00 79.00 343 THR A N 1
ATOM 2766 C CA . THR A 1 343 ? 4.494 -7.696 -42.197 1.00 79.00 343 THR A CA 1
ATOM 2767 C C . THR A 1 343 ? 4.657 -7.444 -43.689 1.00 79.00 343 THR A C 1
ATOM 2769 O O . THR A 1 343 ? 3.904 -6.662 -44.247 1.00 79.00 343 THR A O 1
ATOM 2772 N N . LEU A 1 344 ? 5.607 -8.124 -44.335 1.00 79.06 344 LEU A N 1
ATOM 2773 C CA . LEU A 1 344 ? 5.905 -7.987 -45.757 1.00 79.06 344 LEU A CA 1
ATOM 2774 C C . LEU A 1 344 ? 4.695 -8.326 -46.634 1.00 79.06 344 LEU A C 1
ATOM 2776 O O . LEU A 1 344 ? 4.441 -7.613 -47.592 1.00 79.06 344 LEU A O 1
ATOM 2780 N N . GLU A 1 345 ? 3.933 -9.364 -46.299 1.00 80.44 345 GLU A N 1
ATOM 2781 C CA . GLU A 1 345 ? 2.732 -9.784 -47.024 1.00 80.44 345 GLU A CA 1
ATOM 2782 C C . GLU A 1 345 ? 1.634 -8.713 -46.951 1.00 80.44 345 GLU A C 1
ATOM 2784 O O . GLU A 1 345 ? 1.081 -8.315 -47.974 1.00 80.44 345 GLU A O 1
ATOM 2789 N N . LEU A 1 346 ? 1.390 -8.148 -45.764 1.00 80.38 346 LEU A N 1
ATOM 2790 C CA . LEU A 1 346 ? 0.436 -7.047 -45.586 1.00 80.38 346 LEU A CA 1
ATOM 2791 C C . LEU A 1 346 ? 0.892 -5.756 -46.284 1.00 80.38 346 LEU A C 1
ATOM 2793 O O . LEU A 1 346 ? 0.069 -5.058 -46.871 1.00 80.38 346 LEU A O 1
ATOM 2797 N N . LEU A 1 347 ? 2.196 -5.468 -46.285 1.00 78.62 347 LEU A N 1
ATOM 2798 C CA . LEU A 1 347 ? 2.759 -4.321 -47.005 1.00 78.62 347 LEU A CA 1
ATOM 2799 C C . LEU A 1 347 ? 2.717 -4.522 -48.530 1.00 78.62 347 LEU A C 1
ATOM 2801 O O . LEU A 1 347 ? 2.432 -3.573 -49.256 1.00 78.62 347 LEU A O 1
ATOM 2805 N N . LYS A 1 348 ? 2.943 -5.747 -49.031 1.00 78.94 348 LYS A N 1
ATOM 2806 C CA . LYS A 1 348 ? 2.788 -6.102 -50.457 1.00 78.94 348 LYS A CA 1
ATOM 2807 C C . LYS A 1 348 ? 1.329 -6.008 -50.912 1.00 78.94 348 LYS A C 1
ATOM 2809 O O . LYS A 1 348 ? 1.085 -5.643 -52.057 1.00 78.94 348 LYS A O 1
ATOM 2814 N N . ASN A 1 349 ? 0.379 -6.235 -50.004 1.00 78.31 349 ASN A N 1
ATOM 2815 C CA . ASN A 1 349 ? -1.052 -6.009 -50.228 1.00 78.31 349 ASN A CA 1
ATOM 2816 C C . ASN A 1 349 ? -1.465 -4.521 -50.163 1.00 78.31 349 ASN A C 1
ATOM 2818 O O . ASN A 1 349 ? -2.647 -4.217 -50.298 1.00 78.31 349 ASN A O 1
ATOM 2822 N N . GLY A 1 350 ? -0.516 -3.594 -49.979 1.00 73.88 350 GLY A N 1
ATOM 2823 C CA . GLY A 1 350 ? -0.746 -2.149 -50.068 1.00 73.88 350 GLY A CA 1
ATOM 2824 C C . GLY A 1 350 ? -1.233 -1.475 -48.783 1.00 73.88 350 GLY A C 1
ATOM 2825 O O . GLY A 1 350 ? -1.622 -0.311 -48.839 1.00 73.88 350 GLY A O 1
ATOM 2826 N N . LEU A 1 351 ? -1.215 -2.164 -47.635 1.00 77.44 351 LEU A N 1
ATOM 2827 C CA . LEU A 1 351 ? -1.637 -1.571 -46.363 1.00 77.44 351 LEU A CA 1
ATOM 2828 C C . LEU A 1 351 ? -0.586 -0.594 -45.817 1.00 77.44 351 LEU A C 1
ATOM 2830 O O . LEU A 1 351 ? 0.620 -0.853 -45.856 1.00 77.44 351 LEU A O 1
ATOM 2834 N N . GLY A 1 352 ? -1.056 0.504 -45.220 1.00 79.62 352 GLY A N 1
ATOM 2835 C CA . GLY A 1 352 ? -0.199 1.471 -44.530 1.00 79.62 352 GLY A CA 1
ATOM 2836 C C . GLY A 1 352 ? 0.391 0.935 -43.215 1.00 79.62 352 GLY A C 1
ATOM 2837 O O . GLY A 1 352 ? -0.026 -0.101 -42.690 1.00 79.62 352 GLY A O 1
ATOM 2838 N N . ILE A 1 353 ? 1.346 1.666 -42.625 1.00 81.25 353 ILE A N 1
ATOM 2839 C CA . ILE A 1 353 ? 1.988 1.296 -41.342 1.00 81.25 353 ILE A CA 1
ATOM 2840 C C . ILE A 1 353 ? 0.956 1.190 -40.208 1.00 81.25 353 ILE A C 1
ATOM 2842 O O . ILE A 1 353 ? 1.005 0.250 -39.413 1.00 81.25 353 ILE A O 1
ATOM 2846 N N . GLU A 1 354 ? 0.007 2.126 -40.139 1.00 78.94 354 GLU A N 1
ATOM 2847 C CA . GLU A 1 354 ? -1.022 2.165 -39.092 1.00 78.94 354 GLU A CA 1
ATOM 2848 C C . GLU A 1 354 ? -2.052 1.038 -39.232 1.00 78.94 354 GLU A C 1
ATOM 2850 O O . GLU A 1 354 ? -2.440 0.407 -38.246 1.00 78.94 354 GLU A O 1
ATOM 2855 N N . GLU A 1 355 ? -2.459 0.732 -40.461 1.00 78.25 355 GLU A N 1
ATOM 2856 C CA . GLU A 1 355 ? -3.403 -0.347 -40.760 1.00 78.25 355 GLU A CA 1
ATOM 2857 C C . GLU A 1 355 ? -2.768 -1.719 -40.543 1.00 78.25 355 GLU A C 1
ATOM 2859 O O . GLU A 1 355 ? -3.388 -2.612 -39.960 1.00 78.25 355 GLU A O 1
ATOM 2864 N N . THR A 1 356 ? -1.497 -1.869 -40.925 1.00 79.94 356 THR A N 1
ATOM 2865 C CA . THR A 1 356 ? -0.703 -3.070 -40.648 1.00 79.94 356 THR A CA 1
ATOM 2866 C C . THR A 1 356 ? -0.535 -3.271 -39.140 1.00 79.94 356 THR A C 1
ATOM 2868 O O . THR A 1 356 ? -0.661 -4.391 -38.646 1.00 79.94 356 THR A O 1
ATOM 2871 N N . ALA A 1 357 ? -0.313 -2.194 -38.379 1.00 79.12 357 ALA A N 1
ATOM 2872 C CA . ALA A 1 357 ? -0.236 -2.239 -36.920 1.00 79.12 357 ALA A CA 1
ATOM 2873 C C . ALA A 1 357 ? -1.568 -2.699 -36.297 1.00 79.12 357 ALA A C 1
ATOM 2875 O O . ALA A 1 357 ? -1.581 -3.638 -35.498 1.00 79.12 357 ALA A O 1
ATOM 2876 N N . ARG A 1 358 ? -2.695 -2.118 -36.732 1.00 76.94 358 ARG A N 1
ATOM 2877 C CA . ARG A 1 358 ? -4.043 -2.471 -36.255 1.00 76.94 358 ARG A CA 1
ATOM 2878 C C . ARG A 1 358 ? -4.414 -3.919 -36.580 1.00 76.94 358 ARG A C 1
ATOM 2880 O O . ARG A 1 358 ? -4.840 -4.648 -35.691 1.00 76.94 358 ARG A O 1
ATOM 2887 N N . THR A 1 359 ? -4.186 -4.351 -37.819 1.00 73.00 359 THR A N 1
ATOM 2888 C CA . THR A 1 359 ? -4.499 -5.712 -38.296 1.00 73.00 359 THR A CA 1
ATOM 2889 C C . THR A 1 359 ? -3.697 -6.772 -37.546 1.00 73.00 359 THR A C 1
ATOM 2891 O O . THR A 1 359 ? -4.179 -7.873 -37.294 1.00 73.00 359 THR A O 1
ATOM 2894 N N . ARG A 1 360 ? -2.468 -6.437 -37.144 1.00 77.81 360 ARG A N 1
ATOM 2895 C CA . ARG A 1 360 ? -1.588 -7.348 -36.408 1.00 77.81 360 ARG A CA 1
ATOM 2896 C C . ARG A 1 360 ? -1.695 -7.242 -34.888 1.00 77.81 360 ARG A C 1
ATOM 2898 O O . ARG A 1 360 ? -1.026 -8.014 -34.204 1.00 77.81 360 ARG A O 1
ATOM 2905 N N . GLY A 1 361 ? -2.471 -6.294 -34.358 1.00 69.06 361 GLY A N 1
ATOM 2906 C CA . GLY A 1 361 ? -2.502 -5.998 -32.923 1.00 69.06 361 GLY A CA 1
ATOM 2907 C C . GLY A 1 361 ? -1.140 -5.552 -32.370 1.00 69.06 361 GLY A C 1
ATOM 2908 O O . GLY A 1 361 ? -0.815 -5.843 -31.221 1.00 69.06 361 GLY A O 1
ATOM 2909 N N . LEU A 1 362 ? -0.317 -4.897 -33.195 1.00 78.81 362 LEU A N 1
ATOM 2910 C CA . LEU A 1 362 ? 1.018 -4.407 -32.839 1.00 78.81 362 LEU A CA 1
ATOM 2911 C C . LEU A 1 362 ? 1.033 -2.878 -32.776 1.00 78.81 362 LEU A C 1
ATOM 2913 O O . LEU A 1 362 ? 0.186 -2.206 -33.354 1.00 78.81 362 LEU A O 1
ATOM 2917 N N . VAL A 1 363 ? 2.030 -2.311 -32.096 1.00 73.62 363 VAL A N 1
ATOM 2918 C CA . VAL A 1 363 ? 2.273 -0.862 -32.121 1.00 73.62 363 VAL A CA 1
ATOM 2919 C C . VAL A 1 363 ? 3.023 -0.466 -33.397 1.00 73.62 363 VAL A C 1
ATOM 2921 O O . VAL A 1 363 ? 3.865 -1.220 -33.891 1.00 73.62 363 VAL A O 1
ATOM 2924 N N . THR A 1 364 ? 2.753 0.730 -33.924 1.00 79.38 364 THR A N 1
ATOM 2925 C CA . THR A 1 364 ? 3.344 1.251 -35.176 1.00 79.38 364 THR A CA 1
ATOM 2926 C C . THR A 1 364 ? 4.872 1.215 -35.169 1.00 79.38 364 THR A C 1
ATOM 2928 O O . THR A 1 364 ? 5.487 0.805 -36.149 1.00 79.38 364 THR A O 1
ATOM 2931 N N . THR A 1 365 ? 5.496 1.507 -34.027 1.00 76.94 365 THR A N 1
ATOM 2932 C CA . THR A 1 365 ? 6.956 1.441 -33.845 1.00 76.94 365 THR A CA 1
ATOM 2933 C C . THR A 1 365 ? 7.537 0.035 -34.040 1.00 76.94 365 THR A C 1
ATOM 2935 O O . THR A 1 365 ? 8.670 -0.111 -34.500 1.00 76.94 365 THR A O 1
ATOM 2938 N N . THR A 1 366 ? 6.773 -1.021 -33.741 1.00 75.25 366 THR A N 1
ATOM 2939 C CA . THR A 1 366 ? 7.172 -2.412 -34.007 1.00 75.25 366 THR A CA 1
ATOM 2940 C C . THR A 1 366 ? 7.092 -2.733 -35.498 1.00 75.2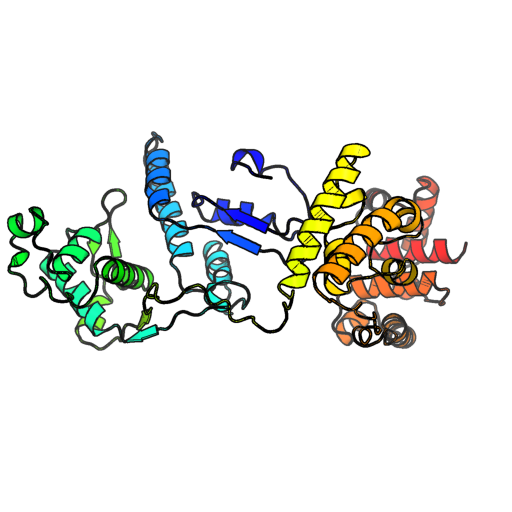5 366 THR A C 1
ATOM 2942 O O . THR A 1 366 ? 7.986 -3.396 -36.017 1.00 75.25 366 THR A O 1
ATOM 2945 N N . ILE A 1 367 ? 6.082 -2.214 -36.205 1.00 82.00 367 ILE A N 1
ATOM 2946 C CA . ILE A 1 367 ? 5.972 -2.345 -37.666 1.00 82.00 367 ILE A CA 1
ATOM 2947 C C . ILE A 1 367 ? 7.125 -1.615 -38.361 1.00 82.00 367 ILE A C 1
ATOM 2949 O O . ILE A 1 367 ? 7.782 -2.207 -39.211 1.00 82.00 367 ILE A O 1
ATOM 2953 N N . VAL A 1 368 ? 7.452 -0.392 -37.937 1.00 83.25 368 VAL A N 1
ATOM 2954 C CA . VAL A 1 368 ? 8.613 0.365 -38.443 1.00 83.25 368 VAL A CA 1
ATOM 2955 C C . VAL A 1 368 ? 9.915 -0.412 -38.228 1.00 83.25 368 VAL A C 1
ATOM 2957 O O . VAL A 1 368 ? 10.736 -0.494 -39.137 1.00 83.25 368 VAL A O 1
ATOM 2960 N N . SER A 1 369 ? 10.089 -1.058 -37.069 1.00 78.81 369 SER A N 1
ATOM 2961 C CA . SER A 1 369 ? 11.257 -1.911 -36.812 1.00 78.81 369 SER A CA 1
ATOM 2962 C C . SER A 1 369 ? 11.299 -3.159 -37.702 1.00 78.81 369 SER A C 1
ATOM 2964 O O . SER A 1 369 ? 12.383 -3.585 -38.099 1.00 78.81 369 SER A O 1
ATOM 2966 N N . HIS A 1 370 ? 10.149 -3.754 -38.035 1.00 81.38 370 HIS A N 1
ATOM 2967 C CA . HIS A 1 370 ? 10.092 -4.859 -38.996 1.00 81.38 370 HIS A CA 1
ATOM 2968 C C . HIS A 1 370 ? 10.445 -4.393 -40.411 1.00 81.38 370 HIS A C 1
ATOM 2970 O O . HIS A 1 370 ? 11.213 -5.071 -41.084 1.00 81.38 370 HIS A O 1
ATOM 2976 N N . ILE A 1 371 ? 9.949 -3.228 -40.838 1.00 81.00 371 ILE A N 1
ATOM 2977 C CA . ILE A 1 371 ? 10.274 -2.638 -42.144 1.00 81.00 371 ILE A CA 1
ATOM 2978 C C . ILE A 1 371 ? 11.772 -2.318 -42.232 1.00 81.00 371 ILE A C 1
ATOM 2980 O O . ILE A 1 371 ? 12.411 -2.686 -43.211 1.00 81.00 371 ILE A O 1
ATOM 2984 N N . GLU A 1 372 ? 12.358 -1.711 -41.194 1.00 82.31 372 GLU A N 1
ATOM 2985 C CA . GLU A 1 372 ? 13.805 -1.451 -41.115 1.00 82.31 372 GLU A CA 1
ATOM 2986 C C . GLU A 1 372 ? 14.615 -2.745 -41.281 1.00 82.31 372 GLU A C 1
ATOM 2988 O O . GLU A 1 372 ? 15.563 -2.781 -42.063 1.00 82.31 372 GLU A O 1
ATOM 2993 N N . LYS A 1 373 ? 14.217 -3.828 -40.600 1.00 78.06 373 LYS A N 1
ATOM 2994 C CA . LYS A 1 373 ? 14.875 -5.137 -40.728 1.00 78.06 373 LYS A CA 1
ATOM 2995 C C . LYS A 1 373 ? 14.739 -5.736 -42.126 1.00 78.06 373 LYS A C 1
ATOM 2997 O O . LYS A 1 373 ? 15.727 -6.256 -42.625 1.00 78.06 373 LYS A O 1
ATOM 3002 N N . LEU A 1 374 ? 13.557 -5.647 -42.738 1.00 79.00 374 LEU A N 1
ATOM 3003 C CA . LEU A 1 374 ? 13.298 -6.160 -44.088 1.00 79.00 374 LEU A CA 1
ATOM 3004 C C . LEU A 1 374 ? 14.132 -5.421 -45.147 1.00 79.00 374 LEU A C 1
ATOM 3006 O O . LEU A 1 374 ? 14.723 -6.053 -46.019 1.00 79.00 374 LEU A O 1
ATOM 3010 N N . ILE A 1 375 ? 14.242 -4.094 -45.032 1.00 79.12 375 ILE A N 1
ATOM 3011 C CA . ILE A 1 375 ? 15.087 -3.283 -45.920 1.00 79.12 375 ILE A CA 1
ATOM 3012 C C . ILE A 1 375 ? 16.560 -3.682 -45.766 1.00 79.12 375 ILE A C 1
ATOM 3014 O O . ILE A 1 375 ? 17.250 -3.889 -46.759 1.00 79.12 375 ILE A O 1
ATOM 3018 N N . LEU A 1 376 ? 17.046 -3.825 -44.528 1.00 74.50 376 LEU A N 1
ATOM 3019 C CA . LEU A 1 376 ? 18.435 -4.218 -44.261 1.00 74.50 376 LEU A CA 1
ATOM 3020 C C . LEU A 1 376 ? 18.744 -5.667 -44.665 1.00 74.50 376 LEU A C 1
ATOM 3022 O O . LEU A 1 376 ? 19.903 -5.985 -44.911 1.00 74.50 376 LEU A O 1
ATOM 3026 N N . SER A 1 377 ? 17.735 -6.540 -44.741 1.00 71.69 377 SER A N 1
ATOM 3027 C CA . SER A 1 377 ? 17.879 -7.903 -45.263 1.00 71.69 377 SER A CA 1
ATOM 3028 C C . SER A 1 377 ? 17.782 -7.994 -46.791 1.00 71.69 377 SER A C 1
ATOM 3030 O O . SER A 1 377 ? 17.864 -9.098 -47.320 1.00 71.69 377 SER A O 1
ATOM 3032 N N . GLY A 1 378 ? 17.618 -6.866 -47.493 1.00 70.56 378 GLY A N 1
ATOM 3033 C CA . GLY A 1 378 ? 17.626 -6.801 -48.957 1.00 70.56 378 GLY A CA 1
ATOM 3034 C C . GLY A 1 378 ? 16.259 -6.936 -49.637 1.00 70.56 378 GLY A C 1
ATOM 3035 O O . GLY A 1 378 ? 16.217 -7.093 -50.852 1.00 70.56 378 GLY A O 1
ATOM 3036 N N . GLU A 1 379 ? 15.144 -6.865 -48.900 1.00 76.75 379 GLU A N 1
ATOM 3037 C CA . GLU A 1 379 ? 13.805 -6.856 -49.508 1.00 76.75 379 GLU A CA 1
ATOM 3038 C C . GLU A 1 379 ? 13.471 -5.474 -50.092 1.00 76.75 379 GLU A C 1
ATOM 3040 O O . GLU A 1 379 ? 13.612 -4.439 -49.429 1.00 76.75 379 GLU A O 1
ATOM 3045 N N . GLU A 1 380 ? 12.963 -5.446 -51.326 1.00 71.00 380 GLU A N 1
ATOM 3046 C CA . GLU A 1 380 ? 12.554 -4.209 -51.995 1.00 71.00 380 GLU A CA 1
ATOM 3047 C C . GLU A 1 380 ? 11.209 -3.700 -51.456 1.00 71.00 380 GLU A C 1
ATOM 3049 O O . GLU A 1 380 ? 10.129 -4.055 -51.933 1.00 71.00 380 GLU A O 1
ATOM 3054 N N . ILE A 1 381 ? 11.271 -2.823 -50.451 1.00 77.44 381 ILE A N 1
ATOM 3055 C CA . ILE A 1 381 ? 10.103 -2.118 -49.911 1.00 77.44 381 ILE A CA 1
ATOM 3056 C C . ILE A 1 381 ? 10.053 -0.691 -50.467 1.00 77.44 381 ILE A C 1
ATOM 3058 O O . ILE A 1 381 ? 11.005 0.088 -50.340 1.00 77.44 381 ILE A O 1
ATOM 3062 N N . LYS A 1 382 ? 8.909 -0.319 -51.052 1.00 75.75 382 LYS A N 1
ATOM 3063 C CA . LYS A 1 382 ? 8.640 1.046 -51.524 1.00 75.75 382 LYS A CA 1
ATOM 3064 C C . LYS A 1 382 ? 8.421 1.981 -50.336 1.00 75.75 382 LYS A C 1
ATOM 3066 O O . LYS A 1 382 ? 7.321 2.086 -49.807 1.00 75.75 382 LYS A O 1
ATOM 3071 N N . ILE A 1 383 ? 9.486 2.660 -49.919 1.00 75.06 383 ILE A N 1
ATOM 3072 C CA . ILE A 1 383 ? 9.438 3.648 -48.829 1.00 75.06 383 ILE A CA 1
ATOM 3073 C C . ILE A 1 383 ? 8.636 4.892 -49.230 1.00 75.06 383 ILE A C 1
ATOM 3075 O O . ILE A 1 383 ? 8.112 5.574 -48.358 1.00 75.06 383 ILE A O 1
ATOM 3079 N N . ASP A 1 384 ? 8.452 5.122 -50.530 1.00 74.31 384 ASP A N 1
ATOM 3080 C CA . ASP A 1 384 ? 7.708 6.254 -51.098 1.00 74.31 384 ASP A CA 1
ATOM 3081 C C . ASP A 1 384 ? 6.231 6.278 -50.656 1.00 74.31 384 ASP A C 1
ATOM 3083 O O . ASP A 1 384 ? 5.607 7.332 -50.612 1.00 74.31 384 ASP A O 1
ATOM 3087 N N . ALA A 1 385 ? 5.689 5.122 -50.250 1.00 69.31 385 ALA A N 1
ATOM 3088 C CA . ALA A 1 385 ? 4.353 5.003 -49.664 1.00 69.31 385 ALA A CA 1
ATOM 3089 C C . ALA A 1 385 ? 4.278 5.460 -48.190 1.00 69.31 385 ALA A C 1
ATOM 3091 O O . ALA A 1 385 ? 3.188 5.670 -47.665 1.00 69.31 385 ALA A O 1
ATOM 3092 N N . PHE A 1 386 ? 5.422 5.594 -47.512 1.00 75.00 386 PHE A N 1
ATOM 3093 C CA . PHE A 1 386 ? 5.522 5.911 -46.080 1.00 75.00 386 PHE A CA 1
ATOM 3094 C C . PHE A 1 386 ? 6.234 7.239 -45.809 1.00 75.00 386 PHE A C 1
ATOM 3096 O O . PHE A 1 386 ? 6.008 7.853 -44.771 1.00 75.00 386 PHE A O 1
ATOM 3103 N N . VAL A 1 387 ? 7.102 7.672 -46.726 1.00 79.38 387 VAL A N 1
ATOM 3104 C CA . VAL A 1 387 ? 7.860 8.923 -46.659 1.00 79.38 387 VAL A CA 1
ATOM 3105 C C . VAL A 1 387 ? 7.833 9.559 -48.047 1.00 79.38 387 VAL A C 1
ATOM 3107 O O . VAL A 1 387 ? 8.311 8.954 -49.004 1.00 79.38 387 VAL A O 1
ATOM 3110 N N . ASN A 1 388 ? 7.303 10.774 -48.173 1.00 81.81 388 ASN A N 1
ATOM 3111 C CA . ASN A 1 388 ? 7.268 11.492 -49.451 1.00 81.81 388 ASN A CA 1
ATOM 3112 C C . ASN A 1 388 ? 8.681 11.874 -49.938 1.00 81.81 388 ASN A C 1
ATOM 3114 O O . ASN A 1 388 ? 9.600 12.065 -49.138 1.00 81.81 388 ASN A O 1
ATOM 3118 N N . GLU A 1 389 ? 8.850 12.019 -51.256 1.00 80.81 389 GLU A N 1
ATOM 3119 C CA . GLU A 1 389 ? 10.154 12.276 -51.892 1.00 80.81 389 GLU A CA 1
ATOM 3120 C C . GLU A 1 389 ? 10.852 13.534 -51.348 1.00 80.81 389 GLU A C 1
ATOM 3122 O O . GLU A 1 389 ? 12.050 13.501 -51.067 1.00 80.81 389 GLU A O 1
ATOM 3127 N N . GLU A 1 390 ? 10.100 14.605 -51.076 1.00 80.25 390 GLU A N 1
ATOM 3128 C CA . GLU A 1 390 ? 10.639 15.844 -50.498 1.00 80.25 390 GLU A CA 1
ATOM 3129 C C . GLU A 1 390 ? 11.298 15.622 -49.125 1.00 80.25 390 GLU A C 1
ATOM 3131 O O . GLU A 1 390 ? 12.389 16.139 -48.861 1.00 80.25 390 GLU A O 1
ATOM 3136 N N . LYS A 1 391 ? 10.683 14.815 -48.245 1.00 81.50 391 LYS A N 1
ATOM 3137 C CA . LYS A 1 391 ? 11.274 14.492 -46.937 1.00 81.50 391 LYS A CA 1
ATOM 3138 C C . LYS A 1 391 ? 12.431 13.516 -47.068 1.00 81.50 391 LYS A C 1
ATOM 3140 O O . LYS A 1 391 ? 13.406 13.644 -46.329 1.00 81.50 391 LYS A O 1
ATOM 3145 N N . GLN A 1 392 ? 12.358 12.561 -47.997 1.00 82.31 392 GLN A N 1
ATOM 3146 C CA . GLN A 1 392 ? 13.476 11.652 -48.252 1.00 82.31 392 GLN A CA 1
ATOM 3147 C C . GLN A 1 392 ? 14.728 12.435 -48.668 1.00 82.31 392 GLN A C 1
ATOM 3149 O O . GLN A 1 392 ? 15.799 12.228 -48.094 1.00 82.31 392 GLN A O 1
ATOM 3154 N N . GLU A 1 393 ? 14.594 13.386 -49.596 1.00 82.12 393 GLU A N 1
ATOM 3155 C CA . GLU A 1 393 ? 15.695 14.263 -49.997 1.00 82.12 393 GLU A CA 1
ATOM 3156 C C . GLU A 1 393 ? 16.215 15.124 -48.847 1.00 82.12 393 GLU A C 1
ATOM 3158 O O . GLU A 1 393 ? 17.431 15.248 -48.675 1.00 82.12 393 GLU A O 1
ATOM 3163 N N . ALA A 1 394 ? 15.318 15.711 -48.051 1.00 82.38 394 ALA A N 1
ATOM 3164 C CA . ALA A 1 394 ? 15.700 16.527 -46.904 1.00 82.38 394 ALA A CA 1
ATOM 3165 C C . ALA A 1 394 ? 16.513 15.717 -45.879 1.00 82.38 394 ALA A C 1
ATOM 3167 O O . ALA A 1 394 ? 17.548 16.186 -45.396 1.00 82.38 394 ALA A O 1
ATOM 3168 N N . ILE A 1 395 ? 16.097 14.478 -45.594 1.00 83.19 395 ILE A N 1
ATOM 3169 C CA . ILE A 1 395 ? 16.804 13.569 -44.684 1.00 83.19 395 ILE A CA 1
ATOM 3170 C C . ILE A 1 395 ? 18.176 13.193 -45.256 1.00 83.19 395 ILE A C 1
ATOM 3172 O O . ILE A 1 395 ? 19.174 13.278 -44.540 1.00 83.19 395 ILE A O 1
ATOM 3176 N N . LEU A 1 396 ? 18.265 12.847 -46.544 1.00 82.31 396 LEU A N 1
ATOM 3177 C CA . LEU A 1 396 ? 19.530 12.477 -47.191 1.00 82.31 396 LEU A CA 1
ATOM 3178 C C . LEU A 1 396 ? 20.528 13.644 -47.243 1.00 82.31 396 LEU A C 1
ATOM 3180 O O . LEU A 1 396 ? 21.688 13.470 -46.863 1.00 82.31 396 LEU A O 1
ATOM 3184 N N . LYS A 1 397 ? 20.078 14.845 -47.632 1.00 82.56 397 LYS A N 1
ATOM 3185 C CA . LYS A 1 397 ? 20.897 16.072 -47.618 1.00 82.56 397 LYS A CA 1
ATOM 3186 C C . LYS A 1 397 ? 21.384 16.391 -46.202 1.00 82.56 397 LYS A C 1
ATOM 3188 O O . LYS A 1 397 ? 22.552 16.730 -46.003 1.00 82.56 397 LYS A O 1
ATOM 3193 N N . CYS A 1 398 ? 20.519 16.227 -45.199 1.00 82.25 398 CYS A N 1
ATOM 3194 C CA . CYS A 1 398 ? 20.869 16.427 -43.794 1.00 82.25 398 CYS A CA 1
ATOM 3195 C C . CYS A 1 398 ? 21.953 15.439 -43.324 1.00 82.25 398 CYS A C 1
ATOM 3197 O O . CYS A 1 398 ? 22.944 15.858 -42.723 1.00 82.25 398 CYS A O 1
ATOM 3199 N N . MET A 1 399 ? 21.819 14.153 -43.665 1.00 79.69 399 MET A N 1
ATOM 3200 C CA . MET A 1 399 ? 22.796 13.110 -43.324 1.00 79.69 399 MET A CA 1
ATOM 3201 C C . MET A 1 399 ? 24.164 13.340 -43.978 1.00 79.69 399 MET A C 1
ATOM 3203 O O . MET A 1 399 ? 25.185 13.121 -43.330 1.00 79.69 399 MET A O 1
ATOM 3207 N N . GLN A 1 400 ? 24.196 13.818 -45.226 1.00 79.81 400 GLN A N 1
ATOM 3208 C CA . GLN A 1 400 ? 25.441 14.180 -45.915 1.00 79.81 400 GLN A CA 1
ATOM 3209 C C . GLN A 1 400 ? 26.107 15.412 -45.293 1.00 79.81 400 GLN A C 1
ATOM 3211 O O . GLN A 1 400 ? 27.317 15.431 -45.117 1.00 79.81 400 GLN A O 1
ATOM 3216 N N . THR A 1 401 ? 25.322 16.418 -44.897 1.00 76.69 401 THR A N 1
ATOM 3217 C CA . THR A 1 401 ? 25.856 17.677 -44.348 1.00 76.69 401 THR A CA 1
ATOM 3218 C C . THR A 1 401 ? 26.475 17.513 -42.953 1.00 76.69 401 THR A C 1
ATOM 3220 O O . THR A 1 401 ? 27.367 18.271 -42.591 1.00 76.69 401 THR A O 1
ATOM 3223 N N . ILE A 1 402 ? 25.969 16.587 -42.130 1.00 76.25 402 ILE A N 1
ATOM 3224 C CA . ILE A 1 402 ? 26.458 16.364 -40.751 1.00 76.25 402 ILE A CA 1
ATOM 3225 C C . ILE A 1 402 ? 27.429 15.168 -40.680 1.00 76.25 402 ILE A C 1
ATOM 3227 O O . ILE A 1 402 ? 27.999 14.908 -39.626 1.00 76.25 402 ILE A O 1
ATOM 3231 N N . GLU A 1 403 ? 27.585 14.404 -41.767 1.00 73.50 403 GLU A N 1
ATOM 3232 C CA . GLU A 1 403 ? 28.366 13.155 -41.804 1.00 73.50 403 GLU A CA 1
ATOM 3233 C C . GLU A 1 403 ? 28.031 12.190 -40.646 1.00 73.50 403 GLU A C 1
ATOM 3235 O O . GLU A 1 403 ? 28.883 11.486 -40.105 1.00 73.50 403 GLU A O 1
ATOM 3240 N N . THR A 1 404 ? 26.760 12.143 -40.232 1.00 70.12 404 THR A N 1
ATOM 3241 C CA . THR A 1 404 ? 26.320 11.318 -39.102 1.00 70.12 404 THR A CA 1
ATOM 3242 C C . THR A 1 404 ? 25.106 10.474 -39.455 1.00 70.12 404 THR A C 1
ATOM 3244 O O . THR A 1 404 ? 24.210 10.897 -40.181 1.00 70.12 404 THR A O 1
ATOM 3247 N N . GLN A 1 405 ? 25.056 9.265 -38.893 1.00 70.75 405 GLN A N 1
ATOM 3248 C CA . GLN A 1 405 ? 23.890 8.376 -38.953 1.00 70.75 405 GLN A CA 1
ATOM 3249 C C . GLN A 1 405 ? 23.097 8.353 -37.631 1.00 70.75 405 GLN A C 1
ATOM 3251 O O . GLN A 1 405 ? 22.220 7.502 -37.433 1.00 70.75 405 GLN A O 1
ATOM 3256 N N . ASN A 1 406 ? 23.419 9.259 -36.698 1.00 76.00 406 ASN A N 1
ATOM 3257 C CA . ASN A 1 406 ? 22.758 9.352 -35.401 1.00 76.00 406 ASN A CA 1
ATOM 3258 C C . ASN A 1 406 ? 21.359 9.982 -35.536 1.00 76.00 406 ASN A C 1
ATOM 3260 O O . ASN A 1 406 ? 21.220 11.143 -35.916 1.00 76.00 406 ASN A O 1
ATOM 3264 N N . LEU A 1 407 ? 20.326 9.212 -35.178 1.00 75.00 407 LEU A N 1
ATOM 3265 C CA . LEU A 1 407 ? 18.915 9.592 -35.322 1.00 75.00 407 LEU A CA 1
ATOM 3266 C C . LEU A 1 407 ? 18.546 10.866 -34.548 1.00 75.00 407 LEU A C 1
ATOM 3268 O O . LEU A 1 407 ? 17.735 11.649 -35.033 1.00 75.00 407 LEU A O 1
ATOM 3272 N N . THR A 1 408 ? 19.130 11.080 -33.367 1.00 72.06 408 THR A N 1
ATOM 3273 C CA . THR A 1 408 ? 18.809 12.228 -32.506 1.00 72.06 408 THR A CA 1
ATOM 3274 C C . THR A 1 408 ? 19.309 13.531 -33.122 1.00 72.06 408 THR A C 1
ATOM 3276 O O . THR A 1 408 ? 18.547 14.484 -33.234 1.00 72.06 408 THR A O 1
ATOM 3279 N N . LEU A 1 409 ? 20.548 13.540 -33.624 1.00 74.12 409 LEU A N 1
ATOM 3280 C CA . LEU A 1 409 ? 21.158 14.720 -34.252 1.00 74.12 409 LEU A CA 1
ATOM 3281 C C . LEU A 1 409 ? 20.463 15.097 -35.570 1.00 74.12 409 LEU A C 1
ATOM 3283 O O . LEU A 1 409 ? 20.266 16.273 -35.866 1.00 74.12 409 LEU A O 1
ATOM 3287 N N . ILE A 1 410 ? 20.049 14.095 -36.354 1.00 77.50 410 ILE A N 1
ATOM 3288 C CA . ILE A 1 410 ? 19.302 14.315 -37.601 1.00 77.50 410 ILE A CA 1
ATOM 3289 C C . ILE A 1 410 ? 17.910 14.896 -37.294 1.00 77.50 410 ILE A C 1
ATOM 3291 O O . ILE A 1 410 ? 17.470 15.826 -37.971 1.00 77.50 410 ILE A O 1
ATOM 3295 N N . LYS A 1 411 ? 17.234 14.393 -36.250 1.00 79.31 411 LYS A N 1
ATOM 3296 C CA . LYS A 1 411 ? 15.923 14.897 -35.816 1.00 79.31 411 LYS A CA 1
ATOM 3297 C C . LYS A 1 411 ? 15.997 16.321 -35.262 1.00 79.31 411 LYS A C 1
ATOM 3299 O O . LYS A 1 411 ? 15.108 17.114 -35.550 1.00 79.31 411 LYS A O 1
ATOM 3304 N N . GLU A 1 412 ? 17.046 16.666 -34.519 1.00 79.25 412 GLU A N 1
ATOM 3305 C CA . GLU A 1 412 ? 17.252 18.030 -34.009 1.00 79.25 412 GLU A CA 1
ATOM 3306 C C . GLU A 1 412 ? 17.399 19.060 -35.139 1.00 79.25 412 GLU A C 1
ATOM 3308 O O . GLU A 1 412 ? 16.873 20.164 -35.032 1.00 79.25 412 GLU A O 1
ATOM 3313 N N . LYS A 1 413 ? 18.050 18.692 -36.251 1.00 78.38 413 LYS A N 1
ATOM 3314 C CA . LYS A 1 413 ? 18.251 19.598 -37.395 1.00 78.38 413 LYS A CA 1
ATOM 3315 C C . LYS A 1 413 ? 17.036 19.699 -38.322 1.00 78.38 413 LYS A C 1
ATOM 3317 O O . LYS A 1 413 ? 16.809 20.752 -38.907 1.00 78.38 413 LYS A O 1
ATOM 3322 N N . LEU A 1 414 ? 16.263 18.621 -38.466 1.00 77.81 414 LEU A N 1
ATOM 3323 C CA . LEU A 1 414 ? 15.048 18.601 -39.295 1.00 77.81 414 LEU A CA 1
ATOM 3324 C C . LEU A 1 414 ? 13.800 19.096 -38.543 1.00 77.81 414 LEU A C 1
ATOM 3326 O O . LEU A 1 414 ? 12.790 19.413 -39.175 1.00 77.81 414 LEU A O 1
ATOM 3330 N N . GLY A 1 415 ? 13.850 19.183 -37.211 1.00 75.31 415 GLY A N 1
ATOM 3331 C CA . GLY A 1 415 ? 12.733 19.651 -36.391 1.00 75.31 415 GLY A CA 1
ATOM 3332 C C . GLY A 1 415 ? 11.471 18.810 -36.599 1.00 75.31 415 GLY A C 1
ATOM 3333 O O . GLY A 1 415 ? 11.544 17.598 -36.809 1.00 75.31 415 GLY A O 1
ATOM 3334 N N . ASP A 1 416 ? 10.297 19.436 -36.557 1.00 75.12 416 ASP A N 1
ATOM 3335 C CA . ASP A 1 416 ? 8.999 18.748 -36.672 1.00 75.12 416 ASP A CA 1
ATOM 3336 C C . ASP A 1 416 ? 8.614 18.339 -38.101 1.00 75.12 416 ASP A C 1
ATOM 3338 O O . ASP A 1 416 ? 7.625 17.635 -38.290 1.00 75.12 416 ASP A O 1
ATOM 3342 N N . SER A 1 417 ? 9.418 18.698 -39.107 1.00 72.44 417 SER A N 1
ATOM 3343 C CA . SER A 1 417 ? 9.148 18.353 -40.510 1.00 72.44 417 SER A CA 1
ATOM 3344 C C . SER A 1 417 ? 9.220 16.843 -40.802 1.00 72.44 417 SER A C 1
ATOM 3346 O O . SER A 1 417 ? 8.551 16.358 -41.717 1.00 72.44 417 SER A O 1
ATOM 3348 N N . CYS A 1 418 ? 10.000 16.094 -40.010 1.00 75.56 418 CYS A N 1
ATOM 3349 C CA . CYS A 1 418 ? 10.210 14.649 -40.151 1.00 75.56 418 CYS A CA 1
ATOM 3350 C C . CYS A 1 418 ? 10.168 13.945 -38.784 1.00 75.56 418 CYS A C 1
ATOM 3352 O O . CYS A 1 418 ? 10.769 14.401 -37.813 1.00 75.56 418 CYS A O 1
ATOM 3354 N N . SER A 1 419 ? 9.493 12.809 -38.685 1.00 81.44 419 SER A N 1
ATOM 3355 C CA . SER A 1 419 ? 9.414 11.951 -37.501 1.00 81.44 419 SER A CA 1
ATOM 3356 C C . SER A 1 419 ? 10.642 11.040 -37.354 1.00 81.44 419 SER A C 1
ATOM 3358 O O . SER A 1 419 ? 11.376 10.776 -38.307 1.00 81.44 419 SER A O 1
ATOM 3360 N N . TYR A 1 420 ? 10.863 10.519 -36.141 1.00 77.94 420 TYR A N 1
ATOM 3361 C CA . TYR A 1 420 ? 11.932 9.543 -35.880 1.00 77.94 420 TYR A CA 1
ATOM 3362 C C . TYR A 1 420 ? 11.787 8.263 -36.715 1.00 77.94 420 TYR A C 1
ATOM 3364 O O . TYR A 1 420 ? 12.792 7.647 -37.071 1.00 77.94 420 TYR A O 1
ATOM 3372 N N . ASP A 1 421 ? 10.552 7.878 -37.026 1.00 81.00 421 ASP A N 1
ATOM 3373 C CA . ASP A 1 421 ? 10.249 6.674 -37.791 1.00 81.00 421 ASP A CA 1
ATOM 3374 C C . ASP A 1 421 ? 10.550 6.875 -39.287 1.00 81.00 421 ASP A C 1
ATOM 3376 O O . ASP A 1 421 ? 11.199 6.021 -39.890 1.00 81.00 421 ASP A O 1
ATOM 3380 N N . GLU A 1 422 ? 10.219 8.038 -39.862 1.00 81.75 422 GLU A N 1
ATOM 3381 C CA . GLU A 1 422 ? 10.590 8.398 -41.245 1.00 81.75 422 GLU A CA 1
ATOM 3382 C C . GLU A 1 422 ? 12.123 8.431 -41.423 1.00 81.75 422 GLU A C 1
ATOM 3384 O O . GLU A 1 422 ? 12.661 7.836 -42.360 1.00 81.75 422 GLU A O 1
ATOM 3389 N N . ILE A 1 423 ? 12.853 9.041 -40.476 1.00 82.38 423 ILE A N 1
ATOM 3390 C CA . ILE A 1 423 ? 14.328 9.100 -40.502 1.00 82.38 423 ILE A CA 1
ATOM 3391 C C . ILE A 1 423 ? 14.941 7.691 -40.424 1.00 82.38 423 ILE A C 1
ATOM 3393 O O . ILE A 1 423 ? 15.918 7.392 -41.117 1.00 82.38 423 ILE A O 1
ATOM 3397 N N . ARG A 1 424 ? 14.366 6.800 -39.604 1.00 81.62 424 ARG A N 1
ATOM 3398 C CA . ARG A 1 424 ? 14.813 5.402 -39.484 1.00 81.62 424 ARG A CA 1
ATOM 3399 C C . ARG A 1 424 ? 14.695 4.635 -40.7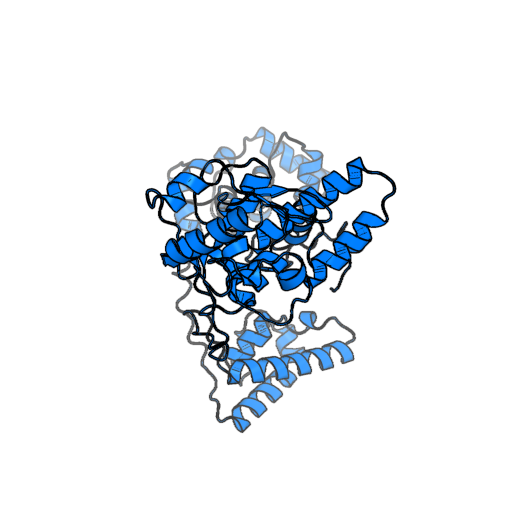97 1.00 81.62 424 ARG A C 1
ATOM 3401 O O . ARG A 1 424 ? 15.644 3.941 -41.162 1.00 81.62 424 ARG A O 1
ATOM 3408 N N . LEU A 1 425 ? 13.577 4.779 -41.506 1.00 83.00 425 LEU A N 1
ATOM 3409 C CA . LEU A 1 425 ? 13.330 4.079 -42.769 1.00 83.00 425 LEU A CA 1
ATOM 3410 C C . LEU A 1 425 ? 14.263 4.557 -43.889 1.00 83.00 425 LEU A C 1
ATOM 3412 O O . LEU A 1 425 ? 14.863 3.735 -44.584 1.00 83.00 425 LEU A O 1
ATOM 3416 N N . VAL A 1 426 ? 14.465 5.873 -44.020 1.00 82.69 426 VAL A N 1
ATOM 3417 C CA . VAL A 1 426 ? 15.386 6.442 -45.023 1.00 82.69 426 VAL A CA 1
ATOM 3418 C C . VAL A 1 426 ? 16.831 6.007 -44.759 1.00 82.69 426 VAL A C 1
ATOM 3420 O O . VAL A 1 426 ? 17.545 5.609 -45.682 1.00 82.69 426 VAL A O 1
ATOM 3423 N N . ARG A 1 427 ? 17.254 5.986 -43.488 1.00 84.88 427 ARG A N 1
ATOM 3424 C CA . ARG A 1 427 ? 18.574 5.475 -43.090 1.00 84.88 427 ARG A CA 1
ATOM 3425 C C . ARG A 1 427 ? 18.749 3.994 -43.432 1.00 84.88 427 ARG A C 1
ATOM 3427 O O . ARG A 1 427 ? 19.810 3.611 -43.921 1.00 84.88 427 ARG A O 1
ATOM 3434 N N . ALA A 1 428 ? 17.732 3.169 -43.180 1.00 80.69 428 ALA A N 1
ATOM 3435 C CA . ALA A 1 428 ? 17.768 1.743 -43.498 1.00 80.69 428 ALA A CA 1
ATOM 3436 C C . ALA A 1 428 ? 17.996 1.512 -45.001 1.00 80.69 428 ALA A C 1
ATOM 3438 O O . ALA A 1 428 ? 18.861 0.725 -45.372 1.00 80.69 428 ALA A O 1
ATOM 3439 N N . ARG A 1 429 ? 17.305 2.273 -45.864 1.00 81.31 429 ARG A N 1
ATOM 3440 C CA . ARG A 1 429 ? 17.469 2.216 -47.329 1.00 81.31 429 ARG A CA 1
ATOM 3441 C C . ARG A 1 429 ? 18.853 2.638 -47.797 1.00 81.31 429 ARG A C 1
ATOM 3443 O O . ARG A 1 429 ? 19.392 2.029 -48.715 1.00 81.31 429 ARG A O 1
ATOM 3450 N N . LEU A 1 430 ? 19.432 3.665 -47.178 1.00 78.94 430 LEU A N 1
ATOM 3451 C CA . LEU A 1 430 ? 20.792 4.102 -47.494 1.00 78.94 430 LEU A CA 1
ATOM 3452 C C . LEU A 1 430 ? 21.834 3.041 -47.113 1.00 78.94 430 LEU A C 1
ATOM 3454 O O . LEU A 1 430 ? 22.779 2.822 -47.863 1.00 78.94 430 LEU A O 1
ATOM 3458 N N . ASN A 1 431 ? 21.645 2.370 -45.976 1.00 74.75 431 ASN A N 1
ATOM 3459 C CA . ASN A 1 431 ? 22.544 1.311 -45.519 1.00 74.75 431 ASN A CA 1
ATOM 3460 C C . ASN A 1 431 ? 22.355 -0.015 -46.271 1.00 74.75 431 ASN A C 1
ATOM 3462 O O . ASN A 1 431 ? 23.304 -0.779 -46.336 1.00 74.75 431 ASN A O 1
ATOM 3466 N N . ALA A 1 432 ? 21.181 -0.269 -46.857 1.00 70.62 432 ALA A N 1
ATOM 3467 C CA . ALA A 1 432 ? 20.937 -1.429 -47.718 1.00 70.62 432 ALA A CA 1
ATOM 3468 C C . ALA A 1 432 ? 21.489 -1.268 -49.151 1.00 70.62 432 ALA A C 1
ATOM 3470 O O . ALA A 1 432 ? 21.651 -2.254 -49.858 1.00 70.62 432 ALA A O 1
ATOM 3471 N N . LYS A 1 433 ? 21.758 -0.028 -49.596 1.00 59.06 433 LYS A N 1
ATOM 3472 C CA . LYS A 1 433 ? 22.376 0.280 -50.904 1.00 59.06 433 LYS A CA 1
ATOM 3473 C C . LYS A 1 433 ? 23.915 0.279 -50.889 1.00 59.06 433 LYS A C 1
ATOM 3475 O O . LYS A 1 433 ? 24.513 0.498 -51.941 1.00 59.06 433 LYS A O 1
ATOM 3480 N N . LYS A 1 434 ? 24.536 0.109 -49.721 1.00 51.09 434 LYS A N 1
ATOM 3481 C CA . LYS A 1 434 ? 25.984 -0.080 -49.552 1.00 51.09 434 LYS A CA 1
ATOM 3482 C C . LYS A 1 434 ? 26.286 -1.563 -49.452 1.00 51.09 434 LYS A C 1
ATOM 3484 O O . LYS A 1 434 ? 27.355 -1.950 -49.967 1.00 51.09 434 LYS A O 1
#

Secondary structure (DSSP, 8-state):
----HHHHTT---TT--EEEESS--SSHHHHHHHHTTTTTTSS--EEEE---HHHHHHHHHHHHT-S-HHHHHHHHHHHHHHHHHHH--S-HHHHHHHHTT----S--SSSHHHHSPPPEEE-HHHHHHHHHHHHHTTT---HHHHHHHHTT-TT-HHHHHTTGGGSTTTTTTTTS-HHHHHHHHHHHHHTTSEEEE-SSSPEEEE-TTHHHHHTTSS--EEEPP--S-S-------TT----HHHHHHHHHHHHHHHHHHHHTTS-GGGT--HHHHHHHHHH---SHHHHHTSTT--HHHHHHHHHHHHHHHHHHHHHHTPPP--------TT----HHHHHHHHHHTT--HHHHHHHHT--HHHHHHHHHHHHHTT----GGGTS-HHHHHHHHHHHHHHT---HHHHHHHHGGGS-HHHHHHHHHHHHHT-

Solvent-accessible surface area (backbone atoms only — not comparable to full-atom values): 25382 Å² total; per-residue (Å²): 139,87,79,59,80,85,64,55,76,83,71,85,55,44,82,31,48,67,34,76,36,78,61,65,62,72,23,56,68,58,44,51,60,58,44,66,47,31,24,67,70,73,50,89,50,49,73,46,72,45,83,57,78,72,45,51,58,58,51,51,58,58,46,64,72,52,91,50,66,69,61,36,54,54,48,52,51,35,35,50,52,33,52,46,61,72,71,46,76,57,37,59,65,36,55,55,36,47,74,75,73,39,90,60,93,68,75,77,68,77,39,68,43,53,70,53,64,75,56,70,43,88,31,36,68,64,50,37,52,51,53,49,36,38,56,77,58,69,44,70,46,27,67,73,56,55,28,40,38,25,37,47,55,85,84,45,71,70,37,61,75,70,53,46,71,77,38,84,42,36,33,67,41,53,93,42,53,58,70,54,44,50,50,52,54,50,50,38,36,71,76,64,47,32,45,74,49,61,89,93,67,44,20,38,35,82,45,92,58,37,63,42,38,65,74,61,77,42,83,39,77,38,70,62,76,82,67,94,71,70,77,89,75,75,73,80,66,94,85,72,86,68,54,78,68,26,55,53,45,28,52,53,52,51,52,52,40,45,52,54,17,60,76,71,73,45,68,43,58,75,75,51,41,72,68,36,46,48,49,46,25,70,28,42,38,70,43,73,72,55,44,52,72,40,69,86,41,48,71,71,48,41,71,74,45,36,63,70,52,33,52,55,42,42,53,51,26,66,76,67,75,50,74,64,49,76,83,66,76,66,79,58,78,82,53,90,67,46,69,51,54,60,47,47,53,45,46,73,72,68,48,51,65,64,55,49,11,61,77,67,76,47,55,51,71,58,48,53,52,36,50,32,51,41,29,57,72,68,47,94,69,75,54,67,83,78,40,52,67,73,57,52,51,52,52,52,54,50,35,64,74,67,74,49,88,54,67,68,65,54,39,67,75,53,43,89,83,51,54,76,65,53,54,47,47,54,51,25,50,59,63,50,74,107

pLDDT: mean 80.48, std 15.09, range [24.67, 96.5]

Radius of gyration: 31.4 Å; Cα contacts (8 Å, |Δi|>4): 476; chains: 1; bounding box: 72×63×89 Å